Protein AF-A0A924Y2U9-F1 (afdb_monomer)

Mean predicted aligned error: 4.96 Å

Secondary structure (DSSP, 8-state):
-EEEEEE-TT-TT-SS-EEEEEEEEE-TTS-EEEEEEEEEEEEGGG-SEEEEE-TT-EEETT-EEES-EEE--TTSPPPEEEE-SS-TT--SB---STTSEEESSPPEEEESSTT-B----SHHHHHHHBTTGGGGEEE-GGG--PPPPP-SHHHHHHTT-PPPSS--SS-SSS---SSEEEE-TTS-EEEES-EEEEEEEE-TTS-EEEEEEE--SSSTTEEEEEEEEE-SS-EEEEEEEEETTTEEEP-TTS--EEE-S---SEEEESS-EEEEEEEEPPPEE-TTT--EEE--EEEEEE---SGGGPPPEEEEEEEEESS---TTS-GGG-HHHHHH--EEEEEES-EEE-SB-TTSPBPSEEEEESEEEEEEEEEETTTTS--SS--EEEEES-EEEEEE---EEEETTEEEEE-EEEEE--THHHHSPPTT--EEEEEEEEEEEEEEEEPP-

pLDDT: mean 92.33, std 7.34, range [55.88, 98.69]

Sequence (457 aa):
MTIGIYSDNANPDATQKRYMIESKATMPSGASTIVRAYAQQVSFGKYAFFADIDSGGYWDWNNHFEGPFHSNCSNSLPSTFLWKAAPPDGPIFQYEGPGALETTVTPKWWKNTTGAVSAPQTDAEWKAVAKGGLASVSISSSNFIPLPTTNYSQMYVALGQTPPTAITGPPSSGVPTLFGVTVSNDGGIFIHGDCESMILAQDGVGSQKFTIVTNPSSPSGSKLTQTVTANANSITVQSVLTNSSNGVISAAAYPNKTYDSSPKGLLYCDGNISSLSGTVADNTVDSTTGAITYRNQWSIFTDTANGNNGKDVTITDSLTYTTKRDFTKPQAQDADFNLRAGTLGIVANDVIVSTKTPSGTYRSEIDAHADIFCTGTYKAENSGAVIPGTPKMTNVGGVIVKTSGIFAIGNNGAVVSGRSESYHYDQRLADHPPPYFPTTGNHYAVTSYQIVKSMLQ

Nearest PDB structures (foldseek):
  2imj-assembly2_D  TM=5.007E-01  e=9.331E+00  Pseudomonas protegens Pf-5

Structure (mmCIF, N/CA/C/O backbone):
data_AF-A0A924Y2U9-F1
#
_entry.id   AF-A0A924Y2U9-F1
#
loop_
_atom_site.group_PDB
_atom_site.id
_atom_site.type_symbol
_atom_site.label_atom_id
_atom_site.label_alt_id
_atom_site.label_comp_id
_atom_site.label_asym_id
_atom_site.label_entity_id
_atom_site.label_seq_id
_atom_site.pdbx_PDB_ins_code
_atom_site.Cartn_x
_atom_site.Cartn_y
_atom_site.Cartn_z
_atom_site.occupancy
_atom_site.B_iso_or_equiv
_atom_site.auth_seq_id
_atom_site.auth_comp_id
_atom_site.auth_asym_id
_atom_site.auth_atom_id
_atom_site.pdbx_PDB_model_num
ATOM 1 N N . MET A 1 1 ? -11.121 -35.822 -22.188 1.00 84.88 1 MET A N 1
ATOM 2 C CA . MET A 1 1 ? -10.360 -34.956 -21.263 1.00 84.88 1 MET A CA 1
ATOM 3 C C . MET A 1 1 ? -11.373 -34.229 -20.405 1.00 84.88 1 MET A C 1
ATOM 5 O O . MET A 1 1 ? -12.358 -33.759 -20.958 1.00 84.88 1 MET A O 1
ATOM 9 N N . THR A 1 2 ? -11.178 -34.187 -19.094 1.00 93.62 2 THR A N 1
ATOM 10 C CA . THR A 1 2 ? -12.044 -33.441 -18.168 1.00 93.62 2 THR A CA 1
ATOM 11 C C . THR A 1 2 ? -11.211 -32.392 -17.451 1.00 93.62 2 THR A C 1
ATOM 13 O O . THR A 1 2 ? -10.091 -32.697 -17.037 1.00 93.62 2 THR A O 1
ATOM 16 N N . ILE A 1 3 ? -11.751 -31.182 -17.315 1.00 95.31 3 ILE A N 1
ATOM 17 C CA . ILE A 1 3 ? -11.119 -30.079 -16.588 1.00 95.31 3 ILE A CA 1
ATOM 18 C C . ILE A 1 3 ? -12.012 -29.725 -15.401 1.00 95.31 3 ILE A C 1
ATOM 20 O O . ILE A 1 3 ? -13.212 -29.524 -15.580 1.00 95.31 3 ILE A O 1
ATOM 24 N N . GLY A 1 4 ? -11.428 -29.668 -14.207 1.00 95.44 4 GLY A N 1
ATOM 25 C CA . GLY A 1 4 ? -12.080 -29.211 -12.982 1.00 95.44 4 GLY A CA 1
ATOM 26 C C . GLY A 1 4 ? -11.317 -28.040 -12.373 1.00 95.44 4 GLY A C 1
ATOM 27 O O . GLY A 1 4 ? -10.087 -28.036 -12.380 1.00 95.44 4 GLY A O 1
ATOM 28 N N . ILE A 1 5 ? -12.041 -27.052 -11.849 1.00 93.50 5 ILE A N 1
ATOM 29 C CA . ILE A 1 5 ? -11.476 -25.938 -11.083 1.00 93.50 5 ILE A CA 1
ATOM 30 C C . ILE A 1 5 ? -12.056 -26.027 -9.680 1.00 93.50 5 ILE A C 1
ATOM 32 O O . ILE A 1 5 ? -13.274 -26.000 -9.506 1.00 93.50 5 ILE A O 1
ATOM 36 N N . TYR A 1 6 ? -11.180 -26.138 -8.693 1.00 91.88 6 TYR A N 1
ATOM 37 C CA . TYR A 1 6 ? -11.552 -26.297 -7.296 1.00 91.88 6 TYR A CA 1
ATOM 38 C C . TYR A 1 6 ? -11.026 -25.097 -6.518 1.00 91.88 6 TYR A C 1
ATOM 40 O O . TYR A 1 6 ? -9.837 -24.782 -6.607 1.00 91.88 6 TYR A O 1
ATOM 48 N N . SER A 1 7 ? -11.901 -24.423 -5.769 1.00 86.44 7 SER A N 1
ATOM 49 C CA . SER A 1 7 ? -11.461 -23.462 -4.760 1.00 86.44 7 SER A CA 1
ATOM 50 C C . SER A 1 7 ? -10.604 -24.177 -3.725 1.00 86.44 7 SER A C 1
ATOM 52 O O . SER A 1 7 ? -10.892 -25.316 -3.347 1.00 86.44 7 SER A O 1
ATOM 54 N N . ASP A 1 8 ? -9.558 -23.511 -3.256 1.00 76.19 8 ASP A N 1
ATOM 55 C CA . ASP A 1 8 ? -8.794 -23.998 -2.119 1.00 76.19 8 ASP A CA 1
ATOM 56 C C . ASP A 1 8 ? -9.649 -23.899 -0.846 1.00 76.19 8 ASP A C 1
ATOM 58 O O . ASP A 1 8 ? -9.722 -22.859 -0.189 1.00 76.19 8 ASP A O 1
ATOM 62 N N . ASN A 1 9 ? -10.340 -24.992 -0.517 1.00 64.31 9 ASN A N 1
ATOM 63 C CA . ASN A 1 9 ? -11.208 -25.078 0.658 1.00 64.31 9 ASN A CA 1
ATOM 64 C C . ASN A 1 9 ? -10.435 -24.930 1.977 1.00 64.31 9 ASN A C 1
ATOM 66 O O . ASN A 1 9 ? -11.061 -24.718 3.012 1.00 64.31 9 ASN A O 1
ATOM 70 N N . ALA A 1 10 ? -9.101 -25.031 1.960 1.00 63.88 10 ALA A N 1
ATOM 71 C CA . ALA A 1 10 ? -8.283 -24.769 3.136 1.00 63.88 10 ALA A CA 1
ATOM 72 C C . ALA A 1 10 ? -8.162 -23.268 3.447 1.00 63.88 10 ALA A C 1
ATOM 74 O O . ALA A 1 10 ? -7.574 -22.915 4.467 1.00 63.88 10 ALA A O 1
ATOM 75 N N . ASN A 1 11 ? -8.682 -22.384 2.584 1.00 64.06 11 ASN A N 1
ATOM 76 C CA . ASN A 1 11 ? -8.452 -20.950 2.710 1.00 64.06 11 ASN A CA 1
ATOM 77 C C . ASN A 1 11 ? -9.652 -20.062 2.309 1.00 64.06 11 ASN A C 1
ATOM 79 O O . ASN A 1 11 ? -9.490 -19.137 1.503 1.00 64.06 11 ASN A O 1
ATOM 83 N N . PRO A 1 12 ? -10.869 -20.310 2.840 1.00 60.34 12 PRO A N 1
ATOM 84 C CA . PRO A 1 12 ? -12.053 -19.516 2.494 1.00 60.34 12 PRO A CA 1
ATOM 85 C C . PRO A 1 12 ? -11.863 -18.021 2.806 1.00 60.34 12 PRO A C 1
ATOM 87 O O . PRO A 1 12 ? -12.289 -17.166 2.020 1.00 60.34 12 PRO A O 1
ATOM 90 N N . ASP A 1 13 ? -11.133 -17.727 3.883 1.00 65.75 13 ASP A N 1
ATOM 91 C CA . ASP A 1 13 ? -10.930 -16.382 4.423 1.00 65.75 13 ASP A CA 1
ATOM 92 C C . ASP A 1 13 ? -9.686 -15.669 3.873 1.00 65.75 13 ASP A C 1
ATOM 94 O O . ASP A 1 13 ? -9.432 -14.521 4.236 1.00 65.75 13 ASP A O 1
ATOM 98 N N . ALA A 1 14 ? -8.905 -16.290 2.977 1.00 74.50 14 ALA A N 1
ATOM 99 C CA . ALA A 1 14 ? -7.769 -15.587 2.391 1.00 74.50 14 ALA A CA 1
ATOM 100 C C . ALA A 1 14 ? -8.203 -14.403 1.531 1.00 74.50 14 ALA A C 1
ATOM 102 O O . ALA A 1 14 ? -9.108 -14.507 0.688 1.00 74.50 14 ALA A O 1
ATOM 103 N N . THR A 1 15 ? -7.443 -13.317 1.687 1.00 76.44 15 THR A N 1
ATOM 104 C CA . THR A 1 15 ? -7.476 -12.130 0.831 1.00 76.44 15 THR A CA 1
ATOM 105 C C . THR A 1 15 ? -7.237 -12.503 -0.633 1.00 76.44 15 THR A C 1
ATOM 107 O O . THR A 1 15 ? -7.955 -12.039 -1.512 1.00 76.44 15 THR A O 1
ATOM 110 N N . GLN A 1 16 ? -6.274 -13.391 -0.901 1.00 87.50 16 GLN A N 1
ATOM 111 C CA . GLN A 1 16 ? -5.994 -13.902 -2.244 1.00 87.50 16 GLN A CA 1
ATOM 112 C C . GLN A 1 16 ? -6.608 -15.281 -2.436 1.00 87.50 16 GLN A C 1
ATOM 114 O O . GLN A 1 16 ? -6.255 -16.240 -1.745 1.00 87.50 16 GLN A O 1
ATOM 119 N N . LYS A 1 17 ? -7.496 -15.405 -3.421 1.00 87.94 17 LYS A N 1
ATOM 120 C CA . LYS A 1 17 ? -8.105 -16.697 -3.738 1.00 87.94 17 LYS A CA 1
ATOM 121 C C . LYS A 1 17 ? -7.093 -17.626 -4.404 1.00 87.94 17 LYS A C 1
ATOM 123 O O . LYS A 1 17 ? -6.333 -17.217 -5.283 1.00 87.94 17 LYS A O 1
ATOM 128 N N . ARG A 1 18 ? -7.097 -18.888 -3.979 1.00 91.00 18 ARG A N 1
ATOM 129 C CA . ARG A 1 18 ? -6.286 -19.967 -4.545 1.00 91.00 18 ARG A CA 1
ATOM 130 C C . ARG A 1 18 ? -7.191 -21.006 -5.183 1.00 91.00 18 ARG A C 1
ATOM 132 O O . ARG A 1 18 ? -8.272 -21.300 -4.672 1.00 91.00 18 ARG A O 1
ATOM 139 N N . TYR A 1 19 ? -6.731 -21.551 -6.297 1.00 91.75 19 TYR A N 1
ATOM 140 C CA . TYR A 1 19 ? -7.457 -22.535 -7.082 1.00 91.75 19 TYR A CA 1
ATOM 141 C C . TYR A 1 19 ? -6.533 -23.685 -7.452 1.00 91.75 19 TYR A C 1
ATOM 143 O O . TYR A 1 19 ? -5.382 -23.473 -7.831 1.00 91.75 19 TYR A O 1
ATOM 151 N N . MET A 1 20 ? -7.058 -24.903 -7.399 1.00 93.19 20 MET A N 1
ATOM 152 C CA . MET A 1 20 ? -6.454 -26.054 -8.055 1.00 93.19 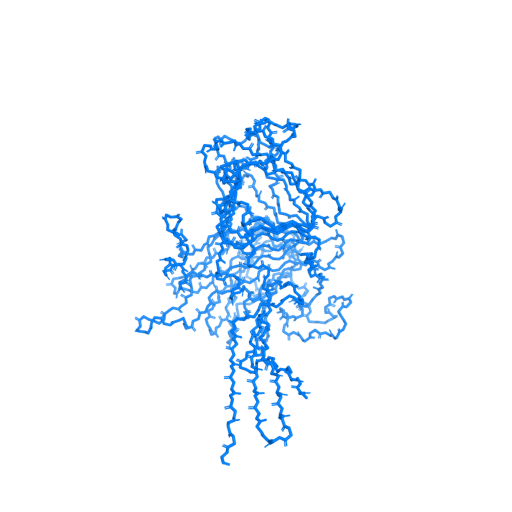20 MET A CA 1
ATOM 153 C C . MET A 1 20 ? -7.193 -26.295 -9.370 1.00 93.19 20 MET A C 1
ATOM 155 O O . MET A 1 20 ? -8.404 -26.513 -9.384 1.00 93.19 20 MET A O 1
ATOM 159 N N . ILE A 1 21 ? -6.460 -26.274 -10.476 1.00 94.88 21 ILE A N 1
ATOM 160 C CA . ILE A 1 21 ? -6.951 -26.597 -11.812 1.00 94.88 21 ILE A CA 1
ATOM 161 C C . ILE A 1 21 ? -6.472 -28.007 -12.134 1.00 94.88 21 ILE A C 1
ATOM 163 O O . ILE A 1 21 ? -5.272 -28.253 -12.232 1.00 94.88 21 ILE A O 1
ATOM 167 N N . GLU A 1 22 ? -7.399 -28.941 -12.291 1.00 96.38 22 GLU A N 1
ATOM 168 C CA . GLU A 1 22 ? -7.100 -30.329 -12.621 1.00 96.38 22 GLU A CA 1
ATOM 169 C C . GLU A 1 22 ? -7.514 -30.634 -14.058 1.00 96.38 22 GLU A C 1
ATOM 171 O O . GLU A 1 22 ? -8.652 -30.395 -14.454 1.00 96.38 22 GLU A O 1
ATOM 176 N N . SER A 1 23 ? -6.600 -31.213 -14.828 1.00 97.00 23 SER A N 1
ATOM 177 C CA . SER A 1 23 ? -6.849 -31.760 -16.155 1.00 97.00 23 SER A CA 1
ATOM 178 C C . SER A 1 23 ? -6.583 -33.259 -16.141 1.00 97.00 23 SER A C 1
ATOM 180 O O . SER A 1 23 ? -5.460 -33.692 -15.881 1.00 97.00 23 SER A O 1
ATOM 182 N N . LYS A 1 24 ? -7.607 -34.063 -16.433 1.00 96.31 24 LYS A N 1
ATOM 183 C CA . LYS A 1 24 ? -7.506 -35.524 -16.513 1.00 96.31 24 LYS A CA 1
ATOM 184 C C . LYS A 1 24 ? -7.711 -36.003 -17.946 1.00 96.31 24 LYS A C 1
ATOM 186 O O . LYS A 1 24 ? -8.746 -35.757 -18.577 1.00 96.31 24 LYS A O 1
ATOM 191 N N . ALA A 1 25 ? -6.736 -36.750 -18.448 1.00 95.69 25 ALA A N 1
ATOM 192 C CA . ALA A 1 25 ? -6.815 -37.488 -19.699 1.00 95.69 25 ALA A CA 1
ATOM 193 C C . ALA A 1 25 ? -6.824 -38.989 -19.397 1.00 95.69 25 ALA A C 1
ATOM 195 O O . ALA A 1 25 ? -6.007 -39.478 -18.622 1.00 95.69 25 ALA A O 1
ATOM 196 N N . THR A 1 26 ? -7.766 -39.724 -19.982 1.00 94.12 26 THR A N 1
ATOM 197 C CA . THR A 1 26 ? -7.835 -41.191 -19.908 1.00 94.12 26 THR A CA 1
ATOM 198 C C . THR A 1 26 ? -7.821 -41.720 -21.333 1.00 94.12 26 THR A C 1
ATOM 200 O O . THR A 1 26 ? -8.624 -41.282 -22.157 1.00 94.12 26 THR A O 1
ATOM 203 N N . MET A 1 27 ? -6.861 -42.587 -21.639 1.00 91.94 27 MET A N 1
ATOM 204 C CA . MET A 1 27 ? -6.728 -43.215 -22.951 1.00 91.94 27 MET A CA 1
ATOM 205 C C . MET A 1 27 ? -7.716 -44.383 -23.081 1.00 91.94 27 MET A C 1
ATOM 207 O O . MET A 1 27 ? -8.111 -44.945 -22.058 1.00 91.94 27 MET A O 1
ATOM 211 N N . PRO A 1 28 ? -8.077 -44.813 -24.306 1.00 93.25 28 PRO A N 1
ATOM 212 C CA . PRO A 1 28 ? -8.924 -45.992 -24.511 1.00 93.25 28 PRO A CA 1
ATOM 213 C C . PRO A 1 28 ? -8.395 -47.266 -23.839 1.00 93.25 28 PRO A C 1
ATOM 215 O O . PRO A 1 28 ? -9.174 -48.136 -23.474 1.00 93.25 28 PRO A O 1
ATOM 218 N N . SER A 1 29 ? -7.077 -47.356 -23.629 1.00 91.88 29 SER A N 1
ATOM 219 C CA . SER A 1 29 ? -6.436 -48.454 -22.901 1.00 91.88 29 SER A CA 1
ATOM 220 C C . SER A 1 29 ? -6.722 -48.468 -21.396 1.00 91.88 29 SER A C 1
ATOM 222 O O . SER A 1 29 ? -6.318 -49.407 -20.727 1.00 91.88 29 SER A O 1
ATOM 224 N N . GLY A 1 30 ? -7.360 -47.435 -20.838 1.00 89.94 30 GLY A N 1
ATOM 225 C CA . GLY A 1 30 ? -7.596 -47.277 -19.400 1.00 89.94 30 GLY A CA 1
ATOM 226 C C . GLY A 1 30 ? -6.477 -46.542 -18.652 1.00 89.94 30 GLY A C 1
ATOM 227 O O . GLY A 1 30 ? -6.683 -46.109 -17.520 1.00 89.94 30 GLY A O 1
ATOM 228 N N . ALA A 1 31 ? -5.316 -46.322 -19.278 1.00 92.62 31 ALA A N 1
ATOM 229 C CA . ALA A 1 31 ? -4.254 -45.505 -18.694 1.00 92.62 31 ALA A CA 1
ATOM 230 C C . ALA A 1 31 ? -4.712 -44.048 -18.516 1.00 92.62 31 ALA A C 1
ATOM 232 O O . ALA A 1 31 ? -5.373 -43.487 -19.396 1.00 92.62 31 ALA A O 1
ATOM 233 N N . SER A 1 32 ? -4.328 -43.411 -17.406 1.00 93.00 32 SER A N 1
ATOM 234 C CA . SER A 1 32 ? -4.725 -42.032 -17.118 1.00 93.00 32 SER A CA 1
ATOM 235 C C . SER A 1 32 ? -3.557 -41.152 -16.679 1.00 93.00 32 SER A C 1
ATOM 237 O O . SER A 1 32 ? -2.623 -41.593 -16.012 1.00 93.00 32 SER A O 1
ATOM 239 N N . THR A 1 33 ? -3.604 -39.884 -17.084 1.00 96.00 33 THR A N 1
ATOM 240 C CA . THR A 1 33 ? -2.710 -38.826 -16.602 1.00 96.00 33 THR A CA 1
ATOM 241 C C . THR A 1 33 ? -3.551 -37.690 -16.053 1.00 96.00 33 THR A C 1
ATOM 243 O O . THR A 1 33 ? -4.507 -37.252 -16.696 1.00 96.00 33 THR A O 1
ATOM 246 N N . ILE A 1 34 ? -3.179 -37.215 -14.872 1.00 96.19 34 ILE A N 1
ATOM 247 C CA . ILE A 1 34 ? -3.760 -36.049 -14.223 1.00 96.19 34 ILE A CA 1
ATOM 248 C C . ILE A 1 34 ? -2.668 -34.988 -14.119 1.00 96.19 34 ILE A C 1
ATOM 250 O O . ILE A 1 34 ? -1.581 -35.259 -13.613 1.00 96.19 34 ILE A O 1
ATOM 254 N N . VAL A 1 35 ? -2.958 -33.782 -14.587 1.00 96.44 35 VAL A N 1
ATOM 255 C CA . VAL A 1 35 ? -2.131 -32.594 -14.370 1.00 96.44 35 VAL A CA 1
ATOM 256 C C . VAL A 1 35 ? -2.891 -31.675 -13.431 1.00 96.44 35 VAL A C 1
ATOM 258 O O . VAL A 1 35 ? -4.041 -31.339 -13.704 1.00 96.44 35 VAL A O 1
ATOM 261 N N . ARG A 1 36 ? -2.262 -31.275 -12.331 1.00 96.12 36 ARG A N 1
ATOM 262 C CA . ARG A 1 36 ? -2.788 -30.284 -11.392 1.00 96.12 36 ARG A CA 1
ATOM 263 C C . ARG A 1 36 ? -1.919 -29.047 -11.461 1.00 96.12 36 ARG A C 1
ATOM 265 O O . ARG A 1 36 ? -0.710 -29.163 -11.308 1.00 96.12 36 ARG A O 1
ATOM 272 N N . ALA A 1 37 ? -2.520 -27.892 -11.683 1.00 95.56 37 ALA A N 1
ATOM 273 C CA . ALA A 1 37 ? -1.872 -26.600 -11.539 1.00 95.56 37 ALA A CA 1
ATOM 274 C C . ALA A 1 37 ? -2.507 -25.868 -10.359 1.00 95.56 37 ALA A C 1
ATOM 276 O O . ALA A 1 37 ? -3.728 -25.858 -10.217 1.00 95.56 37 ALA A O 1
ATOM 277 N N . TYR A 1 38 ? -1.685 -25.255 -9.522 1.00 92.69 38 TYR A N 1
ATOM 278 C CA . TYR A 1 38 ? -2.138 -24.411 -8.427 1.00 92.69 38 TYR A CA 1
ATOM 279 C C . TYR A 1 38 ? -1.972 -22.966 -8.862 1.00 92.69 38 TYR A C 1
ATOM 281 O O . TYR A 1 38 ? -0.890 -22.564 -9.282 1.00 92.69 38 TYR A O 1
ATOM 289 N N . ALA A 1 39 ? -3.057 -22.208 -8.810 1.00 93.38 39 ALA A N 1
ATOM 290 C CA . ALA A 1 39 ? -3.107 -20.819 -9.222 1.00 93.38 39 ALA A CA 1
ATOM 291 C C . ALA A 1 39 ? -3.499 -19.942 -8.032 1.00 93.38 39 ALA A C 1
ATOM 293 O O . ALA A 1 39 ? -4.394 -20.294 -7.263 1.00 93.38 39 ALA A O 1
ATOM 294 N N . GLN A 1 40 ? -2.847 -18.795 -7.884 1.00 92.38 40 GLN A N 1
ATOM 295 C CA . GLN A 1 40 ? -3.147 -17.805 -6.853 1.00 92.38 40 GLN A CA 1
ATOM 296 C C . GLN A 1 40 ? -3.492 -16.474 -7.508 1.00 92.38 40 GLN A C 1
ATOM 298 O O . GLN A 1 40 ? -2.817 -16.039 -8.442 1.00 92.38 40 GLN A O 1
ATOM 303 N N . GLN A 1 41 ? -4.551 -15.836 -7.017 1.00 92.25 41 GLN A N 1
ATOM 304 C CA . GLN A 1 41 ? -4.919 -14.489 -7.422 1.00 92.25 41 GLN A CA 1
ATOM 305 C C . GLN A 1 41 ? -3.799 -13.516 -7.069 1.00 92.25 41 GLN A C 1
ATOM 307 O O . GLN A 1 41 ? -3.290 -13.511 -5.947 1.00 92.25 41 GLN A O 1
ATOM 312 N N . VAL A 1 42 ? -3.428 -12.669 -8.017 1.00 93.12 42 VAL A N 1
ATOM 313 C CA . VAL A 1 42 ? -2.317 -11.740 -7.836 1.00 93.12 42 VAL A CA 1
ATOM 314 C C . VAL A 1 42 ? -2.790 -10.481 -7.101 1.00 93.12 42 VAL A C 1
ATOM 316 O O . VAL A 1 42 ? -3.761 -9.837 -7.506 1.00 93.12 42 VAL A O 1
ATOM 319 N N . SER A 1 43 ? -2.107 -10.131 -6.009 1.00 93.81 43 SER A N 1
ATOM 320 C CA . SER A 1 43 ? -2.322 -8.876 -5.279 1.00 93.81 43 SER A CA 1
ATOM 321 C C . SER A 1 43 ? -1.742 -7.697 -6.059 1.00 93.81 43 SER A C 1
ATOM 323 O O . SER A 1 43 ? -0.755 -7.872 -6.775 1.00 93.81 43 SER A O 1
ATOM 325 N N . PHE A 1 44 ? -2.306 -6.498 -5.902 1.00 95.94 44 PHE A N 1
ATOM 326 C CA . PHE A 1 44 ? -1.634 -5.282 -6.372 1.00 95.94 44 PHE A CA 1
ATOM 327 C C . PHE A 1 44 ? -0.326 -5.009 -5.621 1.00 95.94 44 PHE A C 1
ATOM 329 O O . PHE A 1 44 ? 0.608 -4.490 -6.228 1.00 95.94 44 PHE A O 1
ATOM 336 N N . GLY A 1 45 ? -0.203 -5.497 -4.384 1.00 95.00 45 GLY A N 1
ATOM 337 C CA . GLY A 1 45 ? 1.010 -5.411 -3.569 1.00 95.00 45 GLY A CA 1
ATOM 338 C C . GLY A 1 45 ? 2.243 -6.121 -4.127 1.00 95.00 45 GLY A C 1
ATOM 339 O O . GLY A 1 45 ? 3.282 -6.117 -3.480 1.00 95.00 45 GLY A O 1
ATOM 340 N N . LYS A 1 46 ? 2.170 -6.738 -5.320 1.00 95.31 46 LYS A N 1
ATOM 341 C CA . LYS A 1 46 ? 3.360 -7.215 -6.047 1.00 95.31 46 LYS A CA 1
ATOM 342 C C . LYS A 1 46 ? 4.162 -6.098 -6.724 1.00 95.31 46 LYS A C 1
ATOM 344 O O . LYS A 1 46 ? 5.272 -6.351 -7.182 1.00 95.31 46 LYS A O 1
ATOM 349 N N . TYR A 1 47 ? 3.576 -4.914 -6.885 1.00 97.50 47 TYR A N 1
ATOM 350 C CA . TYR A 1 47 ? 4.206 -3.787 -7.562 1.00 97.50 47 TYR A CA 1
ATOM 351 C C . TYR A 1 47 ? 4.814 -2.842 -6.533 1.00 97.50 47 TYR A C 1
ATOM 353 O O . TYR A 1 47 ? 4.143 -2.480 -5.576 1.00 97.50 47 TYR A O 1
ATOM 361 N N . ALA A 1 48 ? 6.051 -2.394 -6.758 1.00 97.62 48 ALA A N 1
ATOM 362 C CA . ALA A 1 48 ? 6.579 -1.222 -6.053 1.00 97.62 48 ALA A CA 1
ATOM 363 C C . ALA A 1 48 ? 5.840 0.042 -6.517 1.00 97.62 48 ALA A C 1
ATOM 365 O O . ALA A 1 48 ? 5.559 0.934 -5.721 1.00 97.62 48 ALA A O 1
ATOM 366 N N . PHE A 1 49 ? 5.497 0.093 -7.808 1.00 97.75 49 PHE A N 1
ATOM 367 C CA . PHE A 1 49 ? 4.706 1.169 -8.386 1.00 97.75 49 PHE A CA 1
ATOM 368 C C . PHE A 1 49 ? 3.803 0.658 -9.512 1.00 97.75 49 PHE A C 1
ATOM 370 O O . PHE A 1 49 ? 4.239 -0.078 -10.397 1.00 97.75 49 PHE A O 1
ATOM 377 N N . PHE A 1 50 ? 2.544 1.073 -9.489 1.00 97.75 50 PHE A N 1
ATOM 378 C CA . PHE A 1 50 ? 1.541 0.819 -10.506 1.00 97.75 50 PHE A CA 1
ATOM 379 C C . PHE A 1 50 ? 0.765 2.109 -10.776 1.00 97.75 50 PHE A C 1
ATOM 381 O O . PHE A 1 50 ? 0.205 2.698 -9.852 1.00 97.75 50 PHE A O 1
ATOM 388 N N . ALA A 1 51 ? 0.640 2.505 -12.039 1.00 97.38 51 ALA A N 1
ATOM 389 C CA . ALA A 1 51 ? -0.242 3.595 -12.441 1.00 97.38 51 ALA A CA 1
ATOM 390 C C . ALA A 1 51 ? -1.170 3.170 -13.578 1.00 97.38 51 ALA A C 1
ATOM 392 O O . ALA A 1 51 ? -0.734 2.606 -14.583 1.00 97.38 51 ALA A O 1
ATOM 393 N N . ASP A 1 52 ? -2.460 3.486 -13.459 1.00 97.25 52 ASP A N 1
ATOM 394 C CA . ASP A 1 52 ? -3.367 3.326 -14.595 1.00 97.25 52 ASP A CA 1
ATOM 395 C C . ASP A 1 52 ? -3.127 4.425 -15.647 1.00 97.25 52 ASP A C 1
ATOM 397 O O . ASP A 1 52 ? -3.018 4.156 -16.843 1.00 97.25 52 ASP A O 1
ATOM 401 N N . ILE A 1 53 ? -2.976 5.667 -15.188 1.00 95.88 53 ILE A N 1
ATOM 402 C CA . ILE A 1 53 ? -2.642 6.844 -15.987 1.00 95.88 53 ILE A CA 1
ATOM 403 C C . ILE A 1 53 ? -1.338 7.443 -15.461 1.00 95.88 53 ILE A C 1
ATOM 405 O O . ILE A 1 53 ? -1.313 8.086 -14.416 1.00 95.88 53 ILE A O 1
ATOM 409 N N . ASP A 1 54 ? -0.265 7.293 -16.229 1.00 91.88 54 ASP A N 1
ATOM 410 C CA . ASP A 1 54 ? 1.054 7.849 -15.899 1.00 91.88 54 ASP A CA 1
ATOM 411 C C . ASP A 1 54 ? 1.405 9.072 -16.762 1.00 91.88 54 ASP A C 1
ATOM 413 O O . ASP A 1 54 ? 2.561 9.426 -16.960 1.00 91.88 54 ASP A O 1
ATOM 417 N N . SER A 1 55 ? 0.400 9.739 -17.336 1.00 71.94 55 SER A N 1
ATOM 418 C CA . SER A 1 55 ? 0.607 10.824 -18.305 1.00 71.94 55 SER A CA 1
ATOM 419 C C . SER A 1 55 ? 1.209 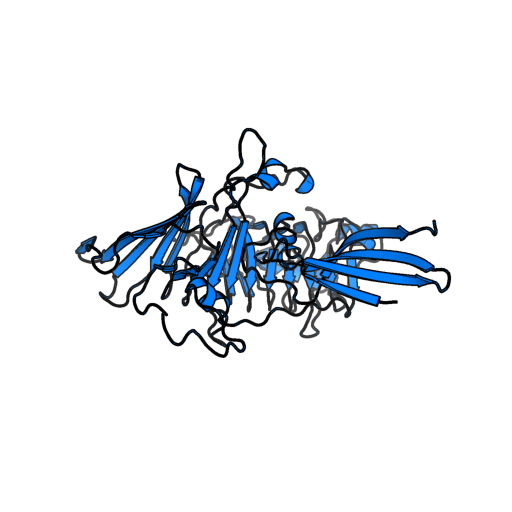12.108 -17.722 1.00 71.94 55 SER A C 1
ATOM 421 O O . SER A 1 55 ? 1.478 13.047 -18.470 1.00 71.94 55 SER A O 1
ATOM 423 N N . GLY A 1 56 ? 1.381 12.165 -16.398 1.00 60.25 56 GLY A N 1
ATOM 424 C CA . GLY A 1 56 ? 2.170 13.171 -15.683 1.00 60.25 56 GLY A CA 1
ATOM 425 C C . GLY A 1 56 ? 3.479 12.623 -15.101 1.00 60.25 56 GLY A C 1
ATOM 426 O O . GLY A 1 56 ? 4.257 13.405 -14.560 1.00 60.25 56 GLY A O 1
ATOM 427 N N . GLY A 1 57 ? 3.723 11.314 -15.222 1.00 65.81 57 GLY A N 1
ATOM 428 C CA . GLY A 1 57 ? 4.925 10.629 -14.770 1.00 65.81 57 GLY A CA 1
ATOM 429 C C . GLY A 1 57 ? 6.139 11.104 -15.550 1.00 65.81 57 GLY A C 1
ATOM 430 O O . GLY A 1 57 ? 6.361 10.737 -16.709 1.00 65.81 57 GLY A O 1
ATOM 431 N N . TYR A 1 58 ? 6.910 11.966 -14.901 1.00 78.69 58 TYR A N 1
ATOM 432 C CA . TYR A 1 58 ? 8.262 12.304 -15.292 1.00 78.69 58 TYR A CA 1
ATOM 433 C C . TYR A 1 58 ? 9.185 11.600 -14.310 1.00 78.69 58 TYR A C 1
ATOM 435 O O . TYR A 1 58 ? 9.331 12.026 -13.168 1.00 78.69 58 TYR A O 1
ATOM 443 N N . TRP A 1 59 ? 9.770 10.506 -14.771 1.00 84.44 59 TRP A N 1
ATOM 444 C CA . TRP A 1 59 ? 10.671 9.689 -13.977 1.00 84.44 59 TRP A CA 1
ATOM 445 C C . TRP A 1 59 ? 12.090 9.983 -14.426 1.00 84.44 59 TRP A C 1
ATOM 447 O O . TRP A 1 59 ? 12.417 9.800 -15.602 1.00 84.44 59 TRP A O 1
ATOM 457 N N . ASP A 1 60 ? 12.932 10.458 -13.523 1.00 83.12 60 ASP A N 1
ATOM 458 C CA . ASP A 1 60 ? 14.333 10.713 -13.826 1.00 83.12 60 ASP A CA 1
ATOM 459 C C . ASP A 1 60 ? 15.267 9.826 -13.003 1.00 83.12 60 ASP A C 1
ATOM 461 O O . ASP A 1 60 ? 14.842 9.000 -12.200 1.00 83.12 60 ASP A O 1
ATOM 465 N N . TRP A 1 61 ? 16.569 9.955 -13.244 1.00 79.81 61 TRP A N 1
ATOM 466 C CA . TRP A 1 61 ? 17.597 9.177 -12.546 1.00 79.81 61 TRP A CA 1
ATOM 467 C C . TRP A 1 61 ? 17.686 9.451 -11.035 1.00 79.81 61 TRP A C 1
ATOM 469 O O . TRP A 1 61 ? 18.490 8.798 -10.379 1.00 79.81 61 TRP A O 1
ATOM 479 N N . ASN A 1 62 ? 16.934 10.416 -10.490 1.00 85.50 62 ASN A N 1
ATOM 480 C CA . ASN A 1 62 ? 16.820 10.632 -9.045 1.00 85.50 62 ASN A CA 1
ATOM 481 C C . ASN A 1 62 ? 15.674 9.802 -8.432 1.00 85.50 62 ASN A C 1
ATOM 483 O O . ASN A 1 62 ? 15.520 9.785 -7.209 1.00 85.50 62 ASN A O 1
ATOM 487 N N . ASN A 1 63 ? 14.852 9.149 -9.261 1.00 91.00 63 ASN A N 1
ATOM 488 C CA . ASN A 1 63 ? 13.850 8.184 -8.833 1.00 91.00 63 ASN A CA 1
ATOM 489 C C . ASN A 1 63 ? 14.443 6.773 -8.847 1.00 91.00 63 ASN A C 1
ATOM 491 O O . ASN A 1 63 ? 15.125 6.385 -9.798 1.00 91.00 63 ASN A O 1
ATOM 495 N N . HIS A 1 64 ? 14.120 5.982 -7.826 1.00 94.31 64 HIS A N 1
ATOM 496 C CA . HIS A 1 64 ? 14.561 4.591 -7.748 1.00 94.31 64 HIS A CA 1
ATOM 497 C C . HIS A 1 64 ? 13.403 3.647 -7.449 1.00 94.31 64 HIS A C 1
ATOM 499 O O . HIS A 1 64 ? 12.650 3.851 -6.498 1.00 94.31 64 HIS A O 1
ATOM 505 N N . PHE A 1 65 ? 13.300 2.586 -8.245 1.00 96.38 65 PHE A N 1
ATOM 506 C CA . PHE A 1 65 ? 12.339 1.504 -8.074 1.00 96.38 65 PHE A CA 1
ATOM 507 C C . PHE A 1 65 ? 13.084 0.198 -7.792 1.00 96.38 65 PHE A C 1
ATOM 509 O O . PHE A 1 65 ? 13.657 -0.428 -8.687 1.00 96.38 65 PHE A O 1
ATOM 516 N N . GLU A 1 66 ? 13.065 -0.241 -6.539 1.00 95.56 66 GLU A N 1
ATOM 517 C CA . GLU A 1 66 ? 13.577 -1.541 -6.097 1.00 95.56 66 GLU A CA 1
ATOM 518 C C . GLU A 1 66 ? 12.478 -2.612 -6.118 1.00 95.56 66 GLU A C 1
ATOM 520 O O . GLU A 1 66 ? 12.326 -3.392 -5.180 1.00 95.56 66 GLU A O 1
ATOM 525 N N . GLY A 1 67 ? 11.686 -2.652 -7.185 1.00 95.81 67 GLY A N 1
ATOM 526 C CA . GLY A 1 67 ? 10.707 -3.703 -7.433 1.00 95.81 67 GLY A CA 1
ATOM 527 C C . GLY A 1 67 ? 9.989 -3.533 -8.763 1.00 95.81 67 GLY A C 1
ATOM 528 O O . GLY A 1 67 ? 10.390 -2.684 -9.561 1.00 95.81 67 GLY A O 1
ATOM 529 N N . PRO A 1 68 ? 8.932 -4.325 -9.008 1.00 97.06 68 PRO A N 1
ATOM 530 C CA . PRO A 1 68 ? 8.187 -4.236 -10.252 1.00 97.06 68 PRO A CA 1
ATOM 531 C C . PRO A 1 68 ? 7.501 -2.876 -10.425 1.00 97.06 68 PRO A C 1
ATOM 533 O O . PRO A 1 68 ? 6.810 -2.406 -9.516 1.00 97.06 68 PRO A O 1
ATOM 536 N N . PHE A 1 69 ? 7.666 -2.278 -11.604 1.00 97.38 69 PHE A N 1
ATOM 537 C CA . PHE A 1 69 ? 6.981 -1.059 -12.036 1.00 97.38 69 PHE A CA 1
ATOM 538 C C . PHE A 1 69 ? 6.005 -1.407 -13.154 1.00 97.38 69 PHE A C 1
ATOM 540 O O . PHE A 1 69 ? 6.380 -2.105 -14.097 1.00 97.38 69 PHE A O 1
ATOM 547 N N . HIS A 1 70 ? 4.787 -0.875 -13.100 1.00 97.31 70 HIS A N 1
ATOM 548 C CA . HIS A 1 70 ? 3.799 -1.067 -14.154 1.00 97.31 70 HIS A CA 1
ATOM 549 C C . HIS A 1 70 ? 3.032 0.215 -14.487 1.00 97.31 70 HIS A C 1
ATOM 551 O O . HIS A 1 70 ? 2.564 0.921 -13.597 1.00 97.31 70 HIS A O 1
ATOM 557 N N . SER A 1 71 ? 2.833 0.482 -15.777 1.00 96.62 71 SER A N 1
ATOM 558 C CA . SER A 1 71 ? 1.945 1.546 -16.248 1.00 96.62 71 SER A CA 1
ATOM 559 C C . SER A 1 71 ? 0.984 1.044 -17.326 1.00 96.62 71 SER A C 1
ATOM 561 O O . SER A 1 71 ? 1.411 0.598 -18.398 1.00 96.62 71 SER A O 1
ATOM 563 N N . ASN A 1 72 ? -0.324 1.159 -17.069 1.00 96.75 72 ASN A N 1
ATOM 564 C CA . ASN A 1 72 ? -1.352 0.836 -18.064 1.00 96.75 72 ASN A CA 1
ATOM 565 C C . ASN A 1 72 ? -1.474 1.888 -19.163 1.00 96.75 72 ASN A C 1
ATOM 567 O O . ASN A 1 72 ? -2.133 1.595 -20.163 1.00 96.75 72 ASN A O 1
ATOM 571 N N . CYS A 1 73 ? -0.949 3.104 -18.970 1.00 94.50 73 CYS A N 1
ATOM 572 C CA . CYS A 1 73 ? -1.115 4.233 -19.892 1.00 94.50 73 CYS A CA 1
ATOM 573 C C . CYS A 1 73 ? -2.550 4.332 -20.463 1.00 94.50 73 CYS A C 1
ATOM 575 O O . CYS A 1 73 ? -2.732 4.477 -21.673 1.00 94.50 73 CYS A O 1
ATOM 577 N N . SER A 1 74 ? -3.585 4.194 -19.624 1.00 95.38 74 SER A N 1
ATOM 578 C CA . SER A 1 74 ? -4.966 3.941 -20.073 1.00 95.38 74 SER A CA 1
ATOM 579 C C . SER A 1 74 ? -5.589 5.101 -20.859 1.00 95.38 74 SER A C 1
ATOM 581 O O . SER A 1 74 ? -6.531 4.906 -21.624 1.00 95.38 74 SER A O 1
ATOM 583 N N . ASN A 1 75 ? -5.014 6.302 -20.754 1.00 94.50 75 ASN A N 1
ATOM 584 C CA . ASN A 1 75 ? -5.351 7.467 -21.575 1.00 94.50 75 ASN A CA 1
ATOM 585 C C . ASN A 1 75 ? -4.514 7.592 -22.864 1.00 94.50 75 ASN A C 1
ATOM 587 O O . ASN A 1 75 ? -4.533 8.639 -23.507 1.00 94.50 75 ASN A O 1
ATOM 591 N N . SER A 1 76 ? -3.784 6.541 -23.247 1.00 91.19 76 SER A N 1
ATOM 592 C CA . SER A 1 76 ? -2.908 6.475 -24.428 1.00 91.19 76 SER A CA 1
ATOM 593 C C . SER A 1 76 ? -1.724 7.450 -24.431 1.00 91.19 76 SER A C 1
ATOM 595 O O . SER A 1 76 ? -1.058 7.598 -25.457 1.00 91.19 76 SER A O 1
ATOM 597 N N . LEU A 1 77 ? -1.428 8.110 -23.309 1.00 92.25 77 LEU A N 1
ATOM 598 C CA . LEU A 1 77 ? -0.241 8.949 -23.168 1.00 92.25 77 LEU A CA 1
ATOM 599 C C . LEU A 1 77 ? 0.888 8.128 -22.523 1.00 92.25 77 LEU A C 1
ATOM 601 O O . LEU A 1 77 ? 0.656 7.490 -21.498 1.00 92.25 77 LEU A O 1
ATOM 605 N N . PRO A 1 78 ? 2.100 8.117 -23.106 1.00 92.81 78 PRO A N 1
ATOM 606 C CA . PRO A 1 78 ? 3.192 7.293 -22.604 1.00 92.81 78 PRO A CA 1
ATOM 607 C C . PRO A 1 78 ? 3.832 7.885 -21.344 1.00 92.81 78 PRO A C 1
ATOM 609 O O . PRO A 1 78 ? 4.016 9.102 -21.249 1.00 92.81 78 PRO A O 1
ATOM 612 N N . SER A 1 79 ? 4.287 7.010 -20.444 1.00 93.25 79 SER A N 1
ATOM 613 C CA . SER A 1 79 ? 5.249 7.350 -19.390 1.00 93.25 79 SER A CA 1
ATOM 614 C C . SER A 1 79 ? 6.502 7.999 -19.987 1.00 93.25 79 SER A C 1
ATOM 616 O O . SER A 1 79 ? 6.981 7.572 -21.046 1.00 93.25 79 SER A O 1
ATOM 618 N N . THR A 1 80 ? 7.052 9.020 -19.323 1.00 93.56 80 THR A N 1
ATOM 619 C CA . THR A 1 80 ? 8.288 9.686 -19.763 1.00 93.56 80 THR A CA 1
ATOM 620 C C . THR A 1 80 ? 9.438 9.380 -18.809 1.00 93.56 80 THR A C 1
ATOM 622 O O . THR A 1 80 ? 9.358 9.674 -17.621 1.00 93.56 80 THR A O 1
ATOM 625 N N . PHE A 1 81 ? 10.535 8.847 -19.352 1.00 93.62 81 PHE A N 1
ATOM 626 C CA . PHE A 1 81 ? 11.749 8.517 -18.605 1.00 93.62 81 PHE A CA 1
ATOM 627 C C . PHE A 1 81 ? 12.920 9.386 -19.067 1.00 93.62 81 PHE A C 1
ATOM 629 O O . PHE A 1 81 ? 13.340 9.308 -20.227 1.00 93.62 81 PHE A O 1
ATOM 636 N N . LEU A 1 82 ? 13.469 10.196 -18.163 1.00 92.81 82 LEU A N 1
ATOM 637 C CA . LEU A 1 82 ? 14.726 10.909 -18.355 1.00 92.81 82 LEU A CA 1
ATOM 638 C C . LEU A 1 82 ? 15.883 10.081 -17.772 1.00 92.81 82 LEU A C 1
ATOM 640 O O . LEU A 1 82 ? 16.087 10.028 -16.564 1.00 92.81 82 LEU A O 1
ATOM 644 N N . TRP A 1 83 ? 16.691 9.477 -18.637 1.00 93.62 83 TRP A N 1
ATOM 645 C CA . TRP A 1 83 ? 17.804 8.617 -18.240 1.00 93.62 83 TRP A CA 1
ATOM 646 C C . TRP A 1 83 ? 19.170 9.244 -18.543 1.00 93.62 83 TRP A C 1
ATOM 648 O O . TRP A 1 83 ? 19.312 10.116 -19.405 1.00 93.62 83 TRP A O 1
ATOM 658 N N . LYS A 1 84 ? 20.202 8.788 -17.829 1.00 92.44 84 LYS A N 1
ATOM 659 C CA . LYS A 1 84 ? 21.612 9.152 -18.040 1.00 92.44 84 LYS A CA 1
ATOM 660 C C . LYS A 1 84 ? 22.401 7.918 -18.435 1.00 92.44 84 LYS A C 1
ATOM 662 O O . LYS A 1 84 ? 22.144 6.845 -17.916 1.00 92.44 84 LYS A O 1
ATOM 667 N N . ALA A 1 85 ? 23.402 8.078 -19.298 1.00 90.88 85 ALA A N 1
ATOM 668 C CA . ALA A 1 85 ? 24.287 6.964 -19.660 1.00 90.88 85 ALA A CA 1
ATOM 669 C C . ALA A 1 85 ? 25.158 6.481 -18.483 1.00 90.88 85 ALA A C 1
ATOM 671 O O . ALA A 1 85 ? 25.517 5.312 -18.421 1.00 90.88 85 ALA A O 1
ATOM 672 N N . ALA A 1 86 ? 25.481 7.385 -17.555 1.00 90.94 86 ALA A N 1
ATOM 673 C CA . ALA A 1 86 ? 26.202 7.100 -16.320 1.00 90.94 86 ALA A CA 1
ATOM 674 C C . ALA A 1 86 ? 25.495 7.829 -15.163 1.00 90.94 86 ALA A C 1
ATOM 676 O O . ALA A 1 86 ? 25.878 8.953 -14.823 1.00 90.94 86 ALA A O 1
ATOM 677 N N . PRO A 1 87 ? 24.388 7.275 -14.637 1.00 88.81 87 PRO A N 1
ATOM 678 C CA . PRO A 1 87 ? 23.668 7.900 -13.538 1.00 88.81 87 PRO A CA 1
ATOM 679 C C . PRO A 1 87 ? 24.512 7.816 -12.250 1.00 88.81 87 PRO A C 1
ATOM 681 O O . PRO A 1 87 ? 25.108 6.770 -11.992 1.00 88.81 87 PRO A O 1
ATOM 684 N N . PRO A 1 88 ? 24.597 8.897 -11.454 1.00 88.31 88 PRO A N 1
ATOM 685 C CA . PRO A 1 88 ? 25.444 8.934 -10.258 1.00 88.31 88 PRO A CA 1
ATOM 686 C C . PRO A 1 88 ? 24.976 7.962 -9.166 1.00 88.31 88 PRO A C 1
ATOM 688 O O . PRO A 1 88 ? 25.811 7.354 -8.503 1.00 88.31 88 PRO A O 1
ATOM 691 N N . ASP A 1 89 ? 23.661 7.768 -9.049 1.00 87.44 89 ASP A N 1
ATOM 692 C CA . ASP A 1 89 ? 23.022 6.989 -7.980 1.00 87.44 89 ASP A CA 1
ATOM 693 C C . ASP A 1 89 ? 22.502 5.622 -8.473 1.00 87.44 89 ASP A C 1
ATOM 695 O O . ASP A 1 89 ? 21.730 4.941 -7.803 1.00 87.44 89 ASP A O 1
ATOM 699 N N . GLY A 1 90 ? 22.950 5.193 -9.658 1.00 92.94 90 GLY A N 1
ATOM 700 C CA . GLY A 1 90 ? 22.522 3.945 -10.289 1.00 92.94 90 GLY A CA 1
ATOM 701 C C . GLY A 1 90 ? 21.276 4.084 -11.176 1.00 92.94 90 GLY A C 1
ATOM 702 O O . GLY A 1 90 ? 20.810 5.192 -11.442 1.00 92.94 90 GLY A O 1
ATOM 703 N N . PRO A 1 91 ? 20.775 2.965 -11.727 1.00 95.31 91 PRO A N 1
ATOM 704 C CA . PRO A 1 91 ? 19.639 2.975 -12.645 1.00 95.31 91 PRO A CA 1
ATOM 705 C C . PRO A 1 91 ? 18.324 3.370 -11.958 1.00 95.31 91 PRO A C 1
ATOM 707 O O . PRO A 1 91 ? 18.159 3.206 -10.747 1.00 95.31 91 PRO A O 1
ATOM 710 N N . ILE A 1 92 ? 17.360 3.826 -12.767 1.00 95.31 92 ILE A N 1
ATOM 711 C CA . ILE A 1 92 ? 15.991 4.140 -12.323 1.00 95.31 92 ILE A CA 1
ATOM 712 C C . ILE A 1 92 ? 15.328 2.874 -11.763 1.00 95.31 92 ILE A C 1
ATOM 714 O O . ILE A 1 92 ? 14.792 2.872 -10.658 1.00 95.31 92 ILE A O 1
ATOM 718 N N . PHE A 1 93 ? 15.417 1.762 -12.498 1.00 97.00 93 PHE A N 1
ATOM 719 C CA . PHE A 1 93 ? 14.877 0.469 -12.076 1.00 97.00 93 PHE A CA 1
ATOM 720 C C . PHE A 1 93 ? 15.999 -0.410 -11.535 1.00 97.00 93 PHE A C 1
ATOM 722 O O . PHE A 1 93 ? 16.852 -0.899 -12.278 1.00 97.00 93 PHE A O 1
ATOM 729 N N . GLN A 1 94 ? 16.002 -0.618 -10.226 1.00 95.75 94 GLN A N 1
ATOM 730 C CA . GLN A 1 94 ? 17.017 -1.410 -9.536 1.00 95.75 94 GLN A CA 1
ATOM 731 C C . GLN A 1 94 ? 16.639 -2.893 -9.429 1.00 95.75 94 GLN A C 1
ATOM 733 O O . GLN A 1 94 ? 17.506 -3.732 -9.181 1.00 95.75 94 GLN A O 1
ATOM 738 N N . TYR A 1 95 ? 15.363 -3.228 -9.637 1.00 94.56 95 TYR A N 1
ATOM 739 C CA . TYR A 1 95 ? 14.893 -4.608 -9.694 1.00 94.56 95 TYR A CA 1
ATOM 740 C C . TYR A 1 95 ? 15.444 -5.333 -10.928 1.00 94.56 95 TYR A C 1
ATOM 742 O O . TYR A 1 95 ? 15.390 -4.823 -12.044 1.00 94.56 95 TYR A O 1
ATOM 750 N N . GLU A 1 96 ? 15.978 -6.537 -10.729 1.00 94.12 96 GLU A N 1
ATOM 751 C CA . GLU A 1 96 ? 16.555 -7.357 -11.807 1.00 94.12 96 GLU A CA 1
ATOM 752 C C . GLU A 1 96 ? 15.600 -8.454 -12.299 1.00 94.12 96 GLU A C 1
ATOM 754 O O . GLU A 1 96 ? 15.866 -9.100 -13.311 1.00 94.12 96 GLU A O 1
ATOM 759 N N . GLY A 1 97 ? 14.497 -8.688 -11.581 1.00 90.12 97 GLY A N 1
ATOM 760 C CA . GLY A 1 97 ? 13.522 -9.711 -11.940 1.00 90.12 97 GLY A CA 1
ATOM 761 C C . GLY A 1 97 ? 12.597 -9.297 -13.094 1.00 90.12 97 GLY A C 1
ATOM 762 O O . GLY A 1 97 ? 12.612 -8.144 -13.541 1.00 90.12 97 GLY A O 1
ATOM 763 N N . PRO A 1 98 ? 11.756 -10.232 -13.578 1.00 87.81 98 PRO A N 1
ATOM 764 C CA . PRO A 1 98 ? 10.718 -9.927 -14.555 1.00 87.81 98 PRO A CA 1
ATOM 765 C C . PRO A 1 98 ? 9.803 -8.806 -14.061 1.00 87.81 98 PRO A C 1
ATOM 767 O O . PRO A 1 98 ? 9.348 -8.831 -12.919 1.00 87.81 98 PRO A O 1
ATOM 770 N N . GLY A 1 99 ? 9.526 -7.839 -14.931 1.00 90.75 99 GLY A N 1
ATOM 771 C CA . GLY A 1 99 ? 8.643 -6.723 -14.609 1.00 90.75 99 GLY A CA 1
ATOM 772 C C . GLY A 1 99 ? 9.322 -5.538 -13.926 1.00 90.75 99 GLY A C 1
ATOM 773 O O . GLY A 1 99 ? 8.629 -4.696 -13.364 1.00 90.75 99 GLY A O 1
ATOM 774 N N . ALA A 1 100 ? 10.658 -5.437 -13.983 1.00 95.12 100 ALA A N 1
ATOM 775 C CA . ALA A 1 100 ? 11.377 -4.248 -13.513 1.00 95.12 100 ALA A CA 1
ATOM 776 C C . ALA A 1 100 ? 10.829 -2.957 -14.140 1.00 95.12 100 ALA A C 1
ATOM 778 O O . ALA A 1 100 ? 10.704 -1.955 -13.448 1.00 95.12 100 ALA A O 1
ATOM 779 N N . LEU A 1 101 ? 10.454 -3.012 -15.422 1.00 96.25 101 LEU A N 1
ATOM 780 C CA . LEU A 1 101 ? 9.648 -1.997 -16.095 1.00 96.25 101 LEU A CA 1
ATOM 781 C C . LEU A 1 101 ? 8.630 -2.677 -17.015 1.00 96.25 101 LEU A C 1
ATOM 783 O O . LEU A 1 101 ? 9.004 -3.302 -18.009 1.00 96.25 101 LEU A O 1
ATOM 787 N N . GLU A 1 102 ? 7.346 -2.503 -16.722 1.00 96.44 102 GLU A N 1
ATOM 788 C CA . GLU A 1 102 ? 6.232 -2.893 -17.582 1.00 96.44 102 GLU A CA 1
ATOM 789 C C . GLU A 1 102 ? 5.413 -1.681 -18.017 1.00 96.44 102 GLU A C 1
ATOM 791 O O . GLU A 1 102 ? 5.000 -0.863 -17.200 1.00 96.44 102 GLU A O 1
ATOM 796 N N . THR A 1 103 ? 5.132 -1.576 -19.315 1.00 95.31 103 THR A N 1
ATOM 797 C CA . THR A 1 103 ? 4.198 -0.570 -19.843 1.00 95.31 103 THR A CA 1
ATOM 798 C C . THR A 1 103 ? 3.338 -1.162 -20.955 1.00 95.31 103 THR A C 1
ATOM 800 O O . THR A 1 103 ? 3.762 -2.072 -21.671 1.00 95.31 103 THR A O 1
ATOM 803 N N . THR A 1 104 ? 2.123 -0.652 -21.130 1.00 95.88 104 THR A N 1
ATOM 804 C CA . THR A 1 104 ? 1.227 -1.062 -22.232 1.00 95.88 104 THR A CA 1
ATOM 805 C C . THR A 1 104 ? 1.443 -0.260 -23.517 1.00 95.88 104 THR A C 1
ATOM 807 O O . THR A 1 104 ? 1.043 -0.696 -24.598 1.00 95.88 104 THR A O 1
ATOM 810 N N . VAL A 1 105 ? 2.082 0.907 -23.404 1.00 93.56 105 VAL A N 1
ATOM 811 C CA . VAL A 1 105 ? 2.396 1.840 -24.491 1.00 93.56 105 VAL A CA 1
ATOM 812 C C . VAL A 1 105 ? 3.890 2.128 -24.461 1.00 93.56 105 VAL A C 1
ATOM 814 O O . VAL A 1 105 ? 4.470 2.264 -23.388 1.00 93.56 105 VAL A O 1
ATOM 817 N N . THR A 1 106 ? 4.515 2.253 -25.634 1.00 94.56 106 THR A N 1
ATOM 818 C CA . THR A 1 106 ? 5.942 2.575 -25.748 1.00 94.56 106 THR A CA 1
ATOM 819 C C . THR A 1 106 ? 6.292 3.851 -24.975 1.00 94.56 106 THR A C 1
ATOM 821 O O . THR A 1 106 ? 5.763 4.914 -25.309 1.00 94.56 106 THR A O 1
ATOM 824 N N . PRO A 1 107 ? 7.209 3.784 -23.992 1.00 94.44 107 PRO A N 1
ATOM 825 C CA . PRO A 1 107 ? 7.596 4.956 -23.228 1.00 94.44 107 PRO A CA 1
ATOM 826 C C . PRO A 1 107 ? 8.295 6.017 -24.072 1.00 94.44 107 PRO A C 1
ATOM 828 O O . PRO A 1 107 ? 8.969 5.724 -25.065 1.00 94.44 107 PRO A O 1
ATOM 831 N N . LYS A 1 108 ? 8.196 7.264 -23.621 1.00 95.00 108 LYS A N 1
ATOM 832 C CA . LYS A 1 108 ? 8.974 8.376 -24.156 1.00 95.00 108 LYS A CA 1
ATOM 833 C C . LYS A 1 108 ? 10.311 8.452 -23.425 1.00 95.00 108 LYS A C 1
ATOM 835 O O . LYS A 1 108 ? 10.353 8.637 -22.215 1.00 95.00 108 LYS A O 1
ATOM 840 N N . TRP A 1 109 ? 11.405 8.364 -24.174 1.00 95.00 109 TRP A N 1
ATOM 841 C CA . TRP A 1 109 ? 12.756 8.377 -23.616 1.00 95.00 109 TRP A CA 1
ATOM 842 C C . TRP A 1 109 ? 13.457 9.706 -23.863 1.00 95.00 109 TRP A C 1
ATOM 844 O O . TRP A 1 109 ? 13.575 10.145 -25.010 1.00 95.00 109 TRP A O 1
ATOM 854 N N . TRP A 1 110 ? 13.973 10.316 -22.803 1.00 93.94 110 TRP A N 1
ATOM 855 C CA . TRP A 1 110 ? 14.862 11.472 -22.850 1.00 93.94 110 TRP A CA 1
ATOM 856 C C . TRP A 1 110 ? 16.233 11.101 -22.300 1.00 93.94 110 TRP A C 1
ATOM 858 O O . TRP A 1 110 ? 16.318 10.411 -21.291 1.00 93.94 110 TRP A O 1
ATOM 868 N N . LYS A 1 111 ? 17.305 11.564 -22.944 1.00 93.94 111 LYS A N 1
ATOM 869 C CA . LYS A 1 111 ? 18.683 11.254 -22.545 1.00 93.94 111 LYS A CA 1
ATOM 870 C C . LYS A 1 111 ? 19.398 12.505 -22.058 1.00 93.94 111 LYS A C 1
ATOM 872 O O . LYS A 1 111 ? 19.517 13.471 -22.807 1.00 93.94 111 LYS A O 1
ATOM 877 N N . ASN A 1 112 ? 19.943 12.453 -20.845 1.00 89.00 112 ASN A N 1
ATOM 878 C CA . ASN A 1 112 ? 20.731 13.485 -20.153 1.00 89.00 112 ASN A CA 1
ATOM 879 C C . ASN A 1 112 ? 20.009 14.813 -19.861 1.00 89.00 112 ASN A C 1
ATOM 881 O O . ASN A 1 112 ? 20.237 15.382 -18.799 1.00 89.00 112 ASN A O 1
ATOM 885 N N . THR A 1 113 ? 19.151 15.294 -20.762 1.00 87.12 113 THR A N 1
ATOM 886 C CA . THR A 1 113 ? 18.420 16.558 -20.637 1.00 87.12 113 THR A CA 1
ATOM 887 C C . THR A 1 113 ? 16.975 16.386 -21.100 1.00 87.12 113 THR A C 1
ATOM 889 O O . THR A 1 113 ? 16.683 15.670 -22.061 1.00 87.12 113 THR A O 1
ATOM 892 N N . THR A 1 114 ? 16.058 17.080 -20.430 1.00 86.19 114 THR A N 1
ATOM 893 C CA . THR A 1 114 ? 14.641 17.186 -20.792 1.00 86.19 114 THR A CA 1
ATOM 894 C C . THR A 1 114 ? 14.477 17.567 -22.271 1.00 86.19 114 THR A C 1
ATOM 896 O O . THR A 1 114 ? 15.103 18.504 -22.758 1.00 86.19 114 THR A O 1
ATOM 899 N N . GLY A 1 115 ? 13.636 16.833 -23.003 1.00 85.50 115 GLY A N 1
ATOM 900 C CA . GLY A 1 115 ? 13.353 17.083 -24.422 1.00 85.50 115 GLY A CA 1
ATOM 901 C C . GLY A 1 115 ? 14.329 16.445 -25.419 1.00 85.50 115 GLY A C 1
ATOM 902 O O . GLY A 1 115 ? 13.973 16.315 -26.590 1.00 85.50 115 GLY A O 1
ATOM 903 N N . ALA A 1 116 ? 15.507 15.983 -24.989 1.00 89.00 116 ALA A N 1
ATOM 904 C CA . ALA A 1 116 ? 16.466 15.296 -25.856 1.00 89.00 116 ALA A CA 1
ATOM 905 C C . ALA A 1 116 ? 16.037 13.836 -26.096 1.00 89.00 116 ALA A C 1
ATOM 907 O O . ALA A 1 116 ? 16.470 12.919 -25.397 1.00 89.00 116 ALA A O 1
ATOM 908 N N . VAL A 1 117 ? 15.138 13.627 -27.064 1.00 92.25 117 VAL A N 1
ATOM 909 C CA . VAL A 1 117 ? 14.534 12.316 -27.354 1.00 92.25 117 VAL A CA 1
ATOM 910 C C . VAL A 1 117 ? 15.579 11.314 -27.843 1.00 92.25 117 VAL A C 1
ATOM 912 O O . VAL A 1 117 ? 16.131 11.459 -28.931 1.00 92.25 117 VAL A O 1
ATOM 915 N N . SER A 1 118 ? 15.838 10.280 -27.042 1.00 95.38 118 SER A N 1
ATOM 916 C CA . SER A 1 118 ? 16.755 9.188 -27.375 1.00 95.38 118 SER A CA 1
ATOM 917 C C . SER A 1 118 ? 16.481 7.993 -26.461 1.00 95.38 118 SER A C 1
ATOM 919 O O . SER A 1 118 ? 16.649 8.081 -25.245 1.00 95.38 118 SER A O 1
ATOM 921 N N . ALA A 1 119 ? 16.033 6.881 -27.047 1.00 95.25 119 ALA A N 1
ATOM 922 C CA . ALA A 1 119 ? 15.874 5.615 -26.336 1.00 95.25 119 ALA A CA 1
ATOM 923 C C . ALA A 1 119 ? 17.235 4.924 -26.140 1.00 95.25 119 ALA A C 1
ATOM 925 O O . ALA A 1 119 ? 18.105 5.093 -27.001 1.00 95.25 119 ALA A O 1
ATOM 926 N N . PRO A 1 120 ? 17.424 4.118 -25.080 1.00 96.38 120 PRO A N 1
ATOM 927 C CA . PRO A 1 120 ? 18.605 3.266 -24.943 1.00 96.38 120 PRO A CA 1
ATOM 928 C C . PRO A 1 120 ? 18.768 2.337 -26.160 1.00 96.38 120 PRO A C 1
ATOM 930 O O . PRO A 1 120 ? 17.805 1.709 -26.599 1.00 96.38 120 PRO A O 1
ATOM 933 N N . GLN A 1 121 ? 19.973 2.261 -26.727 1.00 96.56 121 GLN A N 1
ATOM 934 C CA . GLN A 1 121 ? 20.279 1.479 -27.937 1.00 96.56 121 GLN A CA 1
ATOM 935 C C . GLN A 1 121 ? 21.212 0.295 -27.666 1.00 96.56 121 GLN A C 1
ATOM 937 O O . GLN A 1 121 ? 21.233 -0.666 -28.431 1.00 96.56 121 GLN A O 1
ATOM 942 N N . THR A 1 122 ? 22.000 0.356 -26.593 1.00 96.50 122 THR A N 1
ATOM 943 C CA . THR A 1 122 ? 22.997 -0.671 -26.248 1.00 96.50 122 THR A CA 1
ATOM 944 C C . THR A 1 122 ? 22.678 -1.331 -24.911 1.00 96.50 122 THR A C 1
ATOM 946 O O . THR A 1 122 ? 21.977 -0.752 -24.087 1.00 96.50 122 THR A O 1
ATOM 949 N N . ASP A 1 123 ? 23.225 -2.524 -24.658 1.00 95.25 123 ASP A N 1
ATOM 950 C CA . ASP A 1 123 ? 23.078 -3.207 -23.360 1.00 95.25 123 ASP A CA 1
ATOM 951 C C . ASP A 1 123 ? 23.549 -2.333 -22.185 1.00 95.25 123 ASP A C 1
ATOM 953 O O . ASP A 1 123 ? 22.887 -2.268 -21.155 1.00 95.25 123 ASP A O 1
ATOM 957 N N . ALA A 1 124 ? 24.649 -1.591 -22.363 1.00 96.50 124 ALA A N 1
ATOM 958 C CA . ALA A 1 124 ? 25.156 -0.666 -21.351 1.00 96.50 124 ALA A CA 1
ATOM 959 C C . ALA A 1 124 ? 24.175 0.485 -21.067 1.00 96.50 124 ALA A C 1
ATOM 961 O O . ALA A 1 124 ? 23.960 0.840 -19.911 1.00 96.50 124 ALA A O 1
ATOM 962 N N . GLU A 1 125 ? 23.544 1.045 -22.103 1.00 96.56 125 GLU A N 1
ATOM 963 C CA . GLU A 1 125 ? 22.523 2.085 -21.935 1.00 96.56 125 GLU A CA 1
ATOM 964 C C . GLU A 1 125 ? 21.244 1.529 -21.301 1.00 96.56 125 GLU A C 1
ATOM 966 O O . GLU A 1 125 ? 20.657 2.181 -20.441 1.00 96.56 125 GLU A O 1
ATOM 971 N N . TRP A 1 126 ? 20.833 0.310 -21.660 1.00 96.81 126 TRP A N 1
ATOM 972 C CA . TRP A 1 126 ? 19.715 -0.362 -20.997 1.00 96.81 126 TRP A CA 1
ATOM 973 C C . TRP A 1 126 ? 20.011 -0.637 -19.525 1.00 96.81 126 TRP A C 1
ATOM 975 O O . TRP A 1 126 ? 19.139 -0.402 -18.697 1.00 96.81 126 TRP A O 1
ATOM 985 N N . LYS A 1 127 ? 21.241 -1.031 -19.178 1.00 96.31 127 LYS A N 1
ATOM 986 C CA . LYS A 1 127 ? 21.694 -1.189 -17.785 1.00 96.31 127 LYS A CA 1
ATOM 987 C C . LYS A 1 127 ? 21.723 0.114 -16.994 1.00 96.31 127 LYS A C 1
ATOM 989 O O . LYS A 1 127 ? 21.586 0.085 -15.775 1.00 96.31 127 LYS A O 1
ATOM 994 N N . ALA A 1 128 ? 21.874 1.249 -17.674 1.00 95.00 128 ALA A N 1
ATOM 995 C CA . ALA A 1 128 ? 21.779 2.566 -17.055 1.00 95.00 128 ALA A CA 1
ATOM 996 C C . ALA A 1 128 ? 20.325 2.981 -16.751 1.00 95.00 128 ALA A C 1
ATOM 998 O O . ALA A 1 128 ? 20.098 3.840 -15.904 1.00 95.00 128 ALA A O 1
ATOM 999 N N . VAL A 1 129 ? 19.339 2.362 -17.410 1.00 95.50 129 VAL A N 1
ATOM 1000 C CA . VAL A 1 129 ? 17.904 2.549 -17.133 1.00 95.50 129 VAL A CA 1
ATOM 1001 C C . VAL A 1 129 ? 17.396 1.522 -16.129 1.00 95.50 129 VAL A C 1
ATOM 1003 O O . VAL A 1 129 ? 16.779 1.892 -15.133 1.00 95.50 129 VAL A O 1
ATOM 1006 N N . ALA A 1 130 ? 17.650 0.243 -16.396 1.00 96.81 130 ALA A N 1
ATOM 1007 C CA . ALA A 1 130 ? 17.191 -0.890 -15.613 1.00 96.81 130 ALA A CA 1
ATOM 1008 C C . ALA A 1 130 ? 18.354 -1.844 -15.356 1.00 96.81 130 ALA A C 1
ATOM 1010 O O . ALA A 1 130 ? 19.006 -2.295 -16.293 1.00 96.81 130 ALA A O 1
ATOM 1011 N N . LYS A 1 131 ? 18.600 -2.198 -14.096 1.00 96.50 131 LYS A N 1
ATOM 1012 C CA . LYS A 1 131 ? 19.769 -2.989 -13.685 1.00 96.50 131 LYS A CA 1
ATOM 1013 C C . LYS A 1 131 ? 19.873 -4.344 -14.403 1.00 96.50 131 LYS A C 1
ATOM 1015 O O . LYS A 1 131 ? 20.972 -4.757 -14.767 1.00 96.50 131 LYS A O 1
ATOM 1020 N N . GLY A 1 132 ? 18.733 -4.989 -14.670 1.00 95.62 132 GLY A N 1
ATOM 1021 C CA . GLY A 1 132 ? 18.629 -6.234 -15.448 1.00 95.62 132 GLY A CA 1
ATOM 1022 C C . GLY A 1 132 ? 18.801 -6.076 -16.970 1.00 95.62 132 GLY A C 1
ATOM 1023 O O . GLY A 1 132 ? 18.790 -7.069 -17.697 1.00 95.62 132 GLY A O 1
ATOM 1024 N N . GLY A 1 133 ? 18.982 -4.850 -17.470 1.00 95.94 133 GLY A N 1
ATOM 1025 C CA . GLY A 1 133 ? 19.076 -4.532 -18.893 1.00 95.94 133 GLY A CA 1
ATOM 1026 C C . GLY A 1 133 ? 17.733 -4.645 -19.623 1.00 95.94 133 GLY A C 1
ATOM 1027 O O . GLY A 1 133 ? 16.664 -4.582 -19.023 1.00 95.94 133 GLY A O 1
ATOM 1028 N N . LEU A 1 134 ? 17.777 -4.825 -20.947 1.00 94.44 134 LEU A N 1
ATOM 1029 C CA . LEU A 1 134 ? 16.568 -4.908 -21.781 1.00 94.44 134 LEU A CA 1
ATOM 1030 C C . LEU A 1 134 ? 15.678 -6.111 -21.418 1.00 94.44 134 LEU A C 1
ATOM 1032 O O . LEU A 1 134 ? 14.463 -6.039 -21.557 1.00 94.44 134 LEU A O 1
ATOM 1036 N N . ALA A 1 135 ? 16.265 -7.209 -20.935 1.00 94.38 135 ALA A N 1
ATOM 1037 C CA . ALA A 1 135 ? 15.532 -8.435 -20.616 1.00 94.38 135 ALA A CA 1
ATOM 1038 C C . ALA A 1 135 ? 14.545 -8.282 -19.443 1.00 94.38 135 ALA A C 1
ATOM 1040 O O . ALA A 1 135 ? 13.618 -9.082 -19.328 1.00 94.38 135 ALA A O 1
ATOM 1041 N N . SER A 1 136 ? 14.721 -7.269 -18.587 1.00 93.38 136 SER A N 1
ATOM 1042 C CA . SER A 1 136 ? 13.805 -6.967 -17.481 1.00 93.38 136 SER A CA 1
ATOM 1043 C C . SER A 1 136 ? 12.734 -5.928 -17.846 1.00 93.38 136 SER A C 1
ATOM 1045 O O . SER A 1 136 ? 11.918 -5.567 -16.996 1.00 93.38 136 SER A O 1
ATOM 1047 N N . VAL A 1 137 ? 12.723 -5.451 -19.097 1.00 92.44 137 VAL A N 1
ATOM 1048 C CA . VAL A 1 137 ? 11.767 -4.469 -19.624 1.00 92.44 137 VAL A CA 1
ATOM 1049 C C . VAL A 1 137 ? 10.758 -5.167 -20.533 1.00 92.44 137 VAL A C 1
ATOM 1051 O O . VAL A 1 137 ? 11.128 -5.860 -21.478 1.00 92.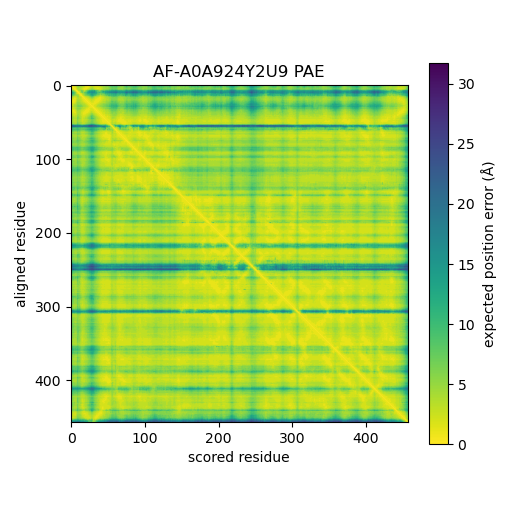44 137 VAL A O 1
ATOM 1054 N N . SER A 1 138 ? 9.469 -4.947 -20.288 1.00 93.88 138 SER A N 1
ATOM 1055 C CA . SER A 1 138 ? 8.380 -5.488 -21.102 1.00 93.88 138 SER A CA 1
ATOM 1056 C C . SER A 1 138 ? 7.426 -4.380 -21.535 1.00 93.88 138 SER A C 1
ATOM 1058 O O . SER A 1 138 ? 6.803 -3.711 -20.714 1.00 93.88 138 SER A O 1
ATOM 1060 N N . ILE A 1 139 ? 7.259 -4.215 -22.846 1.00 91.50 139 ILE A N 1
ATOM 1061 C CA . ILE A 1 139 ? 6.329 -3.247 -23.433 1.00 91.50 139 ILE A CA 1
ATOM 1062 C C . ILE A 1 139 ? 5.293 -4.035 -24.233 1.00 91.50 139 ILE A C 1
ATOM 1064 O O . ILE A 1 139 ? 5.612 -4.566 -25.296 1.00 91.50 139 ILE A O 1
ATOM 1068 N N . SER A 1 140 ? 4.070 -4.153 -23.715 1.00 91.81 140 SER A N 1
ATOM 1069 C CA . SER A 1 140 ? 2.997 -4.892 -24.387 1.00 91.81 140 SER A CA 1
ATOM 1070 C C . SER A 1 140 ? 1.613 -4.424 -23.960 1.00 91.81 140 SER A C 1
ATOM 1072 O O . SER A 1 140 ? 1.284 -4.426 -22.774 1.00 91.81 140 SER A O 1
ATOM 1074 N N . SER A 1 141 ? 0.749 -4.133 -24.934 1.00 87.00 141 SER A N 1
ATOM 1075 C CA . SER A 1 141 ? -0.660 -3.804 -24.688 1.00 87.00 141 SER A CA 1
ATOM 1076 C C . SER A 1 141 ? -1.451 -4.960 -24.065 1.00 87.00 141 SER A C 1
ATOM 1078 O O . SER A 1 141 ? -2.460 -4.723 -23.406 1.00 87.00 141 SER A O 1
ATOM 1080 N N . SER A 1 142 ? -0.981 -6.206 -24.209 1.00 89.31 142 SER A N 1
ATOM 1081 C CA . SER A 1 142 ? -1.585 -7.378 -23.558 1.00 89.31 142 SER A CA 1
ATOM 1082 C C . SER A 1 142 ? -1.443 -7.372 -22.038 1.00 89.31 142 SER A C 1
ATOM 1084 O O . SER A 1 142 ? -2.086 -8.177 -21.371 1.00 89.31 142 SER A O 1
ATOM 1086 N N . ASN A 1 143 ? -0.584 -6.508 -21.494 1.00 87.25 143 ASN A N 1
ATOM 1087 C CA . ASN A 1 143 ? -0.296 -6.463 -20.068 1.00 87.25 143 ASN A CA 1
ATOM 1088 C C . ASN A 1 143 ? -1.235 -5.524 -19.305 1.00 87.25 143 ASN A C 1
ATOM 1090 O O . ASN A 1 143 ? -0.996 -5.310 -18.129 1.00 87.25 143 ASN A O 1
ATOM 1094 N N . PHE A 1 144 ? -2.278 -4.969 -19.932 1.00 94.88 144 PHE A N 1
ATOM 1095 C CA . PHE A 1 144 ? -3.233 -4.098 -19.246 1.00 94.88 144 PHE A CA 1
ATOM 1096 C C . PHE A 1 144 ? -3.882 -4.801 -18.043 1.00 94.88 144 PHE A C 1
ATOM 1098 O O . PHE A 1 144 ? -4.418 -5.905 -18.179 1.00 94.88 144 PHE A O 1
ATOM 1105 N N . ILE A 1 145 ? -3.878 -4.140 -16.885 1.00 95.56 145 ILE A N 1
ATOM 1106 C CA . ILE A 1 145 ? -4.461 -4.651 -15.638 1.00 95.56 145 ILE A CA 1
ATOM 1107 C C . ILE A 1 145 ? -5.538 -3.678 -15.154 1.00 95.56 145 ILE A C 1
ATOM 1109 O O . ILE A 1 145 ? -5.203 -2.586 -14.698 1.00 95.56 145 ILE A O 1
ATOM 1113 N N . PRO A 1 146 ? -6.833 -4.024 -15.204 1.00 95.50 146 PRO A N 1
ATOM 1114 C CA . PRO A 1 146 ? -7.871 -3.111 -14.747 1.00 95.50 146 PRO A CA 1
ATOM 1115 C C . PRO A 1 146 ? -7.743 -2.840 -13.243 1.00 95.50 146 PRO A C 1
ATOM 1117 O O . PRO A 1 146 ? -7.601 -3.768 -12.443 1.00 95.50 146 PRO A O 1
ATOM 1120 N N . LEU A 1 147 ? -7.858 -1.569 -12.852 1.00 94.88 147 LEU A N 1
ATOM 1121 C CA . LEU A 1 147 ? -8.063 -1.226 -11.448 1.00 94.88 147 LEU A CA 1
ATOM 1122 C C . LEU A 1 147 ? -9.457 -1.693 -10.988 1.00 94.88 147 LEU A C 1
ATOM 1124 O O . LEU A 1 147 ? -10.420 -1.616 -11.759 1.00 94.88 147 LEU A O 1
ATOM 1128 N N . PRO A 1 148 ? -9.593 -2.159 -9.739 1.00 92.25 148 PRO A N 1
ATOM 1129 C CA . PRO A 1 148 ? -10.868 -2.566 -9.184 1.00 92.25 148 PRO A CA 1
ATOM 1130 C C . PRO A 1 148 ? -11.793 -1.363 -9.039 1.00 92.25 148 PRO A C 1
ATOM 1132 O O . PRO A 1 148 ? -11.368 -0.243 -8.758 1.00 92.25 148 PRO A O 1
ATOM 1135 N N . THR A 1 149 ? -13.086 -1.608 -9.218 1.00 88.56 149 THR A N 1
ATOM 1136 C CA . THR A 1 149 ? -14.122 -0.605 -8.975 1.00 88.56 149 THR A CA 1
ATOM 1137 C C . THR A 1 149 ? -14.256 -0.341 -7.481 1.00 88.56 149 THR A C 1
ATOM 1139 O O . TH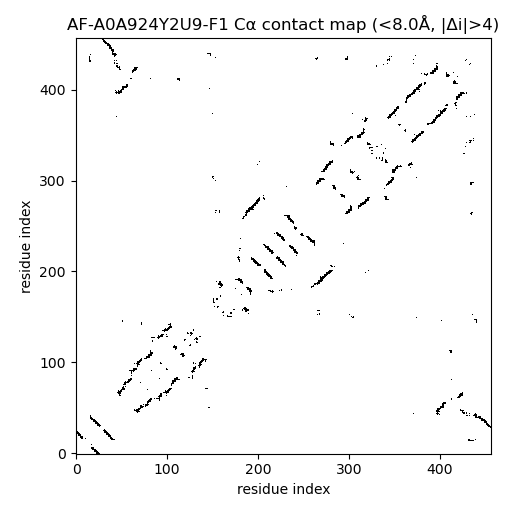R A 1 149 ? -14.324 -1.292 -6.699 1.00 88.56 149 THR A O 1
ATOM 1142 N N . THR A 1 150 ? -14.378 0.924 -7.088 1.00 87.25 150 THR A N 1
ATOM 1143 C CA . THR A 1 150 ? -14.722 1.289 -5.711 1.00 87.25 150 THR A CA 1
ATOM 1144 C C . THR A 1 150 ? -16.198 1.019 -5.444 1.00 87.25 150 THR A C 1
ATOM 1146 O O . THR A 1 150 ? -17.056 1.240 -6.299 1.00 87.25 150 THR A O 1
ATOM 1149 N N . ASN A 1 151 ? -16.506 0.484 -4.266 1.00 92.62 151 ASN A N 1
ATOM 1150 C CA . ASN A 1 151 ? -17.870 0.291 -3.780 1.00 92.62 151 ASN A CA 1
ATOM 1151 C C . ASN A 1 151 ? -17.868 0.234 -2.242 1.00 92.62 151 ASN A C 1
ATOM 1153 O O . ASN A 1 151 ? -16.818 0.291 -1.608 1.00 92.62 151 ASN A O 1
ATOM 1157 N N . TYR A 1 152 ? -19.044 0.086 -1.636 1.00 95.00 152 TYR A N 1
ATOM 1158 C CA . TYR A 1 152 ? -19.200 0.054 -0.179 1.00 95.00 152 TYR A CA 1
ATOM 1159 C C . TYR A 1 152 ? -18.888 -1.307 0.474 1.00 95.00 152 TYR A C 1
ATOM 1161 O O . TYR A 1 152 ? -19.191 -1.487 1.650 1.00 95.00 152 TYR A O 1
ATOM 1169 N N . SER A 1 153 ? -18.303 -2.287 -0.229 1.00 94.56 153 SER A N 1
ATOM 1170 C CA . SER A 1 153 ? -18.106 -3.643 0.321 1.00 94.56 153 SER A CA 1
ATOM 1171 C C . SER A 1 153 ? -17.311 -3.654 1.628 1.00 94.56 153 SER A C 1
ATOM 1173 O O . SER A 1 153 ? -17.734 -4.303 2.585 1.00 94.56 153 SER A O 1
ATOM 1175 N N . GLN A 1 154 ? -16.230 -2.876 1.730 1.00 95.62 154 GLN A N 1
ATOM 1176 C CA . GLN A 1 154 ? -15.462 -2.761 2.972 1.00 95.62 154 GLN A CA 1
ATOM 1177 C C . GLN A 1 154 ? -16.232 -2.044 4.085 1.00 95.62 154 GLN A C 1
ATOM 1179 O O . GLN A 1 154 ? -16.038 -2.375 5.250 1.00 95.62 154 GLN A O 1
ATOM 1184 N N . MET A 1 155 ? -17.159 -1.140 3.760 1.00 96.75 155 MET A N 1
ATOM 1185 C CA . MET A 1 155 ? -18.041 -0.530 4.760 1.00 96.75 155 MET A CA 1
ATOM 1186 C C . MET A 1 155 ? -18.970 -1.575 5.392 1.00 96.75 155 MET A C 1
ATOM 1188 O O . MET A 1 155 ? -19.085 -1.634 6.615 1.00 96.75 155 MET A O 1
ATOM 1192 N N . TYR A 1 156 ? -19.596 -2.434 4.573 1.00 96.75 156 TYR A N 1
ATOM 1193 C CA . TYR A 1 156 ? -20.422 -3.548 5.063 1.00 96.75 156 TYR A CA 1
ATOM 1194 C C . TYR A 1 156 ? -19.607 -4.463 5.985 1.00 96.75 156 TYR A C 1
ATOM 1196 O O . TYR A 1 156 ? -20.032 -4.737 7.105 1.00 96.75 156 TYR A O 1
ATOM 1204 N N . VAL A 1 157 ? -18.404 -4.861 5.558 1.00 95.00 157 VAL A N 1
ATOM 1205 C CA . VAL A 1 157 ? -17.509 -5.708 6.361 1.00 95.00 157 VAL A CA 1
ATOM 1206 C C . VAL A 1 157 ? -17.103 -5.027 7.668 1.00 95.00 157 VAL A C 1
ATOM 1208 O O . VAL A 1 157 ? -17.160 -5.656 8.721 1.00 95.00 157 VAL A O 1
ATOM 1211 N N . ALA A 1 158 ? -16.735 -3.743 7.645 1.00 96.38 158 ALA A N 1
ATOM 1212 C CA . ALA A 1 158 ? -16.367 -3.004 8.852 1.00 96.38 158 ALA A CA 1
ATOM 1213 C C . ALA A 1 158 ? -17.510 -2.990 9.880 1.00 96.38 158 ALA A C 1
ATOM 1215 O O . ALA A 1 158 ? -17.268 -3.140 11.075 1.00 96.38 158 ALA A O 1
ATOM 1216 N N . LEU A 1 159 ? -18.755 -2.913 9.410 1.00 96.44 159 LEU A N 1
ATOM 1217 C CA . LEU A 1 159 ? -19.960 -2.957 10.240 1.00 96.44 159 LEU A CA 1
ATOM 1218 C C . LEU A 1 159 ? -20.402 -4.384 10.623 1.00 96.44 159 LEU A C 1
ATOM 1220 O O . LEU A 1 159 ? -21.383 -4.540 11.350 1.00 96.44 159 LEU A O 1
ATOM 1224 N N . GLY A 1 160 ? -19.694 -5.429 10.178 1.00 95.56 160 GLY A N 1
ATOM 1225 C CA . GLY A 1 160 ? -20.059 -6.834 10.405 1.00 95.56 160 GLY A CA 1
ATOM 1226 C C . GLY A 1 160 ? -21.325 -7.254 9.656 1.00 95.56 160 GLY A C 1
ATOM 1227 O O . GLY A 1 160 ? -22.075 -8.108 10.118 1.00 95.56 160 GLY A O 1
ATOM 1228 N N . GLN A 1 161 ? -21.600 -6.619 8.517 1.00 95.94 161 GLN A N 1
ATOM 1229 C CA . GLN A 1 161 ? -22.752 -6.901 7.668 1.00 95.94 161 GLN A CA 1
ATOM 1230 C C . GLN A 1 161 ? -22.318 -7.659 6.412 1.00 95.94 161 GLN A C 1
ATOM 1232 O O . GLN A 1 161 ? -21.237 -7.436 5.867 1.00 95.94 161 GLN A O 1
ATOM 1237 N N . THR A 1 162 ? -23.187 -8.538 5.912 1.00 94.81 162 THR A N 1
ATOM 1238 C CA . THR A 1 162 ? -22.966 -9.206 4.622 1.00 94.81 162 THR A CA 1
ATOM 1239 C C . THR A 1 162 ? -23.282 -8.229 3.485 1.00 94.81 162 THR A C 1
ATOM 1241 O O . THR A 1 162 ? -24.406 -7.722 3.442 1.00 94.81 162 THR A O 1
ATOM 1244 N N . PRO A 1 163 ? -22.346 -7.960 2.555 1.00 93.88 163 PRO A N 1
ATOM 1245 C CA . PRO A 1 163 ? -22.641 -7.122 1.401 1.00 93.88 163 PRO A CA 1
ATOM 1246 C C . PRO A 1 163 ? -23.742 -7.750 0.525 1.00 93.88 163 PRO A C 1
ATOM 1248 O O . PRO A 1 163 ? -23.708 -8.961 0.284 1.00 93.88 163 PRO A O 1
ATOM 1251 N N . PRO A 1 164 ? -24.711 -6.968 0.014 1.00 95.00 164 PRO A N 1
ATOM 1252 C CA . PRO A 1 164 ? -25.682 -7.470 -0.953 1.00 95.00 164 PRO A CA 1
ATOM 1253 C C . PRO A 1 164 ? -24.994 -7.863 -2.268 1.00 95.00 164 PRO A C 1
ATOM 1255 O O . PRO A 1 164 ? -23.916 -7.367 -2.593 1.00 95.00 164 PRO A O 1
ATOM 1258 N N . THR A 1 165 ? -25.646 -8.707 -3.074 1.00 93.19 165 THR A N 1
ATOM 1259 C CA . THR A 1 165 ? -25.127 -9.133 -4.390 1.00 93.19 165 THR A CA 1
ATOM 1260 C C . THR A 1 165 ? -24.818 -7.952 -5.315 1.00 93.19 165 THR A C 1
ATOM 1262 O O . THR A 1 165 ? -23.856 -8.003 -6.075 1.00 93.19 165 THR A O 1
ATOM 1265 N N . ALA A 1 166 ? -25.619 -6.885 -5.239 1.00 93.81 166 ALA A N 1
ATOM 1266 C CA . ALA A 1 166 ? -25.378 -5.624 -5.926 1.00 93.81 166 ALA A CA 1
ATOM 1267 C C . ALA A 1 166 ? -25.243 -4.502 -4.892 1.00 93.81 166 ALA A C 1
ATOM 1269 O O . ALA A 1 166 ? -26.183 -4.210 -4.155 1.00 93.81 166 ALA A O 1
ATOM 1270 N N . ILE A 1 167 ? -24.071 -3.873 -4.848 1.00 93.50 167 ILE A N 1
ATOM 1271 C CA . ILE A 1 167 ? -23.775 -2.777 -3.925 1.00 93.50 167 ILE A CA 1
ATOM 1272 C C . ILE A 1 167 ? -23.988 -1.462 -4.671 1.00 93.50 167 ILE A C 1
ATOM 1274 O O . ILE A 1 167 ? -23.134 -1.040 -5.445 1.00 93.50 167 ILE A O 1
ATOM 1278 N N . THR A 1 168 ? -25.137 -0.824 -4.455 1.00 91.75 168 THR A N 1
ATOM 1279 C CA . THR A 1 168 ? -25.492 0.460 -5.091 1.00 91.75 168 THR A CA 1
ATOM 1280 C C . THR A 1 168 ? -25.311 1.666 -4.170 1.00 91.75 168 THR A C 1
ATOM 1282 O O . THR A 1 168 ? -25.518 2.796 -4.599 1.00 91.75 168 THR A O 1
ATOM 1285 N N . GLY A 1 169 ? -24.971 1.442 -2.900 1.00 93.25 169 GLY A N 1
ATOM 1286 C CA . GLY A 1 169 ? -24.873 2.486 -1.886 1.00 93.25 169 GLY A CA 1
ATOM 1287 C C . GLY A 1 169 ? -24.385 1.949 -0.537 1.00 93.25 169 GLY A C 1
ATOM 1288 O O . GLY A 1 169 ? -24.158 0.736 -0.408 1.00 93.25 169 GLY A O 1
ATOM 1289 N N . PRO A 1 170 ? -24.219 2.839 0.458 1.00 94.56 170 PRO A N 1
ATOM 1290 C CA . PRO A 1 170 ? -23.861 2.442 1.812 1.00 94.56 170 PRO A CA 1
ATOM 1291 C C . PRO A 1 170 ? -24.981 1.593 2.442 1.00 94.56 170 PRO A C 1
ATOM 1293 O O . PRO A 1 170 ? -26.117 1.604 1.953 1.00 94.56 170 PRO A O 1
ATOM 1296 N N . PRO A 1 171 ? -24.702 0.854 3.530 1.00 95.56 171 PRO A N 1
ATOM 1297 C CA . PRO A 1 171 ? -25.732 0.132 4.270 1.00 95.56 171 PRO A CA 1
ATOM 1298 C C . PRO A 1 171 ? -26.864 1.059 4.724 1.00 95.56 171 PRO A C 1
ATOM 1300 O O . PRO A 1 171 ? -26.622 2.127 5.282 1.00 95.56 171 PRO A O 1
ATOM 1303 N N . SER A 1 172 ? -28.116 0.641 4.526 1.00 94.44 172 SER A N 1
ATOM 1304 C CA . SER A 1 172 ? -29.294 1.431 4.917 1.00 94.44 172 SER A CA 1
ATOM 1305 C C . SER A 1 172 ? -29.567 1.430 6.426 1.00 94.44 172 SER A C 1
ATOM 1307 O O . SER A 1 172 ? -30.396 2.197 6.907 1.00 94.44 172 SER A O 1
ATOM 1309 N N . SER A 1 173 ? -28.918 0.541 7.177 1.00 94.44 173 SER A N 1
ATOM 1310 C CA . SER A 1 173 ? -29.099 0.367 8.619 1.00 94.44 173 SER A CA 1
ATOM 1311 C C . SER A 1 173 ? -27.789 -0.014 9.297 1.00 94.44 173 SER A C 1
ATOM 1313 O O . SER A 1 173 ? -26.904 -0.591 8.669 1.00 94.44 173 SER A O 1
ATOM 1315 N N . GLY A 1 174 ? -27.679 0.266 10.597 1.00 92.75 174 GLY A N 1
ATOM 1316 C CA . GLY A 1 174 ? -26.512 -0.111 11.401 1.00 92.7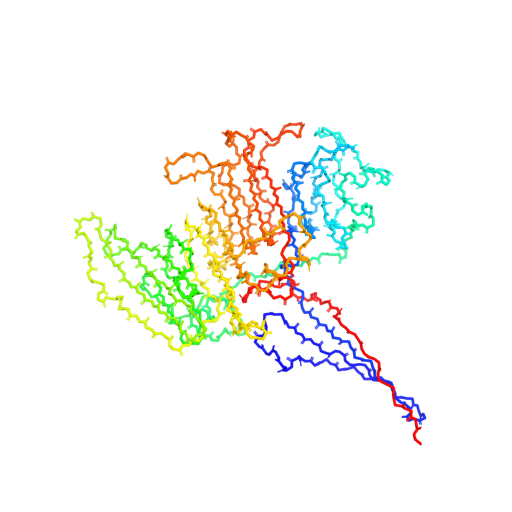5 174 GLY A CA 1
ATOM 1317 C C . GLY A 1 174 ? -25.276 0.762 11.179 1.00 92.75 174 GLY A C 1
ATOM 1318 O O . GLY A 1 174 ? -24.260 0.514 11.818 1.00 92.75 174 GLY A O 1
ATOM 1319 N N . VAL A 1 175 ? -25.361 1.787 10.325 1.00 95.44 175 VAL A N 1
ATOM 1320 C CA . VAL A 1 175 ? -24.339 2.833 10.231 1.00 95.44 175 VAL A CA 1
ATOM 1321 C C . VAL A 1 175 ? -24.440 3.712 11.484 1.00 95.44 175 VAL A C 1
ATOM 1323 O O . VAL A 1 175 ? -25.521 4.251 11.750 1.00 95.44 175 VAL A O 1
ATOM 1326 N N . PRO A 1 176 ? -23.368 3.843 12.284 1.00 94.50 176 PRO A N 1
ATOM 1327 C CA . PRO A 1 176 ? -23.356 4.724 13.443 1.00 94.50 176 PRO A CA 1
ATOM 1328 C C . PRO A 1 176 ? -23.678 6.167 13.050 1.00 94.50 176 PRO A C 1
ATOM 1330 O O . PRO A 1 176 ? -23.151 6.679 12.071 1.00 94.50 176 PRO A O 1
ATOM 1333 N N . THR A 1 177 ? -24.527 6.831 13.833 1.00 92.69 177 THR A N 1
ATOM 1334 C CA . THR A 1 177 ? -24.851 8.259 13.653 1.00 92.69 177 THR A CA 1
ATOM 1335 C C . THR A 1 177 ? -24.039 9.169 14.575 1.00 92.69 177 THR A C 1
ATOM 1337 O O . THR A 1 177 ? -24.110 10.390 14.467 1.00 92.69 177 THR A O 1
ATOM 1340 N N . LEU A 1 178 ? -23.337 8.587 15.551 1.00 92.06 178 LEU A N 1
ATOM 1341 C CA . LEU A 1 178 ? -22.443 9.304 16.455 1.00 92.06 178 LEU A CA 1
ATOM 1342 C C . LEU A 1 178 ? -21.029 9.266 15.885 1.00 92.06 178 LEU A C 1
ATOM 1344 O O . LEU A 1 178 ? -20.585 8.224 15.410 1.00 92.06 178 LEU A O 1
ATOM 1348 N N . PHE A 1 179 ? -20.335 10.401 15.952 1.00 93.44 179 PHE A N 1
ATOM 1349 C CA . PHE A 1 179 ? -18.943 10.516 15.525 1.00 93.44 179 PHE A CA 1
ATOM 1350 C C . PHE A 1 179 ? -18.032 9.587 16.325 1.00 93.44 179 PHE A C 1
ATOM 1352 O O . PHE A 1 179 ? -18.260 9.355 17.510 1.00 93.44 179 PHE A O 1
ATOM 1359 N N . GLY A 1 180 ? -16.949 9.135 15.697 1.00 94.31 180 GLY A N 1
ATOM 1360 C CA . GLY A 1 180 ? -15.937 8.311 16.350 1.00 94.31 180 GLY A CA 1
ATOM 1361 C C . GLY A 1 180 ? -16.001 6.838 15.970 1.00 94.31 180 GLY A C 1
ATOM 1362 O O . GLY A 1 180 ? -16.508 6.458 14.920 1.00 94.31 180 GLY A O 1
ATOM 1363 N N . VAL A 1 181 ? -15.407 6.015 16.823 1.00 96.38 181 VAL A N 1
ATOM 1364 C CA . VAL A 1 181 ? -15.091 4.613 16.586 1.00 96.38 181 VAL A CA 1
ATOM 1365 C C . VAL A 1 181 ? -16.212 3.707 17.077 1.00 96.38 181 VAL A C 1
ATOM 1367 O O . VAL A 1 181 ? -16.580 3.730 18.253 1.00 96.38 181 VAL A O 1
ATOM 1370 N N . THR A 1 182 ? -16.677 2.838 16.186 1.00 95.75 182 THR A N 1
ATOM 1371 C CA . THR A 1 182 ? -17.527 1.681 16.473 1.00 95.75 182 THR A CA 1
ATOM 1372 C C . THR A 1 182 ? -16.802 0.410 16.041 1.00 95.75 182 THR A C 1
ATOM 1374 O O . THR A 1 182 ? -16.121 0.392 15.022 1.00 95.75 182 THR A O 1
ATOM 1377 N N . VAL A 1 183 ? -16.942 -0.667 16.811 1.00 95.69 183 VAL A N 1
ATOM 1378 C CA . VAL A 1 183 ? -16.382 -1.984 16.476 1.00 95.69 183 VAL A CA 1
ATOM 1379 C C . VAL A 1 183 ? -17.523 -2.994 16.460 1.00 95.69 183 VAL A C 1
ATOM 1381 O O . VAL A 1 183 ? -18.423 -2.929 17.302 1.00 95.69 183 VAL A O 1
ATOM 1384 N N . SER A 1 184 ? -17.498 -3.907 15.492 1.00 92.56 184 SER A N 1
ATOM 1385 C CA . SER A 1 184 ? -18.444 -5.020 15.379 1.00 92.56 184 SER A CA 1
ATOM 1386 C C . SER A 1 184 ? -17.742 -6.339 15.709 1.00 92.56 184 SER A C 1
ATOM 1388 O O . SER A 1 184 ? -16.601 -6.530 15.301 1.00 92.56 184 SER A O 1
ATOM 1390 N N . ASN A 1 185 ? -18.417 -7.256 16.415 1.00 89.62 185 ASN A N 1
ATOM 1391 C CA . ASN A 1 185 ? -17.858 -8.579 16.754 1.00 89.62 185 ASN A CA 1
ATOM 1392 C C . ASN A 1 185 ? -17.525 -9.410 15.503 1.00 89.62 185 ASN A C 1
ATOM 1394 O O . ASN A 1 185 ? -16.579 -10.193 15.502 1.00 89.62 185 ASN A O 1
ATOM 1398 N N . ASP A 1 186 ? -18.305 -9.218 14.439 1.00 89.19 186 ASP A N 1
ATOM 1399 C CA . ASP A 1 186 ? -18.168 -9.950 13.178 1.00 89.19 186 ASP A CA 1
ATOM 1400 C C . ASP A 1 186 ? -17.458 -9.121 12.096 1.00 89.19 186 ASP A C 1
ATOM 1402 O O . ASP A 1 186 ? -17.277 -9.586 10.970 1.00 89.19 186 ASP A O 1
ATOM 1406 N N . GLY A 1 187 ? -17.059 -7.887 12.423 1.00 92.69 187 GLY A N 1
ATOM 1407 C CA . GLY A 1 187 ? -16.567 -6.903 11.466 1.00 92.69 187 GLY A CA 1
ATOM 1408 C C . GLY A 1 187 ? -15.204 -6.310 11.805 1.00 92.69 187 GLY A C 1
ATOM 1409 O O . GLY A 1 187 ? -14.354 -6.927 12.443 1.00 92.69 187 GLY A O 1
ATOM 1410 N N . GLY A 1 188 ? -14.985 -5.097 11.308 1.00 95.50 188 GLY A N 1
ATOM 1411 C CA . GLY A 1 188 ? -13.770 -4.318 11.521 1.00 95.50 188 GLY A CA 1
ATOM 1412 C C . GLY A 1 188 ? -13.971 -3.174 12.513 1.00 95.50 188 GLY A C 1
ATOM 1413 O O . GLY A 1 188 ? -14.886 -3.163 13.339 1.00 95.50 188 GLY A O 1
ATOM 1414 N N . ILE A 1 189 ? -13.085 -2.190 12.408 1.00 97.50 189 ILE A N 1
ATOM 1415 C CA . ILE A 1 189 ? -13.186 -0.902 13.088 1.00 97.50 189 ILE A CA 1
ATOM 1416 C C . ILE A 1 189 ? -13.841 0.073 12.106 1.00 97.50 189 ILE A C 1
ATOM 1418 O O . ILE A 1 189 ? -13.339 0.266 11.003 1.00 97.50 189 ILE A O 1
ATOM 1422 N N . PHE A 1 190 ? -14.947 0.696 12.492 1.00 97.81 190 PHE A N 1
ATOM 1423 C CA . PHE A 1 190 ? -15.620 1.733 11.714 1.00 97.81 190 PHE A CA 1
ATOM 1424 C C . PHE A 1 190 ? -15.448 3.092 12.396 1.00 97.81 190 PHE A C 1
ATOM 1426 O O . PHE A 1 190 ? -15.675 3.209 13.599 1.00 97.81 190 PHE A O 1
ATOM 1433 N N . ILE A 1 191 ? -15.068 4.117 11.639 1.00 97.88 191 ILE A N 1
ATOM 1434 C CA . ILE A 1 191 ? -14.938 5.502 12.092 1.00 97.88 191 ILE A CA 1
ATOM 1435 C C . ILE A 1 191 ? -15.975 6.342 11.352 1.00 97.88 191 ILE A C 1
ATOM 1437 O O . ILE A 1 191 ? -15.934 6.429 10.125 1.00 97.88 191 ILE A O 1
ATOM 1441 N N . HIS A 1 192 ? -16.880 6.958 12.111 1.00 96.62 192 HIS A N 1
ATOM 1442 C CA . HIS A 1 192 ? -17.847 7.917 11.592 1.00 96.62 192 HIS A CA 1
ATOM 1443 C C . HIS A 1 192 ? -17.310 9.354 11.680 1.00 96.62 192 HIS A C 1
ATOM 1445 O O . HIS A 1 192 ? -16.947 9.823 12.770 1.00 96.62 192 HIS A O 1
ATOM 1451 N N . GLY A 1 193 ? -17.337 10.058 10.553 1.00 95.06 193 GLY A N 1
ATOM 1452 C CA . GLY A 1 193 ? -16.906 11.435 10.354 1.00 95.06 193 GLY A CA 1
ATOM 1453 C C . GLY A 1 193 ? -15.435 11.588 9.969 1.00 95.06 193 GLY A C 1
ATOM 1454 O O . GLY A 1 193 ? -14.678 10.624 9.885 1.00 95.06 193 GLY A O 1
ATOM 1455 N N . ASP A 1 194 ? -15.025 12.840 9.747 1.00 96.06 194 ASP A N 1
ATOM 1456 C CA . ASP A 1 194 ? -13.626 13.166 9.474 1.00 96.06 194 ASP A CA 1
ATOM 1457 C C . ASP A 1 194 ? -12.743 12.853 10.696 1.00 96.06 194 ASP A C 1
ATOM 1459 O O . ASP A 1 194 ? -13.014 13.263 11.834 1.00 96.06 194 ASP A O 1
ATOM 1463 N N . CYS A 1 195 ? -11.650 12.147 10.433 1.00 97.50 195 CYS A N 1
ATOM 1464 C CA . CYS A 1 195 ? -10.584 11.861 11.374 1.00 97.50 195 CYS A CA 1
ATOM 1465 C C . CYS A 1 195 ? -9.517 12.954 11.262 1.00 97.50 195 CYS A C 1
ATOM 1467 O O . CYS A 1 195 ? -8.733 12.997 10.314 1.00 97.50 195 CYS A O 1
ATOM 1469 N N . GLU A 1 196 ? -9.455 13.834 12.257 1.00 97.00 196 GLU A N 1
ATOM 1470 C CA . GLU A 1 196 ? -8.452 14.897 12.313 1.00 97.00 196 GLU A CA 1
ATOM 1471 C C . GLU A 1 196 ? -7.038 14.323 12.424 1.00 97.00 196 GLU A C 1
ATOM 1473 O O . GLU A 1 196 ? -6.123 14.804 11.759 1.00 97.00 196 GLU A O 1
ATOM 1478 N N . SER A 1 197 ? -6.857 13.292 13.256 1.00 97.81 197 SER A N 1
ATOM 1479 C CA . SER A 1 197 ? -5.570 12.624 13.430 1.00 97.81 197 SER A CA 1
ATOM 1480 C C . SER A 1 197 ? -5.729 11.156 13.798 1.00 97.81 197 SER A C 1
ATOM 1482 O O . SER A 1 197 ? -6.539 10.805 14.653 1.00 97.81 197 SER A O 1
ATOM 1484 N N . MET A 1 198 ? -4.920 10.313 13.166 1.00 98.62 198 MET A N 1
ATOM 1485 C CA . MET A 1 198 ? -4.763 8.899 13.454 1.00 98.62 198 MET A CA 1
ATOM 1486 C C . MET A 1 198 ? -3.279 8.589 13.645 1.00 98.62 198 MET A C 1
ATOM 1488 O O . MET A 1 198 ? -2.482 8.724 12.718 1.00 98.62 198 MET A O 1
ATOM 1492 N N . ILE A 1 199 ? -2.914 8.161 14.851 1.00 98.56 199 ILE A N 1
ATOM 1493 C CA . ILE A 1 199 ? -1.535 7.802 15.198 1.00 98.56 199 ILE A CA 1
ATOM 1494 C C . ILE A 1 199 ? -1.467 6.308 15.500 1.00 98.56 199 ILE A C 1
ATOM 1496 O O . ILE A 1 199 ? -2.144 5.821 16.413 1.00 98.56 199 ILE A O 1
ATOM 1500 N N . LEU A 1 200 ? -0.635 5.595 14.748 1.00 98.69 200 LEU A N 1
ATOM 1501 C CA . LEU A 1 200 ? -0.343 4.180 14.942 1.00 98.69 200 LEU A CA 1
ATOM 1502 C C . LEU A 1 200 ? 0.799 4.022 15.950 1.00 98.69 200 LEU A C 1
ATOM 1504 O O . LEU A 1 200 ? 1.779 4.767 15.927 1.00 98.69 200 LEU A O 1
ATOM 1508 N N . ALA A 1 201 ? 0.695 3.039 16.832 1.00 98.50 201 ALA A N 1
ATOM 1509 C CA . ALA A 1 201 ? 1.772 2.662 17.736 1.00 98.50 201 ALA A CA 1
ATOM 1510 C C . ALA A 1 201 ? 1.697 1.173 18.083 1.00 98.50 201 ALA A C 1
ATOM 1512 O O . ALA A 1 201 ? 0.648 0.547 17.959 1.00 98.50 201 ALA A O 1
ATOM 1513 N N . GLN A 1 202 ? 2.793 0.631 18.599 1.00 97.38 202 GLN A N 1
ATOM 1514 C CA . GLN A 1 202 ? 2.798 -0.649 19.296 1.00 97.38 202 GLN A CA 1
ATOM 1515 C C . GLN A 1 202 ? 2.678 -0.396 20.805 1.00 97.38 202 GLN A C 1
ATOM 1517 O O . GLN A 1 202 ? 3.331 0.507 21.334 1.00 97.38 202 GLN A O 1
ATOM 1522 N N . ASP A 1 203 ? 1.832 -1.150 21.506 1.00 96.25 203 ASP A N 1
ATOM 1523 C CA . ASP A 1 203 ? 1.773 -1.077 22.969 1.00 96.25 203 ASP A CA 1
ATOM 1524 C C . ASP A 1 203 ? 2.921 -1.864 23.638 1.00 96.25 203 ASP A C 1
ATOM 1526 O O . ASP A 1 203 ? 3.735 -2.516 22.982 1.00 96.25 203 ASP A O 1
ATOM 1530 N N . GLY A 1 204 ? 2.999 -1.811 24.972 1.00 93.69 204 GLY A N 1
ATOM 1531 C CA . GLY A 1 204 ? 4.062 -2.482 25.729 1.00 93.69 204 GLY A CA 1
ATOM 1532 C C . GLY A 1 204 ? 4.055 -4.015 25.652 1.00 93.69 204 GLY A C 1
ATOM 1533 O O . GLY A 1 204 ? 5.019 -4.632 26.097 1.00 93.69 204 GLY A O 1
ATOM 1534 N N . VAL A 1 205 ? 3.001 -4.633 25.107 1.00 93.69 205 VAL A N 1
ATOM 1535 C CA . VAL A 1 205 ? 2.877 -6.093 24.949 1.00 93.69 205 VAL A CA 1
ATOM 1536 C C . VAL A 1 205 ? 2.882 -6.536 23.480 1.00 93.69 205 VAL A C 1
ATOM 1538 O O . VAL A 1 205 ? 2.723 -7.722 23.204 1.00 93.69 205 VAL A O 1
ATOM 1541 N N . GLY A 1 206 ? 3.096 -5.614 22.536 1.00 95.38 206 GLY A N 1
ATOM 1542 C CA . GLY A 1 206 ? 3.164 -5.920 21.105 1.00 95.38 206 GLY A CA 1
ATOM 1543 C C . GLY A 1 206 ? 1.837 -5.823 20.349 1.00 95.38 206 GLY A C 1
ATOM 1544 O O . GLY A 1 206 ? 1.787 -6.171 19.171 1.00 95.38 206 GLY A O 1
ATOM 1545 N N . SER A 1 207 ? 0.764 -5.348 20.983 1.00 97.12 207 SER A N 1
ATOM 1546 C CA . SER A 1 207 ? -0.520 -5.116 20.311 1.00 97.12 207 SER A CA 1
ATOM 1547 C C . SER A 1 207 ? -0.451 -3.874 19.426 1.00 97.12 207 SER A C 1
ATOM 1549 O O . SER A 1 207 ? 0.224 -2.893 19.762 1.00 97.12 207 SER A O 1
ATOM 1551 N N . GLN A 1 208 ? -1.221 -3.863 18.337 1.00 98.44 208 GLN A N 1
ATOM 1552 C CA . GLN A 1 208 ? -1.421 -2.646 17.559 1.00 98.44 208 GLN A CA 1
ATOM 1553 C C . GLN A 1 208 ? -2.318 -1.678 18.335 1.00 98.44 208 GLN A C 1
ATOM 1555 O O . GLN A 1 208 ? -3.389 -2.048 18.816 1.00 98.44 208 GLN A O 1
ATOM 1560 N N . LYS A 1 209 ? -1.904 -0.415 18.404 1.00 98.38 209 LYS A N 1
ATOM 1561 C CA . LYS A 1 209 ? -2.669 0.700 18.956 1.00 98.38 209 LYS A CA 1
ATOM 1562 C C . LYS A 1 209 ? -2.939 1.743 17.872 1.00 98.38 209 LYS A C 1
ATOM 1564 O O . LYS A 1 209 ? -2.035 2.111 17.124 1.00 98.38 209 LYS A O 1
ATOM 1569 N N . PHE A 1 210 ? -4.166 2.250 17.831 1.00 98.50 210 PHE A N 1
ATOM 1570 C CA . PHE A 1 210 ? -4.588 3.402 17.037 1.00 98.50 210 PHE A CA 1
ATOM 1571 C C . PHE A 1 210 ? -5.105 4.482 17.981 1.00 98.50 210 PHE A C 1
ATOM 1573 O O . PHE A 1 210 ? -5.997 4.222 18.785 1.00 98.50 210 PHE A O 1
ATOM 1580 N N . THR A 1 211 ? -4.564 5.693 17.898 1.00 98.44 211 THR A N 1
ATOM 1581 C CA . THR A 1 211 ? -5.119 6.867 18.586 1.00 98.44 211 THR A CA 1
ATOM 1582 C C . THR A 1 211 ? -5.811 7.732 17.549 1.00 98.44 211 THR A C 1
ATOM 1584 O O . THR A 1 211 ? -5.142 8.317 16.704 1.00 98.44 211 THR A O 1
ATOM 1587 N N . ILE A 1 212 ? -7.138 7.765 17.594 1.00 98.12 212 ILE A N 1
ATOM 1588 C CA . ILE A 1 212 ? -8.011 8.385 16.596 1.00 98.12 212 ILE A CA 1
ATOM 1589 C C . ILE A 1 212 ? -8.662 9.615 17.220 1.00 98.12 212 ILE A C 1
ATOM 1591 O O . ILE A 1 212 ? -9.224 9.525 18.309 1.00 98.12 212 ILE A O 1
ATOM 1595 N N . VAL A 1 213 ? -8.606 10.750 16.531 1.00 97.25 213 VAL A N 1
ATOM 1596 C CA . VAL A 1 213 ? -9.242 12.003 16.944 1.00 97.25 213 VAL A CA 1
ATOM 1597 C C . VAL A 1 213 ? -10.277 12.403 15.903 1.00 97.25 213 VAL A C 1
ATOM 1599 O O . VAL A 1 213 ? -9.921 12.677 14.758 1.00 97.25 213 VAL A O 1
ATOM 1602 N N . THR A 1 214 ? -11.546 12.463 16.297 1.00 95.75 214 THR A N 1
ATOM 1603 C CA . THR A 1 214 ? -12.647 12.966 15.462 1.00 95.75 214 THR A CA 1
ATOM 1604 C C . THR A 1 214 ? -13.220 14.263 16.032 1.00 95.75 214 THR A C 1
ATOM 1606 O O . THR A 1 214 ? -13.081 14.560 17.224 1.00 95.75 214 THR A O 1
ATOM 1609 N N . ASN A 1 215 ? -13.872 15.044 15.169 1.00 90.69 215 ASN A N 1
ATOM 1610 C CA . ASN A 1 215 ? -14.507 16.314 15.523 1.00 90.69 215 ASN A CA 1
ATOM 1611 C C . ASN A 1 215 ? -16.033 16.149 15.589 1.00 90.69 215 ASN A C 1
ATOM 1613 O O . ASN A 1 215 ? -16.710 16.359 14.580 1.00 90.69 215 ASN A O 1
ATOM 1617 N N . PRO A 1 216 ? -16.606 15.756 16.745 1.00 85.12 216 PRO A N 1
ATOM 1618 C CA . PRO A 1 216 ? -18.052 15.684 16.891 1.00 85.12 216 PRO A CA 1
ATOM 1619 C C . PRO A 1 216 ? -18.692 17.060 16.678 1.00 85.12 216 PRO A C 1
ATOM 1621 O O . PRO A 1 216 ? -18.240 18.070 17.217 1.00 85.12 216 PRO A O 1
ATOM 1624 N N . SER A 1 217 ? -19.799 17.096 15.935 1.00 78.00 217 SER A N 1
ATOM 1625 C CA . SER A 1 217 ? -20.547 18.333 15.662 1.00 78.00 217 SER A CA 1
ATOM 1626 C C . SER A 1 217 ? -21.184 18.963 16.910 1.00 78.00 217 SER A C 1
ATOM 1628 O O . SER A 1 217 ? -21.524 20.146 16.900 1.00 78.00 217 SER A O 1
ATOM 1630 N N . SER A 1 218 ? -21.334 18.201 17.998 1.00 73.38 218 SER A N 1
ATOM 1631 C CA . SER A 1 218 ? -21.875 18.678 19.270 1.00 73.38 218 SER A CA 1
ATOM 1632 C C . SER A 1 218 ? -21.142 18.044 20.462 1.00 73.38 218 SER A C 1
ATOM 1634 O O . SER A 1 218 ? -21.065 16.814 20.529 1.00 73.38 218 SER A O 1
ATOM 1636 N N . PRO A 1 219 ? -20.626 18.845 21.417 1.00 75.25 219 PRO A N 1
ATOM 1637 C CA . PRO A 1 219 ? -20.583 20.311 21.403 1.00 75.25 219 PRO A CA 1
ATOM 1638 C C . PRO A 1 219 ? -19.600 20.836 20.345 1.00 75.25 219 PRO A C 1
ATOM 1640 O O . PRO A 1 219 ? -18.514 20.279 20.195 1.00 75.25 219 PRO A O 1
ATOM 1643 N N . SER A 1 220 ? -19.937 21.940 19.668 1.00 78.06 220 SER A N 1
ATOM 1644 C CA . SER A 1 220 ? -19.037 22.590 18.701 1.00 78.06 220 SER A CA 1
ATOM 1645 C C . SER A 1 220 ? -17.646 22.840 19.298 1.00 78.06 220 SER A C 1
ATOM 1647 O O . SER A 1 220 ? -17.529 23.318 20.427 1.00 78.06 220 SER A O 1
ATOM 1649 N N . GLY A 1 221 ? -16.594 22.529 18.536 1.00 81.62 221 GLY A N 1
ATOM 1650 C CA . GLY A 1 221 ? -15.199 22.696 18.962 1.00 81.62 221 GLY A CA 1
ATOM 1651 C C . GLY A 1 221 ? -14.698 21.645 19.961 1.00 81.62 221 GLY A C 1
ATOM 1652 O O . GLY A 1 221 ? -13.635 21.838 20.557 1.00 81.62 221 GLY A O 1
ATOM 1653 N N . SER A 1 222 ? -15.450 20.560 20.167 1.00 87.62 222 SER A N 1
ATOM 1654 C CA . SER A 1 222 ? -14.994 19.407 20.950 1.00 87.62 222 SER A CA 1
ATOM 1655 C C . SER A 1 222 ? -14.204 18.433 20.081 1.00 87.62 222 SER A C 1
ATOM 1657 O O . SER A 1 222 ? -14.464 18.314 18.887 1.00 87.62 222 SER A O 1
ATOM 1659 N N . LYS A 1 223 ? -13.275 17.706 20.705 1.00 92.62 223 LYS A N 1
ATOM 1660 C CA . LYS A 1 223 ? -12.506 16.618 20.096 1.00 92.62 223 LYS A CA 1
ATOM 1661 C C . LYS A 1 223 ? -12.765 15.325 20.848 1.00 92.62 223 LYS A C 1
ATOM 1663 O O . LYS A 1 223 ? -12.624 15.282 22.076 1.00 92.62 223 LYS A O 1
ATOM 1668 N N . LEU A 1 224 ? -13.132 14.280 20.119 1.00 93.56 224 LEU A N 1
ATOM 1669 C CA . LEU A 1 224 ? -13.260 12.929 20.647 1.00 93.56 224 LEU A CA 1
ATOM 1670 C C . LEU A 1 224 ? -11.988 12.156 20.313 1.00 93.56 224 LEU A C 1
ATOM 1672 O O . LEU A 1 224 ? -11.731 11.861 19.150 1.00 93.56 224 LEU A O 1
ATOM 1676 N N . THR A 1 225 ? -11.211 11.817 21.336 1.00 95.44 225 THR A N 1
ATOM 1677 C CA . THR A 1 225 ? -10.032 10.963 21.200 1.00 95.44 225 THR A CA 1
ATOM 1678 C C . THR A 1 225 ? -10.394 9.549 21.620 1.00 95.44 225 THR A C 1
ATOM 1680 O O . THR A 1 225 ? -10.776 9.314 22.767 1.00 95.44 225 THR A O 1
ATOM 1683 N N . GLN A 1 226 ? -10.238 8.588 20.719 1.00 96.38 226 GLN A N 1
ATOM 1684 C CA . GLN A 1 226 ? -10.435 7.173 20.995 1.00 96.38 226 GLN A CA 1
ATOM 1685 C C . GLN A 1 226 ? -9.149 6.395 20.748 1.00 96.38 226 GLN A C 1
ATOM 1687 O O . GLN A 1 226 ? -8.529 6.488 19.692 1.00 96.38 226 GLN A O 1
ATOM 1692 N N . THR A 1 227 ? -8.737 5.626 21.749 1.00 97.50 227 THR A N 1
ATOM 1693 C CA . THR A 1 227 ? -7.638 4.671 21.644 1.00 97.50 227 THR A CA 1
ATOM 1694 C C . THR A 1 227 ? -8.210 3.289 21.381 1.00 97.50 227 THR A C 1
ATOM 1696 O O . THR A 1 227 ? -8.942 2.761 22.216 1.00 97.50 227 THR A O 1
ATOM 1699 N N . VAL A 1 228 ? -7.853 2.700 20.245 1.00 97.81 228 VAL A N 1
ATOM 1700 C CA . VAL A 1 228 ? -8.175 1.316 19.902 1.00 97.81 228 VAL A CA 1
ATOM 1701 C C . VAL A 1 228 ? -6.921 0.471 20.058 1.00 97.81 228 VAL A C 1
ATOM 1703 O O . VAL A 1 228 ? -5.932 0.728 19.378 1.00 97.81 228 VAL A O 1
ATOM 1706 N N . THR A 1 229 ? -6.955 -0.535 20.925 1.00 97.88 229 THR A N 1
ATOM 1707 C CA . THR A 1 229 ? -5.879 -1.524 21.071 1.00 97.88 229 THR A CA 1
ATOM 1708 C C . THR A 1 229 ? -6.383 -2.873 20.587 1.00 97.88 229 THR A C 1
ATOM 1710 O O . THR A 1 229 ? -7.406 -3.351 21.071 1.00 97.88 229 THR A O 1
ATOM 1713 N N . ALA A 1 230 ? -5.673 -3.490 19.649 1.00 97.06 230 ALA A N 1
ATOM 1714 C CA . ALA A 1 230 ? -6.058 -4.744 19.022 1.00 97.06 230 ALA A CA 1
ATOM 1715 C C . ALA A 1 230 ? -4.916 -5.766 19.084 1.00 97.06 230 ALA A C 1
ATOM 1717 O O . ALA A 1 230 ? -3.777 -5.482 18.707 1.00 97.06 230 ALA A O 1
ATOM 1718 N N . ASN A 1 231 ? -5.242 -6.968 19.551 1.00 95.69 231 ASN A N 1
ATOM 1719 C CA . ASN A 1 231 ? -4.344 -8.120 19.621 1.00 95.69 231 ASN A CA 1
ATOM 1720 C C . ASN A 1 231 ? -5.029 -9.354 19.014 1.00 95.69 231 ASN A C 1
ATOM 1722 O O . ASN A 1 231 ? -6.142 -9.257 18.508 1.00 95.69 231 ASN A O 1
ATOM 1726 N N . ALA A 1 232 ? -4.389 -10.521 19.097 1.00 94.44 232 ALA A N 1
ATOM 1727 C CA . ALA A 1 232 ? -4.908 -11.760 18.517 1.00 94.44 232 ALA A CA 1
ATOM 1728 C C . ALA A 1 232 ? -6.329 -12.147 18.965 1.00 94.44 232 ALA A C 1
ATOM 1730 O O . ALA A 1 232 ? -7.030 -12.828 18.221 1.00 94.44 232 ALA A O 1
ATOM 1731 N N . ASN A 1 233 ? -6.759 -11.722 20.154 1.00 94.94 233 ASN A N 1
ATOM 1732 C CA . ASN A 1 233 ? -7.963 -12.234 20.810 1.00 94.94 233 ASN A CA 1
ATOM 1733 C C . ASN A 1 233 ? -9.022 -11.164 21.090 1.00 94.94 233 ASN A C 1
ATOM 1735 O O . ASN A 1 233 ? -10.164 -11.509 21.374 1.00 94.94 233 ASN A O 1
ATOM 1739 N N . SER A 1 234 ? -8.656 -9.883 21.065 1.00 95.31 234 SER A N 1
ATOM 1740 C CA . SER A 1 234 ? -9.556 -8.817 21.498 1.00 95.31 234 SER A CA 1
ATOM 1741 C C . SER A 1 234 ? -9.271 -7.482 20.831 1.00 95.31 234 SER A C 1
ATOM 1743 O O . SER A 1 234 ? -8.124 -7.173 20.486 1.00 95.31 234 SER A O 1
ATOM 1745 N N . ILE A 1 235 ? -10.309 -6.651 20.775 1.00 95.94 235 ILE A N 1
ATOM 1746 C CA . ILE A 1 235 ? -10.218 -5.221 20.488 1.00 95.94 235 ILE A CA 1
ATOM 1747 C C . ILE A 1 235 ? -10.756 -4.454 21.696 1.00 95.94 235 ILE A C 1
ATOM 1749 O O . ILE A 1 235 ? -11.875 -4.693 22.141 1.00 95.94 235 ILE A O 1
ATOM 1753 N N . THR A 1 236 ? -9.995 -3.489 22.198 1.00 95.75 236 THR A N 1
ATOM 1754 C CA . THR A 1 236 ? -10.425 -2.584 23.271 1.00 95.75 236 THR A CA 1
ATOM 1755 C C . THR A 1 236 ? -10.502 -1.164 22.739 1.00 95.75 236 THR A C 1
ATOM 1757 O O . THR A 1 236 ? -9.538 -0.674 22.157 1.00 95.75 236 THR A O 1
ATOM 1760 N N . VAL A 1 237 ? -11.622 -0.484 22.976 1.00 95.19 237 VAL A N 1
ATOM 1761 C CA . VAL A 1 237 ? -11.824 0.935 22.667 1.00 95.19 237 VAL A CA 1
ATOM 1762 C C . VAL A 1 237 ? -11.912 1.714 23.973 1.00 95.19 237 VAL A C 1
ATOM 1764 O O . VAL A 1 237 ? -12.763 1.429 24.817 1.00 95.19 237 VAL A O 1
ATOM 1767 N N . GLN A 1 238 ? -11.039 2.703 24.134 1.00 93.50 238 GLN A N 1
ATOM 1768 C CA . GLN A 1 238 ? -11.047 3.646 25.249 1.00 93.50 238 GLN A CA 1
ATOM 1769 C C . GLN A 1 238 ? -11.324 5.051 24.727 1.00 93.50 238 GLN A C 1
ATOM 1771 O O . GLN A 1 238 ? -10.670 5.478 23.778 1.00 93.50 238 GLN A O 1
ATOM 1776 N N . SER A 1 239 ? -12.253 5.778 25.345 1.00 91.00 239 SER A N 1
ATOM 1777 C CA . SER A 1 239 ? -12.720 7.071 24.830 1.00 91.00 239 SER A CA 1
ATOM 1778 C C . SER A 1 239 ? -12.466 8.207 25.814 1.00 91.00 239 SER A C 1
ATOM 1780 O O . SER A 1 239 ? -12.738 8.092 27.009 1.00 91.00 239 SER A O 1
ATOM 1782 N N . VAL A 1 240 ? -11.997 9.340 25.296 1.00 87.75 240 VAL A N 1
ATOM 1783 C CA . VAL A 1 240 ? -11.815 10.591 26.035 1.00 87.75 240 VAL A CA 1
ATOM 1784 C C . VAL A 1 240 ? -12.390 11.728 25.194 1.00 87.75 240 VAL A C 1
ATOM 1786 O O . VAL A 1 240 ? -11.901 12.011 24.104 1.00 87.75 240 VAL A O 1
ATOM 1789 N N . LEU A 1 241 ? -13.431 12.393 25.697 1.00 85.25 241 LEU A N 1
ATOM 1790 C CA . LEU A 1 241 ? -14.004 13.577 25.060 1.00 85.25 241 LEU A CA 1
ATOM 1791 C C . LEU A 1 241 ? -13.413 14.834 25.707 1.00 85.25 241 LEU A C 1
ATOM 1793 O O . LEU A 1 241 ? -13.433 14.989 26.928 1.00 85.25 241 LEU A O 1
ATOM 1797 N N . THR A 1 242 ? -12.896 15.745 24.893 1.00 83.94 242 THR A N 1
ATOM 1798 C CA . THR A 1 242 ? -12.332 17.022 25.350 1.00 83.94 242 THR A CA 1
ATOM 1799 C C . THR A 1 242 ? -13.042 18.184 24.676 1.00 83.94 242 THR A C 1
ATOM 1801 O O . THR A 1 242 ? -13.394 18.108 23.501 1.00 83.94 242 THR A O 1
ATOM 1804 N N . ASN A 1 243 ? -13.256 19.270 25.413 1.00 80.75 243 ASN A N 1
ATOM 1805 C CA . ASN A 1 243 ? -13.741 20.529 24.857 1.00 80.75 243 ASN A CA 1
ATOM 1806 C C . ASN A 1 243 ? -12.711 21.623 25.141 1.00 80.75 243 ASN A C 1
ATOM 1808 O O . ASN A 1 243 ? -12.224 21.741 26.268 1.00 80.75 243 ASN A O 1
ATOM 1812 N N . SER A 1 244 ? -12.410 22.428 24.120 1.00 74.31 244 SER A N 1
ATOM 1813 C CA . SER A 1 244 ? -11.463 23.550 24.168 1.00 74.31 244 SER A CA 1
ATOM 1814 C C . SER A 1 244 ? -11.720 24.544 25.310 1.00 74.31 244 SER A C 1
ATOM 1816 O O . SER A 1 244 ? -10.791 25.222 25.736 1.00 74.31 244 SER A O 1
ATOM 1818 N N . SER A 1 245 ? -12.949 24.601 25.833 1.00 75.00 245 SER A N 1
ATOM 1819 C CA . SER A 1 245 ? -13.364 25.560 26.865 1.00 75.00 245 SER A CA 1
ATOM 1820 C C . SER A 1 245 ? -13.299 25.018 28.303 1.00 75.00 245 SER A C 1
ATOM 1822 O O . SER A 1 245 ? -13.069 25.795 29.222 1.00 75.00 245 SER A O 1
ATOM 1824 N N . ASN A 1 246 ? -13.503 23.708 28.520 1.00 61.94 246 ASN A N 1
ATOM 1825 C CA . ASN A 1 246 ? -13.854 23.152 29.845 1.00 61.94 246 ASN A CA 1
ATOM 1826 C C . ASN A 1 246 ? -13.057 21.896 30.270 1.00 61.94 246 ASN A C 1
ATOM 1828 O O . ASN A 1 246 ? -13.373 21.297 31.296 1.00 61.94 246 ASN A O 1
ATOM 1832 N N . GLY A 1 247 ? -12.035 21.471 29.519 1.00 70.94 247 GLY A N 1
ATOM 1833 C CA . GLY A 1 247 ? -11.252 20.271 29.852 1.00 70.94 247 GLY A CA 1
ATOM 1834 C C . GLY A 1 247 ? -11.935 18.953 29.451 1.00 70.94 247 GLY A C 1
ATOM 1835 O O . GLY A 1 247 ? -12.671 18.899 28.462 1.00 70.94 247 GLY A O 1
ATOM 1836 N N . VAL A 1 248 ? -11.635 17.863 30.171 1.00 75.31 248 VAL A N 1
ATOM 1837 C CA . VAL A 1 248 ? -12.170 16.515 29.890 1.00 75.31 248 VAL A CA 1
ATOM 1838 C C . VAL A 1 248 ? -13.644 16.444 30.294 1.00 75.31 248 VAL A C 1
ATOM 1840 O O . VAL A 1 248 ? -13.981 16.600 31.466 1.00 75.31 248 VAL A O 1
ATOM 1843 N N . ILE A 1 249 ? -14.520 16.160 29.332 1.00 69.06 249 ILE A N 1
ATOM 1844 C CA . ILE A 1 249 ? -15.940 15.888 29.567 1.00 69.06 249 ILE A CA 1
ATOM 1845 C C . ILE A 1 249 ? -16.085 14.367 29.647 1.00 69.06 249 ILE A C 1
ATOM 1847 O O . ILE A 1 249 ? -15.694 13.662 28.717 1.00 69.06 249 ILE A O 1
ATOM 1851 N N . SER A 1 250 ? -16.629 13.826 30.742 1.00 62.94 250 SER A N 1
ATOM 1852 C CA . SER A 1 250 ? -16.843 12.377 30.832 1.00 62.94 250 SER A CA 1
ATOM 1853 C C . SER A 1 250 ? -17.776 11.924 29.708 1.00 62.94 250 SER A C 1
ATOM 1855 O O . SER A 1 250 ? -18.917 12.382 29.605 1.00 62.94 250 SER A O 1
ATOM 1857 N N . ALA A 1 251 ? -17.292 11.020 28.867 1.00 63.41 251 ALA A N 1
ATOM 1858 C CA . ALA A 1 251 ? -17.952 10.614 27.643 1.00 63.41 251 ALA A CA 1
ATOM 1859 C C . ALA A 1 251 ? -19.000 9.520 27.915 1.00 63.41 251 ALA A C 1
ATOM 1861 O O . ALA A 1 251 ? -18.831 8.385 27.488 1.00 63.41 251 ALA A O 1
ATOM 1862 N N . ALA A 1 252 ? -20.091 9.831 28.628 1.00 78.12 252 ALA A N 1
ATOM 1863 C CA . ALA A 1 252 ? -21.153 8.848 28.903 1.00 78.12 252 ALA A CA 1
ATOM 1864 C C . ALA A 1 252 ? -21.719 8.206 27.615 1.00 78.12 252 ALA A C 1
ATOM 1866 O O . ALA A 1 252 ? -22.122 7.048 27.626 1.00 78.12 252 ALA A O 1
ATOM 1867 N N . ALA A 1 253 ? -21.689 8.940 26.496 1.00 82.25 253 ALA A N 1
ATOM 1868 C CA . ALA A 1 253 ? -22.072 8.448 25.172 1.00 82.25 253 ALA A CA 1
ATOM 1869 C C . ALA A 1 253 ? -21.030 7.520 24.506 1.00 82.25 253 ALA A C 1
ATOM 1871 O O . ALA A 1 253 ? -21.352 6.857 23.526 1.00 82.25 253 ALA A O 1
ATOM 1872 N N . TYR A 1 254 ? -19.803 7.458 25.030 1.00 85.31 254 TYR A N 1
ATOM 1873 C CA . TYR A 1 254 ? -18.684 6.697 24.469 1.00 85.31 254 TYR A CA 1
ATOM 1874 C C . TYR A 1 254 ? -18.030 5.824 25.553 1.00 85.31 254 TYR A C 1
ATOM 1876 O O . TYR A 1 254 ? -16.885 6.069 25.940 1.00 85.31 254 TYR A O 1
ATOM 1884 N N . PRO A 1 255 ? -18.742 4.818 26.091 1.00 89.62 255 PRO A N 1
ATOM 1885 C CA . PRO A 1 255 ? -18.184 3.953 27.119 1.00 89.62 255 PRO A CA 1
ATOM 1886 C C . PRO A 1 255 ? -16.957 3.202 26.596 1.00 89.62 255 PRO A C 1
ATOM 1888 O O . PRO A 1 255 ? -16.898 2.808 25.429 1.00 89.62 255 PRO A O 1
ATOM 1891 N N . ASN A 1 256 ? -15.993 2.962 27.484 1.00 92.81 256 ASN A N 1
ATOM 1892 C CA . ASN A 1 256 ? -14.914 2.027 27.192 1.00 92.81 256 ASN A CA 1
ATOM 1893 C C . ASN A 1 256 ? -15.520 0.641 26.967 1.00 92.81 256 ASN A C 1
ATOM 1895 O O . ASN A 1 256 ? -16.381 0.208 27.739 1.00 92.81 256 ASN A O 1
ATOM 1899 N N . LYS A 1 257 ? -15.077 -0.056 25.925 1.00 95.12 257 LYS A N 1
ATOM 1900 C CA . LYS A 1 257 ? -15.623 -1.364 25.570 1.00 95.12 257 LYS A CA 1
ATOM 1901 C C . LYS A 1 257 ? -14.527 -2.297 25.089 1.00 95.12 257 LYS A C 1
ATOM 1903 O O . LYS A 1 257 ? -13.652 -1.886 24.331 1.00 95.12 257 LYS A O 1
ATOM 1908 N N . THR A 1 258 ? -14.624 -3.550 25.510 1.00 95.56 258 THR A N 1
ATOM 1909 C CA . THR A 1 258 ? -13.792 -4.653 25.031 1.00 95.56 258 THR A CA 1
ATOM 1910 C C . THR A 1 258 ? -14.662 -5.592 24.206 1.00 95.56 258 THR A C 1
ATOM 1912 O O . THR A 1 258 ? -15.815 -5.845 24.557 1.00 95.56 258 THR A O 1
ATOM 1915 N N . TYR A 1 259 ? -14.115 -6.055 23.092 1.00 94.81 259 TYR A N 1
ATOM 1916 C CA . TYR A 1 259 ? -14.723 -6.987 22.158 1.00 94.81 259 TYR A CA 1
ATOM 1917 C C . TYR A 1 259 ? -13.841 -8.233 22.130 1.00 94.81 259 TYR A C 1
ATOM 1919 O O . TYR A 1 259 ? -12.677 -8.145 21.736 1.00 94.81 259 TYR A O 1
ATOM 1927 N N . ASP A 1 260 ? -14.383 -9.374 22.553 1.00 92.62 260 ASP A N 1
ATOM 1928 C CA . ASP A 1 260 ? -13.664 -10.653 22.655 1.00 92.62 260 ASP A CA 1
ATOM 1929 C C . ASP A 1 260 ? -13.645 -11.388 21.303 1.00 92.62 260 ASP A C 1
ATOM 1931 O O . ASP A 1 260 ? -14.055 -12.541 21.175 1.00 92.62 260 ASP A O 1
ATOM 1935 N N . SER A 1 261 ? -13.229 -10.673 20.260 1.00 89.31 261 SER A N 1
ATOM 1936 C CA . SER A 1 261 ? -13.126 -11.172 18.892 1.00 89.31 261 SER A CA 1
ATOM 1937 C C . SER A 1 261 ? -11.787 -10.774 18.288 1.00 89.31 261 SER A C 1
ATOM 1939 O O . SER A 1 261 ? -11.344 -9.631 18.438 1.00 89.31 261 SER A O 1
ATOM 1941 N N . SER A 1 262 ? -11.169 -11.693 17.545 1.00 88.62 262 SER A N 1
ATOM 1942 C CA . SER A 1 262 ? -9.963 -11.393 16.777 1.00 88.62 262 SER A CA 1
ATOM 1943 C C . SER A 1 262 ? -10.240 -10.300 15.737 1.00 88.62 262 SER A C 1
ATOM 1945 O O . SER A 1 262 ? -11.237 -10.386 15.009 1.00 88.62 262 SER A O 1
ATOM 1947 N N . PRO A 1 263 ? -9.365 -9.289 15.616 1.00 91.38 263 PRO A N 1
ATOM 1948 C CA . PRO A 1 263 ? -9.524 -8.238 14.630 1.00 91.38 263 PRO A CA 1
ATOM 1949 C C . PRO A 1 263 ? -9.467 -8.807 13.217 1.00 91.38 263 PRO A C 1
ATOM 1951 O O . PRO A 1 263 ? -8.622 -9.635 12.887 1.00 91.38 263 PRO A O 1
ATOM 1954 N N . LYS A 1 264 ? -10.344 -8.304 12.347 1.00 93.44 264 LYS A N 1
ATOM 1955 C CA . LYS A 1 264 ? -10.346 -8.651 10.919 1.00 93.44 264 LYS A CA 1
ATOM 1956 C C . LYS A 1 264 ? -9.284 -7.891 10.113 1.00 93.44 264 LYS A C 1
ATOM 1958 O O . LYS A 1 264 ? -9.213 -8.067 8.903 1.00 93.44 264 LYS A O 1
ATOM 1963 N N . GLY A 1 265 ? -8.497 -7.028 10.762 1.00 95.44 265 GLY A N 1
ATOM 1964 C CA . GLY A 1 265 ? -7.471 -6.209 10.113 1.00 95.44 265 GLY A CA 1
ATOM 1965 C C . GLY A 1 265 ? -8.032 -5.127 9.186 1.00 95.44 265 GLY A C 1
ATOM 1966 O O . GLY A 1 265 ? -7.342 -4.698 8.272 1.00 95.44 265 GLY A O 1
ATOM 1967 N N . LEU A 1 266 ? -9.281 -4.693 9.392 1.00 97.25 266 LEU A N 1
ATOM 1968 C CA . LEU A 1 266 ? -9.923 -3.631 8.616 1.00 97.25 266 LEU A CA 1
ATOM 1969 C C . LEU A 1 266 ? -10.285 -2.459 9.523 1.00 97.25 266 LEU A C 1
ATOM 1971 O O . LEU A 1 266 ? -10.974 -2.643 10.529 1.00 97.25 266 LEU A O 1
ATOM 1975 N N . LEU A 1 267 ? -9.873 -1.264 9.122 1.00 98.25 267 LEU A N 1
ATOM 1976 C CA . LEU A 1 267 ? -10.323 0.004 9.668 1.00 98.25 267 LEU A CA 1
ATOM 1977 C C . LEU A 1 267 ? -10.916 0.823 8.519 1.00 98.25 267 LEU A C 1
ATOM 1979 O O . LEU A 1 267 ? -10.230 1.093 7.542 1.00 98.25 267 LEU A O 1
ATOM 1983 N N . TYR A 1 268 ? -12.187 1.199 8.619 1.00 98.19 268 TYR A N 1
ATOM 1984 C CA . TYR A 1 268 ? -12.908 1.970 7.608 1.00 98.19 268 TYR A CA 1
ATOM 1985 C C . TYR A 1 268 ? -13.331 3.323 8.180 1.00 98.19 268 TYR A C 1
ATOM 1987 O O . TYR A 1 268 ? -13.967 3.366 9.229 1.00 98.19 268 TYR A O 1
ATOM 1995 N N . CYS A 1 269 ? -13.016 4.411 7.489 1.00 98.00 269 CYS A N 1
ATOM 1996 C CA . CYS A 1 269 ? -13.396 5.778 7.829 1.00 98.00 269 CYS A CA 1
ATOM 1997 C C . CYS A 1 269 ? -14.318 6.339 6.741 1.00 98.00 269 CYS A C 1
ATOM 1999 O O . CYS A 1 269 ? -13.937 6.395 5.575 1.00 98.00 269 CYS A O 1
ATOM 2001 N N . ASP A 1 270 ? -15.534 6.760 7.089 1.00 97.12 270 ASP A N 1
ATOM 2002 C CA . ASP A 1 270 ? -16.454 7.351 6.101 1.00 97.12 270 ASP A CA 1
ATOM 2003 C C . ASP A 1 270 ? -16.173 8.842 5.798 1.00 97.12 270 ASP A C 1
ATOM 2005 O O . ASP A 1 270 ? -16.742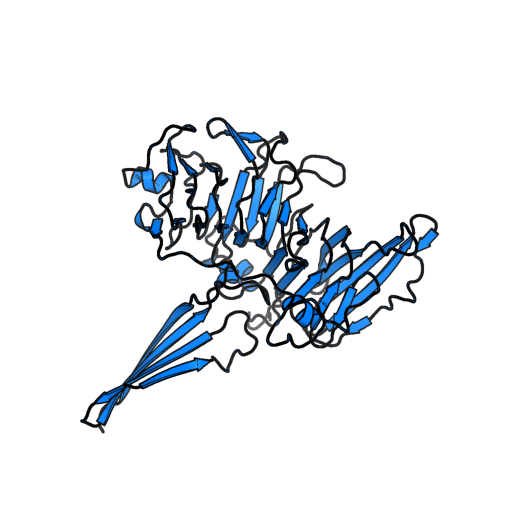 9.417 4.865 1.00 97.12 270 ASP A O 1
ATOM 2009 N N . GLY A 1 271 ? -15.252 9.457 6.547 1.00 96.62 271 GLY A N 1
ATOM 2010 C CA . GLY A 1 271 ? -14.675 10.779 6.292 1.00 96.62 271 GLY A CA 1
ATOM 2011 C C . GLY A 1 271 ? -13.222 10.740 5.808 1.00 96.62 271 GLY A C 1
ATOM 2012 O O . GLY A 1 271 ? -12.659 9.682 5.517 1.00 96.62 271 GLY A O 1
ATOM 2013 N N . ASN A 1 272 ? -12.605 11.917 5.727 1.00 97.69 272 ASN A N 1
ATOM 2014 C CA . ASN A 1 272 ? -11.178 12.077 5.439 1.00 97.69 272 ASN A CA 1
ATOM 2015 C C . ASN A 1 272 ? -10.325 11.718 6.659 1.00 97.69 272 ASN A C 1
ATOM 2017 O O . ASN A 1 272 ? -10.761 11.885 7.798 1.00 97.69 272 ASN A O 1
ATOM 2021 N N . ILE A 1 273 ? -9.076 11.314 6.428 1.00 98.19 273 ILE A N 1
ATOM 2022 C CA . ILE A 1 273 ? -8.051 11.220 7.475 1.00 98.19 273 ILE A CA 1
ATOM 2023 C C . ILE A 1 273 ? -7.028 12.328 7.230 1.00 98.19 273 ILE A C 1
ATOM 2025 O O . ILE A 1 273 ? -6.108 12.180 6.430 1.00 98.19 273 ILE A O 1
ATOM 2029 N N . SER A 1 274 ? -7.172 13.448 7.931 1.00 97.88 274 SER A N 1
ATOM 2030 C CA . SER A 1 274 ? -6.369 14.658 7.695 1.00 97.88 274 SER A CA 1
ATOM 2031 C C . SER A 1 274 ? -4.931 14.565 8.212 1.00 97.88 274 SER A C 1
ATOM 2033 O O . SER A 1 274 ? -4.104 15.415 7.888 1.00 97.88 274 SER A O 1
ATOM 2035 N N . SER A 1 275 ? -4.626 13.567 9.043 1.00 97.94 275 SER A N 1
ATOM 2036 C CA . SER A 1 275 ? -3.289 13.349 9.587 1.00 97.94 275 SER A CA 1
ATOM 2037 C C . SER A 1 275 ? -3.104 11.887 9.976 1.00 97.94 275 SER A C 1
ATOM 2039 O O . SER A 1 275 ? -3.716 11.421 10.934 1.00 97.94 275 SER A O 1
ATOM 2041 N N . LEU A 1 276 ? -2.260 11.168 9.242 1.00 98.56 276 LEU A N 1
ATOM 2042 C CA . LEU A 1 276 ? -1.891 9.778 9.491 1.00 98.56 276 LEU A CA 1
ATOM 2043 C C . LEU A 1 276 ? -0.378 9.676 9.725 1.00 98.56 276 LEU A C 1
ATOM 2045 O O . LEU A 1 276 ? 0.411 10.204 8.938 1.00 98.56 276 LEU A O 1
ATOM 2049 N N . SER A 1 277 ? 0.027 9.005 10.803 1.00 98.38 277 SER A N 1
ATOM 2050 C CA . SER A 1 277 ? 1.438 8.774 11.140 1.00 98.38 277 SER A CA 1
ATOM 2051 C C . SER A 1 277 ? 1.625 7.622 12.130 1.00 98.38 277 SER A C 1
ATOM 2053 O O . SER A 1 277 ? 0.656 7.094 12.682 1.00 98.38 277 SER A O 1
ATOM 2055 N N . GLY A 1 278 ? 2.879 7.237 12.379 1.00 98.31 278 GLY A N 1
ATOM 2056 C CA . GLY A 1 278 ? 3.250 6.375 13.500 1.00 98.31 278 GLY A CA 1
ATOM 2057 C C . GLY A 1 278 ? 3.909 5.061 13.094 1.00 98.31 278 GLY A C 1
ATOM 2058 O O . GLY A 1 278 ? 4.615 4.979 12.088 1.00 98.31 278 GLY A O 1
ATOM 2059 N N . THR A 1 279 ? 3.711 4.027 13.909 1.00 98.56 279 THR A N 1
ATOM 2060 C CA . THR A 1 279 ? 4.395 2.738 13.754 1.00 98.56 279 THR A CA 1
ATOM 2061 C C . THR A 1 279 ? 3.421 1.563 13.814 1.00 98.56 279 THR A C 1
ATOM 2063 O O . THR A 1 279 ? 2.598 1.458 14.728 1.00 98.56 279 THR A O 1
ATOM 2066 N N . VAL A 1 280 ? 3.529 0.668 12.835 1.00 98.56 280 VAL A N 1
ATOM 2067 C CA . VAL A 1 280 ? 2.800 -0.601 12.760 1.00 98.56 280 VAL A CA 1
ATOM 2068 C C . VAL A 1 280 ? 3.520 -1.638 13.618 1.00 98.56 280 VAL A C 1
ATOM 2070 O O . VAL A 1 280 ? 4.726 -1.839 13.466 1.00 98.56 280 VAL A O 1
ATOM 2073 N N . ALA A 1 281 ? 2.768 -2.304 14.488 1.00 98.56 281 ALA A N 1
ATOM 2074 C CA . ALA A 1 281 ? 3.266 -3.339 15.376 1.00 98.56 281 ALA A CA 1
ATOM 2075 C C . ALA A 1 281 ? 3.788 -4.566 14.613 1.00 98.56 281 ALA A C 1
ATOM 2077 O O . ALA A 1 281 ? 3.286 -4.923 13.545 1.00 98.56 281 ALA A O 1
ATOM 2078 N N . ASP A 1 282 ? 4.771 -5.243 15.199 1.00 98.50 282 ASP A N 1
ATOM 2079 C CA . ASP A 1 282 ? 5.301 -6.500 14.670 1.00 98.50 282 ASP A CA 1
ATOM 2080 C C . ASP A 1 282 ? 4.324 -7.665 14.859 1.00 98.50 282 ASP A C 1
ATOM 2082 O O . ASP A 1 282 ? 3.570 -7.722 15.827 1.00 98.50 282 ASP A O 1
ATOM 2086 N N . ASN A 1 283 ? 4.373 -8.649 13.968 1.00 97.88 283 ASN A N 1
ATOM 2087 C CA . ASN A 1 283 ? 3.778 -9.966 14.154 1.00 97.88 283 ASN A CA 1
ATOM 2088 C C . ASN A 1 283 ? 4.234 -10.594 15.478 1.00 97.88 283 ASN A C 1
ATOM 2090 O O . ASN A 1 283 ? 5.388 -10.471 15.897 1.00 97.88 283 ASN A O 1
ATOM 2094 N N . THR A 1 284 ? 3.345 -11.359 16.104 1.00 96.69 284 THR A N 1
ATOM 2095 C CA . THR A 1 284 ? 3.717 -12.214 17.230 1.00 96.69 284 THR A CA 1
ATOM 2096 C C . THR A 1 284 ? 4.337 -13.497 16.694 1.00 96.69 284 THR A C 1
ATOM 2098 O O . THR A 1 284 ? 3.721 -14.219 15.908 1.00 96.69 284 THR A O 1
ATOM 2101 N N . VAL A 1 285 ? 5.565 -13.779 17.124 1.00 96.81 285 VAL A N 1
ATOM 2102 C CA . VAL A 1 285 ? 6.333 -14.965 16.733 1.00 96.81 285 VAL A CA 1
ATOM 2103 C C . VAL A 1 285 ? 6.553 -15.816 17.977 1.00 96.81 285 VAL A C 1
ATOM 2105 O O . VAL A 1 285 ? 7.044 -15.318 18.992 1.00 96.81 285 VAL A O 1
ATOM 2108 N N . ASP A 1 286 ? 6.202 -17.095 17.904 1.00 96.12 286 ASP A N 1
ATOM 2109 C CA . ASP A 1 286 ? 6.537 -18.069 18.936 1.00 96.12 286 ASP A CA 1
ATOM 2110 C C . ASP A 1 286 ? 8.060 -18.249 18.991 1.00 96.12 286 ASP A C 1
ATOM 2112 O O . ASP A 1 286 ? 8.702 -18.616 18.006 1.00 96.12 286 ASP A O 1
ATOM 2116 N N . SER A 1 287 ? 8.654 -17.975 20.151 1.00 94.75 287 SER A N 1
ATOM 2117 C CA . SER A 1 287 ? 10.109 -17.988 20.326 1.00 94.75 287 SER A CA 1
ATOM 2118 C C . SER A 1 287 ? 10.730 -19.384 20.264 1.00 94.75 287 SER A C 1
ATOM 2120 O O . SER A 1 287 ? 11.945 -19.492 20.107 1.00 94.75 287 SER A O 1
ATOM 2122 N N . THR A 1 288 ? 9.929 -20.444 20.386 1.00 96.69 288 THR A N 1
ATOM 2123 C CA . THR A 1 288 ? 10.400 -21.835 20.387 1.00 96.69 288 THR A CA 1
ATOM 2124 C C . THR A 1 288 ? 10.407 -22.413 18.976 1.00 96.69 288 THR A C 1
ATOM 2126 O O . THR A 1 288 ? 11.353 -23.086 18.579 1.00 96.69 288 THR A O 1
ATOM 2129 N N . THR A 1 289 ? 9.350 -22.153 18.212 1.00 96.31 289 THR A N 1
ATOM 2130 C CA . THR A 1 289 ? 9.140 -22.703 16.865 1.00 96.31 289 THR A CA 1
ATOM 2131 C C . THR A 1 289 ? 9.561 -21.745 15.756 1.00 96.31 289 THR A C 1
ATOM 2133 O O . THR A 1 289 ? 9.751 -22.176 14.621 1.00 96.31 289 THR A O 1
ATOM 2136 N N . GLY A 1 290 ? 9.680 -20.447 16.054 1.00 95.50 290 GLY A N 1
ATOM 2137 C CA . GLY A 1 290 ? 9.869 -19.397 15.053 1.00 95.50 290 GLY A CA 1
ATOM 2138 C C . GLY A 1 290 ? 8.632 -19.157 14.180 1.00 95.50 290 GLY A C 1
ATOM 2139 O O . GLY A 1 290 ? 8.716 -18.416 13.204 1.00 95.50 290 GLY A O 1
ATOM 2140 N N . ALA A 1 291 ? 7.492 -19.780 14.494 1.00 95.62 291 ALA A N 1
ATOM 2141 C CA . ALA A 1 291 ? 6.262 -19.628 13.732 1.00 95.62 291 ALA A CA 1
ATOM 2142 C C . ALA A 1 291 ? 5.526 -18.339 14.117 1.00 95.62 291 ALA A C 1
ATOM 2144 O O . ALA A 1 291 ? 5.491 -17.944 15.283 1.00 95.62 291 ALA A O 1
ATOM 2145 N N . ILE A 1 292 ? 4.881 -17.702 13.139 1.00 95.38 292 ILE A N 1
ATOM 2146 C CA . ILE A 1 292 ? 3.998 -16.562 13.398 1.00 95.38 292 ILE A CA 1
ATOM 2147 C C . ILE A 1 292 ? 2.699 -17.082 14.023 1.00 95.38 292 ILE A C 1
ATOM 2149 O O . ILE A 1 292 ? 1.966 -17.833 13.381 1.00 95.38 292 ILE A O 1
ATOM 2153 N N . THR A 1 293 ? 2.404 -16.669 15.255 1.00 94.75 293 THR A N 1
ATOM 2154 C CA . THR A 1 293 ? 1.162 -17.014 15.971 1.00 94.75 293 THR A CA 1
ATOM 2155 C C . THR A 1 293 ? 0.062 -15.987 15.750 1.00 94.75 293 THR A C 1
ATOM 2157 O O . THR A 1 293 ? -1.117 -16.324 15.823 1.00 94.75 293 THR A O 1
ATOM 2160 N N . TYR A 1 294 ? 0.433 -14.745 15.440 1.00 94.94 294 TYR A N 1
ATOM 2161 C CA . TYR A 1 294 ? -0.500 -13.684 15.082 1.00 94.94 294 TYR A CA 1
ATOM 2162 C C . TYR A 1 294 ? 0.159 -12.695 14.123 1.00 94.94 294 TYR A C 1
ATOM 2164 O O . TYR A 1 294 ? 1.273 -12.229 14.367 1.00 94.94 294 TYR A O 1
ATOM 2172 N N . ARG A 1 295 ? -0.528 -12.372 13.024 1.00 95.06 295 ARG A N 1
ATOM 2173 C CA . ARG A 1 295 ? -0.052 -11.390 12.046 1.00 95.06 295 ARG A CA 1
ATOM 2174 C C . ARG A 1 295 ? -0.672 -10.029 12.342 1.00 95.06 295 ARG A C 1
ATOM 2176 O O . ARG A 1 295 ? -1.893 -9.899 12.331 1.00 95.06 295 ARG A O 1
ATOM 2183 N N . ASN A 1 296 ? 0.158 -9.012 12.544 1.00 96.94 296 ASN A N 1
ATOM 2184 C CA . ASN A 1 296 ? -0.302 -7.631 12.650 1.00 96.94 296 ASN A CA 1
ATOM 2185 C C . ASN A 1 296 ? -0.457 -7.055 11.240 1.00 96.94 296 ASN A C 1
ATOM 2187 O O . ASN A 1 296 ? 0.467 -6.467 10.678 1.00 96.94 296 ASN A O 1
ATOM 2191 N N . GLN A 1 297 ? -1.632 -7.279 10.650 1.00 96.38 297 GLN A N 1
ATOM 2192 C CA . GLN A 1 297 ? -1.957 -6.820 9.301 1.00 96.38 297 GLN A CA 1
ATOM 2193 C C . GLN A 1 297 ? -3.200 -5.947 9.331 1.00 96.38 297 GLN A C 1
ATOM 2195 O O . GLN A 1 297 ? -4.242 -6.363 9.840 1.00 96.38 297 GLN A O 1
ATOM 2200 N N . TRP A 1 298 ? -3.091 -4.752 8.765 1.00 98.00 298 TRP A N 1
ATOM 2201 C CA . TRP A 1 298 ? -4.156 -3.760 8.803 1.00 98.00 298 TRP A CA 1
ATOM 2202 C C . TRP A 1 298 ? -4.344 -3.119 7.445 1.00 98.00 298 TRP A C 1
ATOM 2204 O O . TRP A 1 298 ? -3.367 -2.758 6.805 1.00 98.00 298 TRP A O 1
ATOM 2214 N N . SER A 1 299 ? -5.591 -2.912 7.050 1.00 98.12 299 SER A N 1
ATOM 2215 C CA . SER A 1 299 ? -5.954 -2.020 5.959 1.00 98.12 299 SER A CA 1
ATOM 2216 C C . SER A 1 299 ? -6.781 -0.864 6.494 1.00 98.12 299 SER A C 1
ATOM 2218 O O . SER A 1 299 ? -7.792 -1.078 7.166 1.00 98.12 299 SER A O 1
ATOM 2220 N N . ILE A 1 300 ? -6.355 0.352 6.176 1.00 98.62 300 ILE A N 1
ATOM 2221 C CA . ILE A 1 300 ? -7.063 1.600 6.443 1.00 98.62 300 ILE A CA 1
ATOM 2222 C C . ILE A 1 300 ? -7.768 2.004 5.155 1.00 98.62 300 ILE A C 1
ATOM 2224 O O . ILE A 1 300 ? -7.121 2.277 4.149 1.00 98.62 300 ILE A O 1
ATOM 2228 N N . PHE A 1 301 ? -9.090 2.040 5.192 1.00 98.12 301 PHE A N 1
ATOM 2229 C CA . PHE A 1 301 ? -9.941 2.487 4.102 1.00 98.12 301 PHE A CA 1
ATOM 2230 C C . PHE A 1 301 ? -10.556 3.833 4.451 1.00 98.12 301 PHE A C 1
ATOM 2232 O O . PHE A 1 301 ? -11.032 4.027 5.570 1.00 98.12 301 PHE A O 1
ATOM 2239 N N . THR A 1 302 ? -10.616 4.726 3.475 1.00 97.88 302 THR A N 1
ATOM 2240 C CA . THR A 1 302 ? -11.563 5.840 3.479 1.00 97.88 302 THR A CA 1
ATOM 2241 C C . THR A 1 302 ? -12.701 5.565 2.489 1.00 97.88 302 THR A C 1
ATOM 2243 O O . THR A 1 302 ? -12.611 4.655 1.656 1.00 97.88 302 THR A O 1
ATOM 2246 N N . ASP A 1 303 ? -13.804 6.312 2.570 1.00 95.81 303 ASP A N 1
ATOM 2247 C CA . ASP A 1 303 ? -14.909 6.171 1.612 1.00 95.81 303 ASP A CA 1
ATOM 2248 C C . ASP A 1 303 ? -14.499 6.640 0.205 1.00 95.81 303 ASP A C 1
ATOM 2250 O O . ASP A 1 303 ? -14.566 7.818 -0.143 1.00 95.81 303 ASP A O 1
ATOM 2254 N N . THR A 1 304 ? -14.076 5.682 -0.619 1.00 93.19 304 THR A N 1
ATOM 2255 C CA . THR A 1 304 ? -13.718 5.873 -2.034 1.00 93.19 304 THR A CA 1
ATOM 2256 C C . THR A 1 304 ? -14.894 5.671 -2.991 1.00 93.19 304 THR A C 1
ATOM 2258 O O . THR A 1 304 ? -14.763 5.892 -4.196 1.00 93.19 304 THR A O 1
ATOM 2261 N N . ALA A 1 305 ? -16.046 5.223 -2.486 1.00 89.12 305 ALA A N 1
ATOM 2262 C CA . ALA A 1 305 ? -17.217 4.886 -3.291 1.00 89.12 305 ALA A CA 1
ATOM 2263 C C . ALA A 1 305 ? -18.174 6.074 -3.481 1.00 89.12 305 ALA A C 1
ATOM 2265 O O . ALA A 1 305 ? -19.074 6.008 -4.320 1.00 89.12 305 ALA A O 1
ATOM 2266 N N . ASN A 1 306 ? -17.970 7.172 -2.747 1.00 80.56 306 ASN A N 1
ATOM 2267 C CA . ASN A 1 306 ? -18.798 8.381 -2.769 1.00 80.56 306 ASN A CA 1
ATOM 2268 C C . ASN A 1 306 ? -18.615 9.260 -4.031 1.00 80.56 306 ASN A C 1
ATOM 2270 O O . ASN A 1 306 ? -18.468 10.484 -3.955 1.00 80.56 306 ASN A O 1
ATOM 2274 N N . GLY A 1 307 ? -18.599 8.637 -5.214 1.00 71.50 307 GLY A N 1
ATOM 2275 C CA . GLY A 1 307 ? -18.481 9.306 -6.512 1.00 71.50 307 GLY A CA 1
ATOM 2276 C C . GLY A 1 307 ? -17.278 10.255 -6.600 1.00 71.50 307 GLY A C 1
ATOM 2277 O O . GLY A 1 307 ? -16.174 9.912 -6.194 1.00 71.50 307 GLY A O 1
ATOM 2278 N N . ASN A 1 308 ? -17.504 11.474 -7.105 1.00 68.50 308 ASN A N 1
ATOM 2279 C CA . ASN A 1 308 ? -16.468 12.512 -7.248 1.00 68.50 308 ASN A CA 1
ATOM 2280 C C . ASN A 1 308 ? -15.988 13.118 -5.910 1.00 68.50 308 ASN A C 1
ATOM 2282 O O . ASN A 1 308 ? -15.155 14.018 -5.927 1.00 68.50 308 ASN A O 1
ATOM 2286 N N . ASN A 1 309 ? -16.524 12.666 -4.771 1.00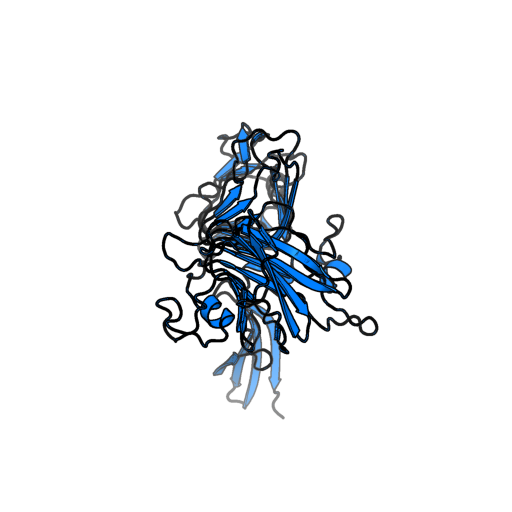 83.12 309 ASN A N 1
ATOM 2287 C CA . ASN A 1 309 ? -16.206 13.160 -3.429 1.00 83.12 309 ASN A CA 1
ATOM 2288 C C . ASN A 1 309 ? -15.557 12.071 -2.562 1.00 83.12 309 ASN A C 1
ATOM 2290 O O . ASN A 1 309 ? -15.798 12.022 -1.347 1.00 83.12 309 ASN A O 1
ATOM 2294 N N . GLY A 1 310 ? -14.782 11.184 -3.193 1.00 90.25 310 GLY A N 1
ATOM 2295 C CA . GLY A 1 310 ? -13.979 10.199 -2.485 1.00 90.25 310 GLY A CA 1
ATOM 2296 C C . GLY A 1 310 ? -13.122 10.861 -1.401 1.00 90.25 310 GLY A C 1
ATOM 2297 O O . GLY A 1 310 ? -12.727 12.020 -1.521 1.00 90.25 310 GLY A O 1
ATOM 2298 N N . LYS A 1 311 ? -12.909 10.145 -0.302 1.00 97.06 311 LYS A N 1
ATOM 2299 C CA . LYS A 1 311 ? -12.230 10.664 0.886 1.00 97.06 311 LYS A CA 1
ATOM 2300 C C . LYS A 1 311 ? -10.734 10.418 0.833 1.00 97.06 311 LYS A C 1
ATOM 2302 O O . LYS A 1 311 ? -10.288 9.346 0.420 1.00 97.06 311 LYS A O 1
ATOM 2307 N N . ASP A 1 312 ? -9.975 11.385 1.317 1.00 97.75 312 ASP A N 1
ATOM 2308 C CA . ASP A 1 312 ? -8.521 11.392 1.208 1.00 97.75 312 ASP A CA 1
ATOM 2309 C C . ASP A 1 312 ? -7.842 10.995 2.523 1.00 97.75 312 ASP A C 1
ATOM 2311 O O . ASP A 1 312 ? -8.432 11.051 3.610 1.00 97.75 312 ASP A O 1
ATOM 2315 N N . VAL A 1 313 ? -6.568 10.621 2.419 1.00 98.62 313 VAL A N 1
ATOM 2316 C CA . VAL A 1 313 ? -5.662 10.412 3.553 1.00 98.62 313 VAL A CA 1
ATOM 2317 C C . VAL A 1 313 ? -4.453 11.323 3.398 1.00 98.62 313 VAL A C 1
ATOM 2319 O O . VAL A 1 313 ? -3.786 11.300 2.368 1.00 98.62 313 VAL A O 1
ATOM 2322 N N . THR A 1 314 ? -4.097 12.060 4.445 1.00 98.38 314 THR A N 1
ATOM 2323 C CA . THR A 1 314 ? -2.869 12.861 4.478 1.00 98.38 314 THR A CA 1
ATOM 2324 C C . THR A 1 314 ? -1.859 12.251 5.446 1.00 98.38 314 THR A C 1
ATOM 2326 O O . THR A 1 314 ? -2.089 12.202 6.652 1.00 98.38 314 THR A O 1
ATOM 2329 N N . ILE A 1 315 ? -0.708 11.819 4.932 1.00 98.19 315 ILE A N 1
ATOM 2330 C CA . ILE A 1 315 ? 0.442 11.350 5.711 1.00 98.19 315 ILE A CA 1
ATOM 2331 C C . ILE A 1 315 ? 1.244 12.575 6.164 1.00 98.19 315 ILE A C 1
ATOM 2333 O O . ILE A 1 315 ? 1.856 13.270 5.350 1.00 98.19 315 ILE A O 1
ATOM 2337 N N . THR A 1 316 ? 1.223 12.868 7.463 1.00 97.19 316 THR A N 1
ATOM 2338 C CA . THR A 1 316 ? 1.794 14.104 8.044 1.00 97.19 316 THR A CA 1
ATOM 2339 C C . THR A 1 316 ? 3.118 13.886 8.773 1.00 97.19 316 THR A C 1
ATOM 2341 O O . THR A 1 316 ? 3.834 14.850 9.072 1.00 97.19 316 THR A O 1
ATOM 2344 N N . ASP A 1 317 ? 3.453 12.631 9.056 1.00 97.00 317 ASP A N 1
ATOM 2345 C CA . ASP A 1 317 ? 4.743 12.168 9.560 1.00 97.00 317 ASP A CA 1
ATOM 2346 C C . ASP A 1 317 ? 5.009 10.752 9.040 1.00 97.00 317 ASP A C 1
ATOM 2348 O O . ASP A 1 317 ? 4.127 10.146 8.428 1.00 97.00 317 ASP A O 1
ATOM 2352 N N . SER A 1 318 ? 6.201 10.216 9.292 1.00 97.62 318 SER A N 1
ATOM 2353 C CA . SER A 1 318 ? 6.540 8.870 8.838 1.00 97.62 318 SER A CA 1
ATOM 2354 C C . SER A 1 318 ? 5.559 7.819 9.376 1.00 97.62 318 SER A C 1
ATOM 2356 O O . SER A 1 318 ? 5.171 7.821 10.550 1.00 97.62 318 SER A O 1
ATOM 2358 N N . LEU A 1 319 ? 5.192 6.893 8.495 1.00 98.06 319 LEU A N 1
ATOM 2359 C CA . LEU A 1 319 ? 4.530 5.632 8.793 1.00 98.06 319 LEU A CA 1
ATOM 2360 C C . LEU A 1 319 ? 5.574 4.536 8.653 1.00 98.06 319 LEU A C 1
ATOM 2362 O O . LEU A 1 319 ? 6.119 4.337 7.573 1.00 98.06 319 LEU A O 1
ATOM 2366 N N . THR A 1 320 ? 5.884 3.846 9.740 1.00 98.38 320 THR A N 1
ATOM 2367 C CA . THR A 1 320 ? 6.988 2.878 9.778 1.00 98.38 320 THR A CA 1
ATOM 2368 C C . THR A 1 320 ? 6.534 1.526 10.303 1.00 98.38 320 THR A C 1
ATOM 2370 O O . THR A 1 320 ? 5.538 1.415 11.009 1.00 98.38 320 THR A O 1
ATOM 2373 N N . TYR A 1 321 ? 7.290 0.485 9.980 1.00 98.38 321 TYR A N 1
ATOM 2374 C CA . TYR A 1 321 ? 7.188 -0.812 10.648 1.00 98.38 321 TYR A CA 1
ATOM 2375 C C . TYR A 1 321 ? 8.076 -0.802 11.901 1.00 98.38 321 TYR A C 1
ATOM 2377 O O . TYR A 1 321 ? 9.150 -0.193 11.858 1.00 98.38 321 TYR A O 1
ATOM 2385 N N . THR A 1 322 ? 7.654 -1.452 12.997 1.00 98.31 322 THR A N 1
ATOM 2386 C CA . THR A 1 322 ? 8.487 -1.585 14.211 1.00 98.31 322 THR A CA 1
ATOM 2387 C C . THR A 1 322 ? 9.817 -2.257 13.869 1.00 98.31 322 THR A C 1
ATOM 2389 O O . THR A 1 322 ? 10.877 -1.653 14.057 1.00 98.31 322 THR A O 1
ATOM 2392 N N . THR A 1 323 ? 9.781 -3.463 13.298 1.00 98.38 323 THR A N 1
ATOM 2393 C CA . THR A 1 323 ? 10.951 -4.064 12.654 1.00 98.38 323 THR A CA 1
ATOM 2394 C C . THR A 1 323 ? 11.162 -3.400 11.293 1.00 98.38 323 THR A C 1
ATOM 2396 O O . THR A 1 323 ? 10.355 -3.537 10.373 1.00 98.38 323 THR A O 1
ATOM 2399 N N . LYS A 1 324 ? 12.252 -2.643 11.157 1.00 97.00 324 LYS A N 1
ATOM 2400 C CA . LYS A 1 324 ? 12.575 -1.908 9.927 1.00 97.00 324 LYS A CA 1
ATOM 2401 C C . LYS A 1 324 ? 13.247 -2.812 8.897 1.00 97.00 324 LYS A C 1
ATOM 2403 O O . LYS A 1 324 ? 13.993 -3.716 9.257 1.00 97.00 324 LYS A O 1
ATOM 2408 N N . ARG A 1 325 ? 13.019 -2.511 7.617 1.00 96.31 325 ARG A N 1
ATOM 2409 C CA . ARG A 1 325 ? 13.744 -3.133 6.507 1.00 96.31 325 ARG A CA 1
ATOM 2410 C C . ARG A 1 325 ? 15.205 -2.682 6.521 1.00 96.31 325 ARG A C 1
ATOM 2412 O O . ARG A 1 325 ? 15.482 -1.489 6.637 1.00 96.31 325 ARG A O 1
ATOM 2419 N N . ASP A 1 326 ? 16.122 -3.625 6.346 1.00 96.31 326 ASP A N 1
ATOM 2420 C CA . ASP A 1 326 ? 17.538 -3.345 6.120 1.00 96.31 326 ASP A CA 1
ATOM 2421 C C . ASP A 1 326 ? 17.823 -3.262 4.613 1.00 96.31 326 ASP A C 1
ATOM 2423 O O . ASP A 1 326 ? 17.860 -4.268 3.903 1.00 96.31 326 ASP A O 1
ATOM 2427 N N . PHE A 1 327 ? 18.025 -2.041 4.116 1.00 94.00 327 PHE A N 1
ATOM 2428 C CA . PHE A 1 327 ? 18.292 -1.782 2.698 1.00 94.00 327 PHE A CA 1
ATOM 2429 C C . PHE A 1 327 ? 19.704 -2.170 2.243 1.00 94.00 327 PHE A C 1
ATOM 2431 O O . PHE A 1 327 ? 19.994 -2.113 1.051 1.00 94.00 327 PHE A O 1
ATOM 2438 N N . THR A 1 328 ? 20.595 -2.581 3.150 1.00 94.12 328 THR A N 1
ATOM 2439 C CA . THR A 1 328 ? 21.959 -2.997 2.781 1.00 94.12 328 THR A CA 1
ATOM 2440 C C . THR A 1 328 ? 22.023 -4.415 2.212 1.00 94.12 328 THR A C 1
ATOM 2442 O O . THR A 1 328 ? 23.046 -4.812 1.653 1.00 94.12 328 THR A O 1
ATOM 2445 N N . LYS A 1 329 ? 20.928 -5.179 2.311 1.00 93.69 329 LYS A N 1
ATOM 2446 C CA . LYS A 1 329 ? 20.812 -6.550 1.804 1.00 93.69 329 LYS A CA 1
ATOM 2447 C C . LYS A 1 329 ? 19.520 -6.744 0.996 1.00 93.69 329 LYS A C 1
ATOM 2449 O O . LYS A 1 329 ? 18.533 -6.042 1.217 1.00 93.69 329 LYS A O 1
ATOM 2454 N N . PRO A 1 330 ? 19.481 -7.714 0.063 1.00 91.50 330 PRO A N 1
ATOM 2455 C CA . PRO A 1 330 ? 18.246 -8.085 -0.626 1.00 91.50 330 PRO A CA 1
ATOM 2456 C C . PRO A 1 330 ? 17.153 -8.507 0.364 1.00 91.50 330 PRO A C 1
ATOM 2458 O O . PRO A 1 330 ? 17.436 -9.258 1.298 1.00 91.50 330 PRO A O 1
ATOM 2461 N N . GLN A 1 331 ? 15.892 -8.121 0.126 1.00 93.38 331 GLN A N 1
ATOM 2462 C CA . GLN A 1 331 ? 14.796 -8.436 1.055 1.00 93.38 331 GLN A CA 1
ATOM 2463 C C . GLN A 1 331 ? 14.647 -9.944 1.316 1.00 93.38 331 GLN A C 1
ATOM 2465 O O . GLN A 1 331 ? 14.387 -10.340 2.446 1.00 93.38 331 GLN A O 1
ATOM 2470 N N . ALA A 1 332 ? 14.872 -10.808 0.320 1.00 92.44 332 ALA A N 1
ATOM 2471 C CA . ALA A 1 332 ? 14.841 -12.264 0.498 1.00 92.44 332 ALA A CA 1
ATOM 2472 C C . ALA A 1 332 ? 15.824 -12.788 1.568 1.00 92.44 332 ALA A C 1
ATOM 2474 O O . ALA A 1 332 ? 15.619 -13.872 2.109 1.00 92.44 332 ALA A O 1
ATOM 2475 N N . GLN A 1 333 ? 16.868 -12.020 1.895 1.00 96.19 333 GLN A N 1
ATOM 2476 C CA . GLN A 1 333 ? 17.858 -12.331 2.931 1.00 96.19 333 GLN A CA 1
ATOM 2477 C C . GLN A 1 333 ? 17.560 -11.623 4.265 1.00 96.19 333 GLN A C 1
ATOM 2479 O O . GLN A 1 333 ? 18.230 -11.874 5.268 1.00 96.19 333 GLN A O 1
ATOM 2484 N N . ASP A 1 334 ? 16.552 -10.749 4.313 1.00 97.19 334 ASP A N 1
ATOM 2485 C CA . ASP A 1 334 ? 16.142 -10.043 5.523 1.00 97.19 334 ASP A CA 1
ATOM 2486 C C . ASP A 1 334 ? 15.124 -10.848 6.340 1.00 97.19 334 ASP A C 1
ATOM 2488 O O . ASP A 1 334 ? 13.938 -10.530 6.408 1.00 97.19 334 ASP A O 1
ATOM 2492 N N . ALA A 1 335 ? 15.584 -11.958 6.923 1.00 96.56 335 ALA A N 1
ATOM 2493 C CA . ALA A 1 335 ? 14.721 -12.899 7.637 1.00 96.56 335 ALA A CA 1
ATOM 2494 C C . ALA A 1 335 ? 13.947 -12.258 8.804 1.00 96.56 335 ALA A C 1
ATOM 2496 O O . ALA A 1 335 ? 12.787 -12.605 9.013 1.00 96.56 335 ALA A O 1
ATOM 2497 N N . ASP A 1 336 ? 14.561 -11.320 9.533 1.00 97.19 336 ASP A N 1
ATOM 2498 C CA . ASP A 1 336 ? 13.928 -10.669 10.685 1.00 97.19 336 ASP A CA 1
ATOM 2499 C C . ASP A 1 336 ? 12.780 -9.756 10.241 1.00 97.19 336 ASP A C 1
ATOM 2501 O O . ASP A 1 336 ? 11.655 -9.918 10.712 1.00 97.19 336 ASP A O 1
ATOM 2505 N N . PHE A 1 337 ? 13.014 -8.903 9.237 1.00 97.88 337 PHE A N 1
ATOM 2506 C CA . PHE A 1 337 ? 11.957 -8.113 8.606 1.00 97.88 337 PHE A CA 1
ATOM 2507 C C . PHE A 1 337 ? 10.844 -8.998 8.039 1.00 97.88 337 PHE A C 1
ATOM 2509 O O . PHE A 1 337 ? 9.658 -8.754 8.276 1.00 97.88 337 PHE A O 1
ATOM 2516 N N . ASN A 1 338 ? 11.220 -10.069 7.331 1.00 96.94 338 ASN A N 1
ATOM 2517 C CA . ASN A 1 338 ? 10.253 -10.943 6.683 1.00 96.94 338 ASN A CA 1
ATOM 2518 C C . ASN A 1 338 ? 9.335 -11.666 7.679 1.00 96.94 338 ASN A C 1
ATOM 2520 O O . ASN A 1 338 ? 8.162 -11.900 7.381 1.00 96.94 338 ASN A O 1
ATOM 2524 N N . LEU A 1 339 ? 9.867 -12.013 8.851 1.00 96.62 339 LEU A N 1
ATOM 2525 C CA . LEU A 1 339 ? 9.154 -12.735 9.897 1.00 96.62 339 LEU A CA 1
ATOM 2526 C C . LEU A 1 339 ? 8.369 -11.795 10.823 1.00 96.62 339 LEU A C 1
ATOM 2528 O O . LEU A 1 339 ? 7.196 -12.050 11.115 1.00 96.62 339 LEU A O 1
ATOM 2532 N N . ARG A 1 340 ? 9.008 -10.721 11.300 1.00 97.56 340 ARG A N 1
ATOM 2533 C CA . ARG A 1 340 ? 8.494 -9.887 12.392 1.00 97.56 340 ARG A CA 1
ATOM 2534 C C . ARG A 1 340 ? 7.671 -8.709 11.934 1.00 97.56 340 ARG A C 1
ATOM 2536 O O . ARG A 1 340 ? 6.655 -8.465 12.561 1.00 97.56 340 ARG A O 1
ATOM 2543 N N . ALA A 1 341 ? 8.055 -7.980 10.891 1.00 98.19 341 ALA A N 1
ATOM 2544 C CA . ALA A 1 341 ? 7.365 -6.728 10.596 1.00 98.19 341 ALA A CA 1
ATOM 2545 C C . ALA A 1 341 ? 5.870 -6.963 10.304 1.00 98.19 341 ALA A C 1
ATOM 2547 O O . ALA A 1 341 ? 5.499 -7.926 9.624 1.00 98.19 341 ALA A O 1
ATOM 2548 N N . GLY A 1 342 ? 5.004 -6.078 10.795 1.00 97.81 342 GLY A N 1
ATOM 2549 C CA . GLY A 1 342 ? 3.606 -6.042 10.368 1.00 97.81 342 GLY A CA 1
ATOM 2550 C C . GLY A 1 342 ? 3.463 -5.646 8.893 1.00 97.81 342 GLY A C 1
ATOM 2551 O O . GLY A 1 342 ? 4.451 -5.398 8.190 1.00 97.81 342 GLY A O 1
ATOM 2552 N N . THR A 1 343 ? 2.222 -5.573 8.418 1.00 97.75 343 THR A N 1
ATOM 2553 C CA . THR A 1 343 ? 1.891 -5.071 7.072 1.00 97.75 343 THR A CA 1
ATOM 2554 C C . THR A 1 343 ? 0.733 -4.086 7.145 1.00 97.75 343 THR A C 1
ATOM 2556 O O . THR A 1 343 ? -0.263 -4.358 7.819 1.00 97.75 343 THR A O 1
ATOM 2559 N N . LEU A 1 344 ? 0.833 -2.974 6.421 1.00 98.56 344 LEU A N 1
ATOM 2560 C CA . LEU A 1 344 ? -0.198 -1.938 6.368 1.00 98.56 344 LEU A CA 1
ATOM 2561 C C . LEU A 1 344 ? -0.652 -1.721 4.925 1.00 98.56 344 LEU A C 1
ATOM 2563 O O . LEU A 1 344 ? 0.180 -1.631 4.030 1.00 98.56 344 LEU A O 1
ATOM 2567 N N . GLY A 1 345 ? -1.960 -1.631 4.720 1.00 98.38 345 GLY A N 1
ATOM 2568 C CA . GLY A 1 345 ? -2.601 -1.200 3.487 1.00 98.38 345 GLY A CA 1
ATOM 2569 C C . GLY A 1 345 ? -3.325 0.125 3.714 1.00 98.38 345 GLY A C 1
ATOM 2570 O O . GLY A 1 345 ? -3.939 0.320 4.762 1.00 98.38 345 GLY A O 1
ATOM 2571 N N . ILE A 1 346 ? -3.279 1.033 2.750 1.00 98.69 346 ILE A N 1
ATOM 2572 C CA . ILE A 1 346 ? -4.036 2.287 2.742 1.00 98.69 346 ILE A CA 1
ATOM 2573 C C . ILE A 1 346 ? -4.827 2.330 1.444 1.00 98.69 346 ILE A C 1
ATOM 2575 O O . ILE A 1 346 ? -4.248 2.211 0.370 1.00 98.69 346 ILE A O 1
ATOM 2579 N N . VAL A 1 347 ? -6.140 2.508 1.535 1.00 98.12 347 VAL A N 1
ATOM 2580 C CA . VAL A 1 347 ? -7.034 2.611 0.381 1.00 98.12 347 VAL A CA 1
ATOM 2581 C C . VAL A 1 347 ? -7.834 3.899 0.492 1.00 98.12 347 VAL A C 1
ATOM 2583 O O . VAL A 1 347 ? -8.646 4.047 1.405 1.00 98.12 347 VAL A O 1
ATOM 2586 N N . ALA A 1 348 ? -7.599 4.829 -0.431 1.00 98.00 348 ALA A N 1
ATOM 2587 C CA . ALA A 1 348 ? -8.197 6.159 -0.394 1.00 98.00 348 ALA A CA 1
ATOM 2588 C C . ALA A 1 348 ? -8.492 6.718 -1.793 1.00 98.00 348 ALA A C 1
ATOM 2590 O O . ALA A 1 348 ? -8.198 6.094 -2.819 1.00 98.00 348 ALA A O 1
ATOM 2591 N N . ASN A 1 349 ? -9.121 7.893 -1.847 1.00 97.31 349 ASN A N 1
ATOM 2592 C CA . ASN A 1 349 ? -9.227 8.652 -3.085 1.00 97.31 349 ASN A CA 1
ATOM 2593 C C . ASN A 1 349 ? -7.860 9.217 -3.458 1.00 97.31 349 ASN A C 1
ATOM 2595 O O . ASN A 1 349 ? -7.181 8.636 -4.306 1.00 97.31 349 ASN A O 1
ATOM 2599 N N . ASP A 1 350 ? -7.411 10.251 -2.759 1.00 97.44 350 ASP A N 1
ATOM 2600 C CA . ASP A 1 350 ? -6.023 10.682 -2.783 1.00 97.44 350 ASP A CA 1
ATOM 2601 C C . ASP A 1 350 ? -5.293 10.256 -1.505 1.00 97.44 350 ASP A C 1
ATOM 2603 O O . ASP A 1 350 ? -5.851 10.248 -0.404 1.00 97.44 350 ASP A O 1
ATOM 2607 N N . VAL A 1 351 ? -4.002 9.960 -1.651 1.00 98.25 351 VAL A N 1
ATOM 2608 C CA . VAL A 1 351 ? -3.062 9.919 -0.530 1.00 98.25 351 VAL A CA 1
ATOM 2609 C C . VAL A 1 351 ? -2.054 11.047 -0.707 1.00 98.25 351 VAL A C 1
ATOM 2611 O O . VAL A 1 351 ? -1.332 11.125 -1.703 1.00 98.25 351 VAL A O 1
ATOM 2614 N N . ILE A 1 352 ? -2.025 11.952 0.264 1.00 97.94 352 ILE A N 1
ATOM 2615 C CA . ILE A 1 352 ? -1.263 13.196 0.219 1.00 97.94 352 ILE A CA 1
ATOM 2616 C C . ILE A 1 352 ? -0.127 13.107 1.232 1.00 97.94 352 ILE A C 1
ATOM 2618 O O . ILE A 1 352 ? -0.354 12.899 2.418 1.00 97.94 352 ILE A O 1
ATOM 2622 N N . VAL A 1 353 ? 1.111 13.299 0.793 1.00 97.25 353 VAL A N 1
ATOM 2623 C CA . VAL A 1 353 ? 2.277 13.361 1.681 1.00 97.25 353 VAL A CA 1
ATOM 2624 C C . VAL A 1 353 ? 2.556 14.820 2.024 1.00 97.25 353 VAL A C 1
ATOM 2626 O O . VAL A 1 353 ? 2.867 15.627 1.140 1.00 97.25 353 VAL A O 1
ATOM 2629 N N . SER A 1 354 ? 2.439 15.183 3.302 1.00 95.31 354 SER A N 1
ATOM 2630 C CA . SER A 1 354 ? 2.651 16.566 3.728 1.00 95.31 354 SER A CA 1
ATOM 2631 C C . SER A 1 354 ? 4.100 17.002 3.521 1.00 95.31 354 SER A C 1
ATOM 2633 O O . SER A 1 354 ? 5.062 16.237 3.628 1.00 95.31 354 SER A O 1
ATOM 2635 N N . THR A 1 355 ? 4.281 18.283 3.222 1.00 91.06 355 THR A N 1
ATOM 2636 C CA . THR A 1 355 ? 5.620 18.869 3.061 1.00 91.06 355 THR A CA 1
ATOM 2637 C C . THR A 1 355 ? 6.162 19.464 4.358 1.00 91.06 355 THR A C 1
ATOM 2639 O O . THR A 1 355 ? 7.371 19.692 4.464 1.00 91.06 355 THR A O 1
ATOM 2642 N N . LYS A 1 356 ? 5.298 19.684 5.356 1.00 90.50 356 LYS A N 1
ATOM 2643 C CA . LYS A 1 356 ? 5.618 20.416 6.583 1.00 90.50 356 LYS A CA 1
ATOM 2644 C C . LYS A 1 356 ? 5.297 19.608 7.842 1.00 90.50 356 LYS A C 1
ATOM 2646 O O . LYS A 1 356 ? 4.469 18.705 7.848 1.00 90.50 356 LYS A O 1
ATOM 2651 N N . THR A 1 357 ? 5.975 19.936 8.932 1.00 89.38 357 THR A N 1
ATOM 2652 C CA . THR A 1 357 ? 5.577 19.547 10.287 1.00 89.38 357 THR A CA 1
ATOM 2653 C C . THR A 1 357 ? 4.307 20.307 10.692 1.00 89.38 357 THR A C 1
ATOM 2655 O O . THR A 1 357 ? 3.995 21.341 10.093 1.00 89.38 357 THR A O 1
ATOM 2658 N N . PRO A 1 358 ? 3.618 19.897 11.773 1.00 84.56 358 PRO A N 1
ATOM 2659 C CA . PRO A 1 358 ? 2.521 20.686 12.341 1.00 84.56 358 PRO A CA 1
ATOM 2660 C C . PRO A 1 358 ? 2.915 22.126 12.718 1.00 84.56 358 PRO A C 1
ATOM 2662 O O . PRO A 1 358 ? 2.071 23.015 12.717 1.00 84.56 358 PRO A O 1
ATOM 2665 N N . SER A 1 359 ? 4.199 22.383 13.003 1.00 88.31 359 SER A N 1
ATOM 2666 C CA . SER A 1 359 ? 4.730 23.731 13.263 1.00 88.31 359 SER A CA 1
ATOM 2667 C C . SER A 1 359 ? 5.006 24.553 11.995 1.00 88.31 359 SER A C 1
ATOM 2669 O O . SER A 1 359 ? 5.443 25.697 12.094 1.00 88.31 359 SER A O 1
ATOM 2671 N N . GLY A 1 360 ? 4.793 23.986 10.804 1.00 90.00 360 GLY A N 1
ATOM 2672 C CA . GLY A 1 360 ? 5.006 24.640 9.512 1.00 90.00 360 GLY A CA 1
ATOM 2673 C C . GLY A 1 360 ? 6.431 24.540 8.954 1.00 90.00 360 GLY A C 1
ATOM 2674 O O . GLY A 1 360 ? 6.708 25.116 7.900 1.00 90.00 360 GLY A O 1
ATOM 2675 N N . THR A 1 361 ? 7.334 23.816 9.619 1.00 92.31 361 THR A N 1
ATOM 2676 C CA . THR A 1 361 ? 8.722 23.616 9.169 1.00 92.31 361 THR A CA 1
ATOM 2677 C C . THR A 1 361 ? 8.775 22.554 8.077 1.00 92.31 361 THR A C 1
ATOM 2679 O O . THR A 1 361 ? 8.127 21.522 8.207 1.00 92.31 361 THR A O 1
ATOM 2682 N N . TYR A 1 362 ? 9.551 22.759 7.009 1.00 92.06 362 TYR A N 1
ATOM 2683 C CA . TYR A 1 362 ? 9.701 21.727 5.980 1.00 92.06 362 TYR A CA 1
ATOM 2684 C C . TYR A 1 362 ? 10.396 20.477 6.525 1.00 92.06 362 TYR A C 1
ATOM 2686 O O . TYR A 1 362 ? 11.382 20.573 7.254 1.00 92.06 362 TYR A O 1
ATOM 2694 N N . ARG A 1 363 ? 9.894 19.304 6.137 1.00 90.38 363 ARG A N 1
ATOM 2695 C CA . ARG A 1 363 ? 10.512 18.013 6.471 1.00 90.38 363 ARG A CA 1
ATOM 2696 C C . ARG A 1 363 ? 11.497 17.611 5.381 1.00 90.38 363 ARG A C 1
ATOM 2698 O O . ARG A 1 363 ? 11.111 17.597 4.214 1.00 90.38 363 ARG A O 1
ATOM 2705 N N . SER A 1 364 ? 12.714 17.217 5.738 1.00 89.88 364 SER A N 1
ATOM 2706 C CA . SER A 1 364 ? 13.670 16.664 4.771 1.00 89.88 364 SER A CA 1
ATOM 2707 C C . SER A 1 364 ? 13.259 15.267 4.308 1.00 89.88 364 SER A C 1
ATOM 2709 O O . SER A 1 364 ? 13.336 14.975 3.126 1.00 89.88 364 SER A O 1
ATOM 2711 N N . GLU A 1 365 ? 12.717 14.430 5.190 1.00 93.81 365 GLU A N 1
ATOM 2712 C CA . GLU A 1 365 ? 12.411 13.028 4.880 1.00 93.81 365 GLU A CA 1
ATOM 2713 C C . GLU A 1 365 ? 11.047 12.618 5.441 1.00 93.81 365 GLU A C 1
ATOM 2715 O O . GLU A 1 365 ? 10.636 13.107 6.497 1.00 93.81 365 GLU A O 1
ATOM 2720 N N . ILE A 1 366 ? 10.340 11.757 4.704 1.00 95.94 366 ILE A N 1
ATOM 2721 C CA . ILE A 1 366 ? 9.141 11.040 5.153 1.00 95.94 366 ILE A CA 1
ATOM 2722 C C . ILE A 1 366 ? 9.222 9.616 4.613 1.00 95.94 366 ILE A C 1
ATOM 2724 O O . ILE A 1 366 ? 9.394 9.419 3.407 1.00 95.94 366 ILE A O 1
ATOM 2728 N N . ASP A 1 367 ? 9.033 8.650 5.505 1.00 97.56 367 ASP A N 1
ATOM 2729 C CA . ASP A 1 367 ? 8.930 7.238 5.154 1.00 97.56 367 ASP A CA 1
ATOM 2730 C C . ASP A 1 367 ? 7.464 6.798 5.214 1.00 97.56 367 ASP A C 1
ATOM 2732 O O . ASP A 1 367 ? 6.754 7.097 6.174 1.00 97.56 367 ASP A O 1
ATOM 2736 N N . ALA A 1 368 ? 7.000 6.079 4.198 1.00 97.94 368 ALA A N 1
ATOM 2737 C CA . ALA A 1 368 ? 5.664 5.506 4.119 1.00 97.94 368 ALA A CA 1
ATOM 2738 C C . ALA A 1 368 ? 5.768 3.988 3.939 1.00 97.94 368 ALA A C 1
ATOM 2740 O O . ALA A 1 368 ? 5.895 3.478 2.830 1.00 97.94 368 ALA A O 1
ATOM 2741 N N . HIS A 1 369 ? 5.744 3.252 5.044 1.00 98.38 369 HIS A N 1
ATOM 2742 C CA . HIS A 1 369 ? 5.765 1.794 5.062 1.00 98.38 369 HIS A CA 1
ATOM 2743 C C . HIS A 1 369 ? 4.328 1.268 4.972 1.00 98.38 369 HIS A C 1
ATOM 2745 O O . HIS A 1 369 ? 3.676 1.034 5.993 1.00 98.38 369 HIS A O 1
ATOM 2751 N N . ALA A 1 370 ? 3.813 1.162 3.749 1.00 98.25 370 ALA A N 1
ATOM 2752 C CA . ALA A 1 370 ? 2.472 0.671 3.458 1.00 98.25 370 ALA A CA 1
ATOM 2753 C C . ALA A 1 370 ? 2.332 0.287 1.980 1.00 98.25 370 ALA A C 1
ATOM 2755 O O . ALA A 1 370 ? 2.994 0.865 1.117 1.00 98.25 370 ALA A O 1
ATOM 2756 N N . ASP A 1 371 ? 1.403 -0.624 1.702 1.00 98.12 371 ASP A N 1
ATOM 2757 C CA . ASP A 1 371 ? 0.780 -0.766 0.389 1.00 98.12 371 ASP A CA 1
ATOM 2758 C C . ASP A 1 371 ? -0.288 0.320 0.226 1.00 98.12 371 ASP A C 1
ATOM 2760 O O . ASP A 1 371 ? -1.185 0.443 1.059 1.00 98.12 371 ASP A O 1
ATOM 2764 N N . ILE 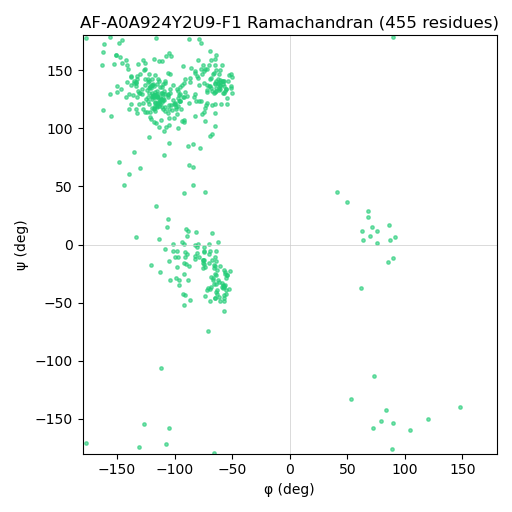A 1 372 ? -0.195 1.143 -0.807 1.00 98.50 372 ILE A N 1
ATOM 2765 C CA . ILE A 1 372 ? -1.051 2.310 -1.013 1.00 98.50 372 ILE A CA 1
ATOM 2766 C C . ILE A 1 372 ? -1.850 2.098 -2.289 1.00 98.50 372 ILE A C 1
ATOM 2768 O O . ILE A 1 372 ? -1.279 1.943 -3.361 1.00 98.50 372 ILE A O 1
ATOM 2772 N N . PHE A 1 373 ? -3.173 2.144 -2.186 1.00 98.00 373 PHE A N 1
ATOM 2773 C CA . PHE A 1 373 ? -4.088 2.132 -3.316 1.00 98.00 373 PHE A CA 1
ATOM 2774 C C . PHE A 1 373 ? -4.887 3.439 -3.358 1.00 98.00 373 PHE A C 1
ATOM 2776 O O . PHE A 1 373 ? -5.716 3.705 -2.485 1.00 98.00 373 PHE A O 1
ATOM 2783 N N . CYS A 1 374 ? -4.677 4.237 -4.401 1.00 97.06 374 CYS A N 1
ATOM 2784 C CA . CYS A 1 374 ? -5.399 5.478 -4.646 1.00 97.06 374 CYS A CA 1
ATOM 2785 C C . CYS A 1 374 ? -6.318 5.334 -5.853 1.00 97.06 374 CYS A C 1
ATOM 2787 O O . CYS A 1 374 ? -5.892 4.984 -6.957 1.00 97.06 374 CYS A O 1
ATOM 2789 N N . THR A 1 375 ? -7.577 5.705 -5.670 1.00 96.31 375 THR A N 1
ATOM 2790 C CA . THR A 1 375 ? -8.551 5.782 -6.773 1.00 96.31 375 THR A CA 1
ATOM 2791 C C . THR A 1 375 ? -8.435 7.100 -7.544 1.00 96.31 375 THR A C 1
ATOM 2793 O O . THR A 1 375 ? -8.919 7.199 -8.671 1.00 96.31 375 THR A O 1
ATOM 2796 N N . GLY A 1 376 ? -7.699 8.058 -6.975 1.00 95.31 376 GLY A N 1
ATOM 2797 C CA . GLY A 1 376 ? -7.137 9.251 -7.591 1.00 95.31 376 GLY A CA 1
ATOM 2798 C C . GLY A 1 376 ? -5.606 9.178 -7.648 1.00 95.31 376 GLY A C 1
ATOM 2799 O O . GLY A 1 376 ? -5.041 8.466 -8.482 1.00 95.31 376 GLY A O 1
ATOM 2800 N N . THR A 1 377 ? -4.931 9.941 -6.788 1.00 95.81 377 THR A N 1
ATOM 2801 C CA . THR A 1 377 ? -3.490 10.239 -6.860 1.00 95.81 377 THR A CA 1
ATOM 2802 C C . THR A 1 377 ? -2.732 9.931 -5.568 1.00 95.81 377 THR A C 1
ATOM 2804 O O . THR A 1 377 ? -3.259 10.049 -4.465 1.00 95.81 377 THR A O 1
ATOM 2807 N N . TYR A 1 378 ? -1.450 9.588 -5.702 1.00 96.56 378 TYR A N 1
ATOM 2808 C CA . TYR A 1 378 ? -0.470 9.652 -4.614 1.00 96.56 378 TYR A CA 1
ATOM 2809 C C . TYR A 1 378 ? 0.480 10.814 -4.896 1.00 96.56 378 TYR A C 1
ATOM 2811 O O . TYR A 1 378 ? 1.153 10.798 -5.925 1.00 96.56 378 TYR A O 1
ATOM 2819 N N . LYS A 1 379 ? 0.483 11.856 -4.057 1.00 95.81 379 LYS A N 1
ATOM 2820 C CA . LYS A 1 379 ? 1.160 13.134 -4.361 1.00 95.81 379 LYS A CA 1
ATOM 2821 C C . LYS A 1 379 ? 1.728 13.825 -3.128 1.00 95.81 379 LYS A C 1
ATOM 2823 O O . LYS A 1 379 ? 1.274 13.591 -2.010 1.00 95.81 379 LYS A O 1
ATOM 2828 N N . ALA A 1 380 ? 2.654 14.756 -3.338 1.00 95.12 380 ALA A N 1
ATOM 2829 C CA . ALA A 1 380 ? 3.043 15.708 -2.303 1.00 95.12 380 ALA A CA 1
ATOM 2830 C C . ALA A 1 380 ? 2.017 16.852 -2.192 1.00 95.12 380 ALA A C 1
ATOM 2832 O O . ALA A 1 380 ? 1.510 17.343 -3.199 1.00 95.12 380 ALA A O 1
ATOM 2833 N N . GLU A 1 381 ? 1.762 17.334 -0.974 1.00 94.38 381 GLU A N 1
ATOM 2834 C CA . GLU A 1 381 ? 0.856 18.468 -0.700 1.00 94.38 381 GLU A CA 1
ATOM 2835 C C . GLU A 1 381 ? 1.281 19.770 -1.407 1.00 94.38 381 GLU A C 1
ATOM 2837 O O . GLU A 1 381 ? 0.446 20.580 -1.799 1.00 94.38 381 GLU A O 1
ATOM 2842 N N . ASN A 1 382 ? 2.589 19.986 -1.574 1.00 89.38 382 ASN A N 1
ATOM 2843 C CA . ASN A 1 382 ? 3.143 21.184 -2.203 1.00 89.38 382 ASN A CA 1
ATOM 2844 C C . ASN A 1 382 ? 4.443 20.856 -2.949 1.00 89.38 382 ASN A C 1
ATOM 2846 O O . ASN A 1 382 ? 5.538 21.228 -2.522 1.00 89.38 382 ASN A O 1
ATOM 2850 N N . SER A 1 383 ? 4.326 20.143 -4.068 1.00 89.50 383 SER A N 1
ATOM 2851 C CA . SER A 1 383 ? 5.470 19.753 -4.908 1.00 89.50 383 SER A CA 1
ATOM 2852 C C . SER A 1 383 ? 6.264 20.940 -5.471 1.00 89.50 383 SER A C 1
ATOM 2854 O O . SER A 1 383 ? 7.420 20.777 -5.844 1.00 89.50 383 SER A O 1
ATOM 2856 N N . GLY A 1 384 ? 5.679 22.143 -5.495 1.00 91.50 384 GLY A N 1
ATOM 2857 C CA . GLY A 1 384 ? 6.343 23.373 -5.925 1.00 91.50 384 GLY A CA 1
ATOM 2858 C C . GLY A 1 384 ? 7.207 24.051 -4.858 1.00 91.50 384 GLY A C 1
ATOM 2859 O O . GLY A 1 384 ? 7.954 24.973 -5.190 1.00 91.50 384 GLY A O 1
ATOM 2860 N N . ALA A 1 385 ? 7.142 23.624 -3.594 1.00 90.50 385 ALA A N 1
ATOM 2861 C CA . ALA A 1 385 ? 7.925 24.227 -2.521 1.00 90.50 385 ALA A CA 1
ATOM 2862 C C . ALA A 1 385 ? 9.416 23.878 -2.624 1.00 90.50 385 ALA A C 1
ATOM 2864 O O . ALA A 1 385 ? 9.793 22.710 -2.714 1.00 90.50 385 ALA A O 1
ATOM 2865 N N . VAL A 1 386 ? 10.276 24.894 -2.530 1.00 91.12 386 VAL A N 1
ATOM 2866 C CA . VAL A 1 386 ? 11.720 24.692 -2.355 1.00 91.12 386 VAL A CA 1
ATOM 2867 C C . VAL A 1 386 ? 11.963 24.230 -0.921 1.00 91.12 386 VAL A C 1
ATOM 2869 O O . VAL A 1 386 ? 11.835 25.011 0.025 1.00 91.12 386 VAL A O 1
ATOM 2872 N N . ILE A 1 387 ? 12.281 22.949 -0.762 1.00 87.12 387 ILE A N 1
ATOM 2873 C CA . ILE A 1 387 ? 12.593 22.340 0.530 1.00 87.12 387 ILE A CA 1
ATOM 2874 C C . ILE A 1 387 ? 14.124 22.312 0.681 1.00 87.12 387 ILE A C 1
ATOM 2876 O O . ILE A 1 387 ? 14.800 21.808 -0.214 1.00 87.12 387 ILE A O 1
ATOM 2880 N N . PRO A 1 388 ? 14.698 22.851 1.774 1.00 86.44 388 PRO A N 1
ATOM 2881 C CA . PRO A 1 388 ? 16.142 22.808 1.993 1.00 86.44 388 PRO A CA 1
ATOM 2882 C C . PRO A 1 388 ? 16.703 21.377 2.033 1.00 86.44 388 PRO A C 1
ATOM 2884 O O . PRO A 1 388 ? 16.111 20.493 2.651 1.00 86.44 388 PRO A O 1
ATOM 2887 N N . GLY A 1 389 ? 17.888 21.182 1.447 1.00 86.88 389 GLY A N 1
ATOM 2888 C CA . GLY A 1 389 ? 18.589 19.894 1.412 1.00 86.88 389 GLY A CA 1
ATOM 2889 C C . GLY A 1 389 ? 18.218 19.035 0.201 1.00 86.88 389 GLY A C 1
ATOM 2890 O O . GLY A 1 389 ? 17.839 19.564 -0.841 1.00 86.88 389 GLY A O 1
ATOM 2891 N N . THR A 1 390 ? 18.343 17.713 0.348 1.00 84.19 390 THR A N 1
ATOM 2892 C CA . THR A 1 390 ? 17.932 16.715 -0.655 1.00 84.19 390 THR A CA 1
ATOM 2893 C C . THR A 1 390 ? 16.698 15.985 -0.128 1.00 84.19 390 THR A C 1
ATOM 2895 O O . THR A 1 390 ? 16.819 14.901 0.441 1.00 84.19 390 THR A O 1
ATOM 2898 N N . PRO A 1 391 ? 15.516 16.614 -0.198 1.00 89.81 391 PRO A N 1
ATOM 2899 C CA . PRO A 1 391 ? 14.321 16.070 0.413 1.00 89.81 391 PRO A CA 1
ATOM 2900 C C . PRO A 1 391 ? 13.896 14.770 -0.272 1.00 89.81 391 PRO A C 1
ATOM 2902 O O . PRO A 1 391 ? 13.770 14.724 -1.495 1.00 89.81 391 PRO A O 1
ATOM 2905 N N . LYS A 1 392 ? 13.634 13.733 0.520 1.00 92.94 392 LYS A N 1
ATOM 2906 C CA . LYS A 1 392 ? 13.304 12.390 0.034 1.00 92.94 392 LYS A CA 1
ATOM 2907 C C . LYS A 1 392 ? 11.944 11.936 0.561 1.00 92.94 392 LYS A C 1
ATOM 2909 O O . LYS A 1 392 ? 11.533 12.306 1.665 1.00 92.94 392 LYS A O 1
ATOM 2914 N N . MET A 1 393 ? 11.231 11.162 -0.243 1.00 95.25 393 MET A N 1
ATOM 2915 C CA . MET A 1 393 ? 10.131 10.304 0.182 1.00 95.25 393 MET A CA 1
ATOM 2916 C C . MET A 1 393 ? 10.529 8.857 -0.103 1.00 95.25 393 MET A C 1
ATOM 2918 O O . MET A 1 393 ? 10.938 8.528 -1.220 1.00 95.25 393 MET A O 1
ATOM 2922 N N . THR A 1 394 ? 10.438 8.010 0.917 1.00 97.12 394 THR A N 1
ATOM 2923 C CA . THR A 1 394 ? 10.713 6.577 0.801 1.00 97.12 394 THR A CA 1
ATOM 2924 C C . THR A 1 394 ? 9.415 5.820 1.028 1.00 97.12 394 THR A C 1
ATOM 2926 O O . THR A 1 394 ? 8.815 5.940 2.093 1.00 97.12 394 THR A O 1
ATOM 2929 N N . ASN A 1 395 ? 8.979 5.010 0.071 1.00 98.06 395 ASN A N 1
ATOM 2930 C CA . ASN A 1 395 ? 7.884 4.069 0.277 1.00 98.06 395 ASN A CA 1
ATOM 2931 C C . ASN A 1 395 ? 8.448 2.651 0.419 1.00 98.06 395 ASN A C 1
ATOM 2933 O O . ASN A 1 395 ? 9.263 2.235 -0.402 1.00 98.06 395 ASN A O 1
ATOM 2937 N N . VAL A 1 396 ? 8.025 1.922 1.456 1.00 98.19 396 VAL A N 1
ATOM 2938 C CA . VAL A 1 396 ? 8.300 0.484 1.615 1.00 98.19 396 VAL A CA 1
ATOM 2939 C C . VAL A 1 396 ? 6.981 -0.261 1.500 1.00 98.19 396 VAL A C 1
ATOM 2941 O O . VAL A 1 396 ? 6.195 -0.295 2.449 1.00 98.19 396 VAL A O 1
ATOM 2944 N N . GLY A 1 397 ? 6.744 -0.845 0.336 1.00 97.56 397 GLY A N 1
ATOM 2945 C CA . GLY A 1 397 ? 5.478 -1.457 -0.021 1.00 97.56 397 GLY A CA 1
ATOM 2946 C C . GLY A 1 397 ? 5.201 -1.331 -1.511 1.00 97.56 397 GLY A C 1
ATOM 2947 O O . GLY A 1 397 ? 6.104 -1.514 -2.331 1.00 97.56 397 GLY A O 1
ATOM 2948 N N . GLY A 1 398 ? 3.945 -1.055 -1.839 1.00 97.50 398 GLY A N 1
ATOM 2949 C CA . GLY A 1 398 ? 3.498 -0.765 -3.192 1.00 97.50 398 GLY A CA 1
ATOM 2950 C C . GLY A 1 398 ? 2.747 0.555 -3.254 1.00 97.50 398 GLY A C 1
ATOM 2951 O O . GLY A 1 398 ? 2.124 0.981 -2.284 1.00 97.50 398 GLY A O 1
ATOM 2952 N N . VAL A 1 399 ? 2.806 1.219 -4.404 1.00 98.19 399 VAL A N 1
ATOM 2953 C CA . VAL A 1 399 ? 1.997 2.406 -4.699 1.00 98.19 399 VAL A CA 1
ATOM 2954 C C . VAL A 1 399 ? 1.208 2.154 -5.968 1.00 98.19 399 VAL A C 1
ATOM 2956 O O . VAL A 1 399 ? 1.780 2.024 -7.042 1.00 98.19 399 VAL A O 1
ATOM 2959 N N . ILE A 1 400 ? -0.110 2.084 -5.843 1.00 98.12 400 ILE A N 1
ATOM 2960 C CA . ILE A 1 400 ? -1.050 1.746 -6.904 1.00 98.12 400 ILE A CA 1
ATOM 2961 C C . ILE A 1 400 ? -2.022 2.899 -7.062 1.00 98.12 400 ILE A C 1
ATOM 2963 O O . ILE A 1 400 ? -2.796 3.194 -6.158 1.00 98.12 400 ILE A O 1
ATOM 2967 N N . VAL A 1 401 ? -1.988 3.572 -8.205 1.00 97.31 401 VAL A N 1
ATOM 2968 C CA . VAL A 1 401 ? -2.743 4.810 -8.412 1.00 97.31 401 VAL A CA 1
ATOM 2969 C C . VAL A 1 401 ? -3.549 4.776 -9.699 1.00 97.31 401 VAL A C 1
ATOM 2971 O O . VAL A 1 401 ? -3.122 4.225 -10.717 1.00 97.31 401 VAL A O 1
ATOM 2974 N N . LYS A 1 402 ? -4.712 5.433 -9.691 1.00 96.38 402 LYS A N 1
ATOM 2975 C CA . LYS A 1 402 ? -5.425 5.748 -10.931 1.00 96.38 402 LYS A CA 1
ATOM 2976 C C . LYS A 1 402 ? -4.620 6.716 -11.784 1.00 96.38 402 LYS A C 1
ATOM 2978 O O . LYS A 1 402 ? -4.476 6.481 -12.977 1.00 96.38 402 LYS A O 1
ATOM 2983 N N . THR A 1 403 ? -4.081 7.763 -11.172 1.00 95.44 403 THR A N 1
ATOM 2984 C CA . THR A 1 403 ? -3.259 8.765 -11.849 1.00 95.44 403 THR A CA 1
ATOM 2985 C C . THR A 1 403 ? -1.987 9.021 -11.050 1.00 95.44 403 THR A C 1
ATOM 2987 O O . THR A 1 403 ? -2.047 9.256 -9.843 1.00 95.44 403 THR A O 1
ATOM 2990 N N . SER A 1 404 ? -0.833 9.011 -11.716 1.00 94.44 404 SER A N 1
ATOM 2991 C CA . SER A 1 404 ? 0.451 9.410 -11.128 1.00 94.44 404 SER A CA 1
ATOM 2992 C C . SER A 1 404 ? 0.355 10.822 -10.536 1.00 94.44 404 SER A C 1
ATOM 2994 O O . SER A 1 404 ? -0.043 11.758 -11.239 1.00 94.44 404 SER A O 1
ATOM 2996 N N . GLY A 1 405 ? 0.709 10.999 -9.264 1.00 93.88 405 GLY A N 1
ATOM 2997 C CA . GLY A 1 405 ? 0.813 12.329 -8.665 1.00 93.88 405 GLY A CA 1
ATOM 2998 C C . GLY A 1 405 ? 2.192 12.957 -8.864 1.00 93.88 405 GLY A C 1
ATOM 2999 O O . GLY A 1 405 ? 3.094 12.353 -9.433 1.00 93.88 405 GLY A O 1
ATOM 3000 N N . ILE A 1 406 ? 2.346 14.200 -8.401 1.00 92.38 406 ILE A N 1
ATOM 3001 C CA . ILE A 1 406 ? 3.594 14.962 -8.526 1.00 92.38 406 ILE A CA 1
ATOM 3002 C C . ILE A 1 406 ? 4.227 15.091 -7.142 1.00 92.38 406 ILE A C 1
ATOM 3004 O O . ILE A 1 406 ? 3.605 15.630 -6.222 1.00 92.38 406 ILE A O 1
ATOM 3008 N N . PHE A 1 407 ? 5.476 14.649 -7.009 1.00 92.94 407 PHE A N 1
ATOM 3009 C CA . PHE A 1 407 ? 6.277 14.822 -5.793 1.00 92.94 407 PHE A CA 1
ATOM 3010 C C . PHE A 1 407 ? 7.329 15.918 -5.911 1.00 92.94 407 PHE A C 1
ATOM 3012 O O . PHE A 1 407 ? 7.617 16.582 -4.914 1.00 92.94 407 PHE A O 1
ATOM 3019 N N . ALA A 1 408 ? 7.848 16.157 -7.114 1.00 91.19 408 ALA A N 1
ATOM 3020 C CA . ALA A 1 408 ? 8.877 17.150 -7.383 1.00 91.19 408 ALA A CA 1
ATOM 3021 C C . ALA A 1 408 ? 8.668 17.869 -8.713 1.00 91.19 408 ALA A C 1
ATOM 3023 O O . ALA A 1 408 ? 8.019 17.364 -9.628 1.00 91.19 408 ALA A O 1
ATOM 3024 N N . ILE A 1 409 ? 9.271 19.052 -8.819 1.00 88.19 409 ILE A N 1
ATOM 3025 C CA . ILE A 1 409 ? 9.461 19.756 -10.085 1.00 88.19 409 ILE A CA 1
ATOM 3026 C C . ILE A 1 409 ? 10.944 19.682 -10.433 1.00 88.19 409 ILE A C 1
ATOM 3028 O O . ILE A 1 409 ? 11.799 20.184 -9.699 1.00 88.19 409 ILE A O 1
ATOM 3032 N N . GLY A 1 410 ? 11.244 19.050 -11.564 1.00 82.44 410 GLY A N 1
ATOM 3033 C CA . GLY A 1 410 ? 12.592 18.973 -12.113 1.00 82.44 410 GLY A CA 1
ATOM 3034 C C . GLY A 1 410 ? 12.894 20.098 -13.107 1.00 82.44 410 GLY A C 1
ATOM 3035 O O . GLY A 1 410 ? 12.005 20.603 -13.790 1.00 82.44 410 GLY A O 1
ATOM 3036 N N . ASN A 1 411 ? 14.170 20.453 -13.240 1.00 81.69 411 ASN A N 1
ATOM 3037 C CA . ASN A 1 411 ? 14.698 21.263 -14.337 1.00 81.69 411 ASN A CA 1
ATOM 3038 C C . ASN A 1 411 ? 16.031 20.669 -14.802 1.00 81.69 411 ASN A C 1
ATOM 3040 O O . ASN A 1 411 ? 16.964 20.552 -14.009 1.00 81.69 411 ASN A O 1
ATOM 3044 N N . ASN A 1 412 ? 16.123 20.276 -16.076 1.00 77.50 412 ASN A N 1
ATOM 3045 C CA . ASN A 1 412 ? 17.310 19.632 -16.656 1.00 77.50 412 ASN A CA 1
ATOM 3046 C C . ASN A 1 412 ? 17.839 18.449 -15.813 1.00 77.50 412 ASN A C 1
ATOM 3048 O O . ASN A 1 412 ? 19.046 18.244 -15.688 1.00 77.50 412 ASN A O 1
ATOM 3052 N N . GLY A 1 413 ? 16.909 17.687 -15.223 1.00 71.56 413 GLY A N 1
ATOM 3053 C CA . GLY A 1 413 ? 17.180 16.505 -14.401 1.00 71.56 413 GLY A CA 1
ATOM 3054 C C . GLY A 1 413 ? 17.792 16.765 -13.018 1.00 71.56 413 GLY A C 1
ATOM 3055 O O . GLY A 1 413 ? 18.302 15.847 -12.375 1.00 71.56 413 GLY A O 1
ATOM 3056 N N . ALA A 1 414 ? 17.748 18.009 -12.546 1.00 80.56 414 ALA A N 1
ATOM 3057 C CA . ALA A 1 414 ? 17.888 18.319 -11.130 1.00 80.56 414 ALA A CA 1
ATOM 3058 C C . ALA A 1 414 ? 16.504 18.587 -10.529 1.00 80.56 414 ALA A C 1
ATOM 3060 O O . ALA A 1 414 ? 15.698 19.302 -11.132 1.00 80.56 414 ALA A O 1
ATOM 3061 N N . VAL A 1 415 ? 16.242 18.058 -9.335 1.00 83.06 415 VAL A N 1
ATOM 3062 C CA . VAL A 1 415 ? 15.069 18.432 -8.537 1.00 83.06 415 VAL A CA 1
ATOM 3063 C C . VAL A 1 415 ? 15.233 19.890 -8.092 1.00 83.06 415 VAL A C 1
ATOM 3065 O O . VAL A 1 415 ? 16.213 20.231 -7.432 1.00 83.06 415 VAL A O 1
ATOM 3068 N N . VAL A 1 416 ? 14.300 20.764 -8.479 1.00 88.38 416 VAL A N 1
ATOM 3069 C CA . VAL A 1 416 ? 14.290 22.195 -8.108 1.00 88.38 416 VAL A CA 1
ATOM 3070 C C . VAL A 1 416 ? 13.402 22.445 -6.891 1.00 88.38 416 VAL A C 1
ATOM 3072 O O . VAL A 1 416 ? 13.699 23.305 -6.063 1.00 88.38 416 VAL A O 1
ATOM 3075 N N . SER A 1 417 ? 12.310 21.696 -6.778 1.00 91.00 417 SER A N 1
ATOM 3076 C CA . SER A 1 417 ? 11.377 21.750 -5.654 1.00 91.00 417 SER A CA 1
ATOM 3077 C C . SER A 1 417 ? 10.695 20.401 -5.437 1.00 91.00 417 SER A C 1
ATOM 3079 O O . SER A 1 417 ? 10.724 19.533 -6.311 1.00 91.00 417 SER A O 1
ATOM 3081 N N . GLY A 1 418 ? 10.097 20.226 -4.257 1.00 91.31 418 GLY A N 1
ATOM 3082 C CA . GLY A 1 418 ? 9.428 18.990 -3.858 1.00 91.31 418 GLY A CA 1
ATOM 3083 C C . GLY A 1 418 ? 10.389 17.944 -3.291 1.00 91.31 418 GLY A C 1
ATOM 3084 O O . GLY A 1 418 ? 11.284 18.312 -2.537 1.00 91.31 418 GLY A O 1
ATOM 3085 N N . ARG A 1 419 ? 10.173 16.653 -3.578 1.00 89.88 419 ARG A N 1
ATOM 3086 C CA . ARG A 1 419 ? 10.934 15.514 -3.024 1.00 89.88 419 ARG A CA 1
ATOM 3087 C C . ARG A 1 419 ? 11.360 14.524 -4.107 1.00 89.88 419 ARG A C 1
ATOM 3089 O O . ARG A 1 419 ? 10.559 14.230 -4.989 1.00 89.88 419 ARG A O 1
ATOM 3096 N N . SER A 1 420 ? 12.561 13.958 -3.995 1.00 90.94 420 SER A N 1
ATOM 3097 C CA . SER A 1 420 ? 12.899 12.731 -4.726 1.00 90.94 420 SER A CA 1
ATOM 3098 C C . SER A 1 420 ? 12.135 11.538 -4.149 1.00 90.94 420 SER A C 1
ATOM 3100 O O . SER A 1 420 ? 11.744 11.544 -2.978 1.00 90.94 420 SER A O 1
ATOM 3102 N N . GLU A 1 421 ? 11.909 10.516 -4.969 1.00 93.31 421 GLU A N 1
ATOM 3103 C CA . GLU A 1 421 ? 11.069 9.370 -4.611 1.00 93.31 421 GLU A CA 1
ATOM 3104 C C . GLU A 1 421 ? 11.865 8.070 -4.703 1.00 93.31 421 GLU A C 1
ATOM 3106 O O . GLU A 1 421 ? 12.591 7.833 -5.670 1.00 93.31 421 GLU A O 1
ATOM 3111 N N . SER A 1 422 ? 11.700 7.214 -3.701 1.00 95.44 422 SER A N 1
ATOM 3112 C CA . SER A 1 422 ? 12.352 5.910 -3.624 1.00 95.44 422 SER A CA 1
ATOM 3113 C C . SER A 1 422 ? 11.316 4.864 -3.251 1.00 95.44 422 SER A C 1
ATOM 3115 O O . SER A 1 422 ? 10.765 4.890 -2.151 1.00 95.44 422 SER A O 1
ATOM 3117 N N . TYR A 1 423 ? 11.044 3.959 -4.180 1.00 97.44 423 TYR A N 1
ATOM 3118 C CA . TYR A 1 423 ? 10.028 2.925 -4.061 1.00 97.44 423 TYR A CA 1
ATOM 3119 C C . TYR A 1 423 ? 10.700 1.584 -3.812 1.00 97.44 423 TYR A C 1
ATOM 3121 O O . TYR A 1 423 ? 11.398 1.041 -4.669 1.00 97.44 423 TYR A O 1
ATOM 3129 N N . HIS A 1 424 ? 10.482 1.045 -2.624 1.00 97.19 424 HIS A N 1
ATOM 3130 C CA . HIS A 1 424 ? 11.085 -0.187 -2.158 1.00 97.19 424 HIS A CA 1
ATOM 3131 C C . HIS A 1 424 ? 10.009 -1.254 -2.034 1.00 97.19 424 HIS A C 1
ATOM 3133 O O . HIS A 1 424 ? 9.204 -1.230 -1.107 1.00 97.19 424 HIS A O 1
ATOM 3139 N N . TYR A 1 425 ? 10.020 -2.218 -2.949 1.00 95.25 425 TYR A N 1
ATOM 3140 C CA . TYR A 1 425 ? 9.056 -3.311 -2.929 1.00 95.25 425 TYR A CA 1
ATOM 3141 C C . TYR A 1 425 ? 9.154 -4.116 -1.639 1.00 95.25 425 TYR A C 1
ATOM 3143 O O . TYR A 1 425 ? 10.253 -4.421 -1.177 1.00 95.25 425 TYR A O 1
ATOM 3151 N N . ASP A 1 426 ? 8.001 -4.458 -1.073 1.00 96.88 426 ASP A N 1
ATOM 3152 C CA . ASP A 1 426 ? 7.893 -5.400 0.030 1.00 96.88 426 ASP A CA 1
ATOM 3153 C C . ASP A 1 426 ? 7.294 -6.714 -0.479 1.00 96.88 426 ASP A C 1
ATOM 3155 O O . ASP A 1 426 ? 6.079 -6.847 -0.632 1.00 96.88 426 ASP A O 1
ATOM 3159 N N . GLN A 1 427 ? 8.151 -7.713 -0.705 1.00 95.00 427 GLN A N 1
ATOM 3160 C CA . GLN A 1 427 ? 7.752 -8.998 -1.290 1.00 95.00 427 GLN A CA 1
ATOM 3161 C C . GLN A 1 427 ? 6.644 -9.721 -0.519 1.00 95.00 427 GLN A C 1
ATOM 3163 O O . GLN A 1 427 ? 5.908 -10.524 -1.088 1.00 95.00 427 GLN A O 1
ATOM 3168 N N . ARG A 1 428 ? 6.490 -9.422 0.774 1.00 95.25 428 ARG A N 1
ATOM 3169 C CA . ARG A 1 428 ? 5.450 -10.023 1.607 1.00 95.25 428 ARG A CA 1
ATOM 3170 C C . ARG A 1 428 ? 4.056 -9.605 1.173 1.00 95.25 428 ARG A C 1
ATOM 3172 O O . ARG A 1 428 ? 3.131 -10.386 1.345 1.00 95.25 428 ARG A O 1
ATOM 3179 N N . LEU A 1 429 ? 3.893 -8.407 0.615 1.00 95.19 429 LEU A N 1
ATOM 3180 C CA . LEU A 1 429 ? 2.589 -7.873 0.208 1.00 95.19 429 LEU A CA 1
ATOM 3181 C C . LEU A 1 429 ? 2.055 -8.547 -1.066 1.00 95.19 429 LEU A C 1
ATOM 3183 O O . LEU A 1 429 ? 0.849 -8.537 -1.318 1.00 95.19 429 LEU A O 1
ATOM 3187 N N . ALA A 1 430 ? 2.927 -9.194 -1.844 1.00 92.56 430 ALA A N 1
ATOM 3188 C CA . ALA A 1 430 ? 2.520 -10.014 -2.980 1.00 92.56 430 ALA A CA 1
ATOM 3189 C 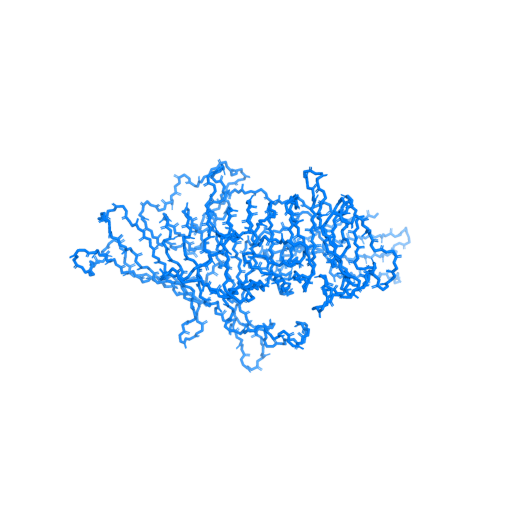C . ALA A 1 430 ? 1.859 -11.331 -2.547 1.00 92.56 430 ALA A C 1
ATOM 3191 O O . ALA A 1 430 ? 0.885 -11.754 -3.173 1.00 92.56 430 ALA A O 1
ATOM 3192 N N . ASP A 1 431 ? 2.377 -11.953 -1.482 1.00 89.31 431 ASP A N 1
ATOM 3193 C CA . ASP A 1 431 ? 1.957 -13.278 -1.001 1.00 89.31 431 ASP A CA 1
ATOM 3194 C C . ASP A 1 431 ? 0.966 -13.221 0.171 1.00 89.31 431 ASP A C 1
ATOM 3196 O O . ASP A 1 431 ? 0.156 -14.131 0.374 1.00 89.31 431 ASP A O 1
ATOM 3200 N N . HIS A 1 432 ? 1.065 -12.160 0.967 1.00 91.44 432 HIS A N 1
ATOM 3201 C CA . HIS A 1 432 ? 0.313 -11.907 2.189 1.00 91.44 432 HIS A CA 1
ATOM 3202 C C . HIS A 1 432 ? -0.088 -10.426 2.269 1.00 91.44 432 HIS A C 1
ATOM 3204 O O . HIS A 1 432 ? 0.310 -9.737 3.216 1.00 91.44 432 HIS A O 1
ATOM 3210 N N . PRO A 1 433 ? -0.869 -9.916 1.296 1.00 94.44 433 PRO A N 1
ATOM 3211 C CA . PRO A 1 433 ? -1.338 -8.541 1.345 1.00 94.44 433 PRO A CA 1
ATOM 3212 C C . PRO A 1 433 ? -2.157 -8.279 2.615 1.00 94.44 433 PRO A C 1
ATOM 3214 O O . PRO A 1 433 ? -2.782 -9.207 3.150 1.00 94.44 433 PRO A O 1
ATOM 3217 N N . PRO A 1 434 ? -2.214 -7.016 3.069 1.00 95.19 434 PRO A N 1
ATOM 3218 C CA . PRO A 1 434 ? -3.114 -6.608 4.133 1.00 95.19 434 PRO A CA 1
ATOM 3219 C C . PRO A 1 434 ? -4.560 -7.074 3.858 1.00 95.19 434 PRO A C 1
ATOM 3221 O O . PRO A 1 434 ? -4.988 -7.114 2.698 1.00 95.19 434 PRO A O 1
ATOM 3224 N N . PRO A 1 435 ? -5.338 -7.461 4.886 1.00 94.19 435 PRO A N 1
ATOM 3225 C CA . PRO A 1 435 ? -6.711 -7.930 4.714 1.00 94.19 435 PRO A CA 1
ATOM 3226 C C . PRO A 1 435 ? -7.554 -6.967 3.880 1.00 94.19 435 PRO A C 1
ATOM 3228 O O . PRO A 1 435 ? -7.505 -5.759 4.086 1.00 94.19 435 PRO A O 1
ATOM 3231 N N . TYR A 1 436 ? -8.348 -7.496 2.948 1.00 93.69 436 TYR A N 1
ATOM 3232 C CA . TYR A 1 436 ? -9.199 -6.714 2.034 1.00 93.69 436 TYR A CA 1
ATOM 3233 C C . TYR A 1 436 ? -8.465 -5.782 1.062 1.00 93.69 436 TYR A C 1
ATOM 3235 O O . TYR A 1 436 ? -9.141 -5.066 0.321 1.00 93.69 436 TYR A O 1
ATOM 3243 N N . PHE A 1 437 ? -7.129 -5.781 1.028 1.00 95.12 437 PHE A N 1
ATOM 3244 C CA . PHE A 1 437 ? -6.397 -4.951 0.081 1.00 95.12 437 PHE A CA 1
ATOM 3245 C C . PHE A 1 437 ? -6.725 -5.363 -1.366 1.00 95.12 437 PHE A C 1
ATOM 3247 O O . PHE A 1 437 ? -6.916 -6.558 -1.636 1.00 95.12 437 PHE A O 1
ATOM 3254 N N . PRO A 1 438 ? -6.826 -4.407 -2.305 1.00 93.88 438 PRO A N 1
ATOM 3255 C CA . PRO A 1 438 ? -7.235 -4.707 -3.667 1.00 93.88 438 PRO A CA 1
ATOM 3256 C C . PRO A 1 438 ? -6.330 -5.724 -4.376 1.00 93.88 438 PRO A C 1
ATOM 3258 O O . PRO A 1 438 ? -5.102 -5.699 -4.284 1.00 93.88 438 PRO A O 1
ATOM 3261 N N . THR A 1 439 ? -6.949 -6.612 -5.150 1.00 93.50 439 THR A N 1
ATOM 3262 C CA . THR A 1 439 ? -6.252 -7.569 -6.016 1.00 93.50 439 THR A CA 1
ATOM 3263 C C . THR A 1 439 ? -6.403 -7.162 -7.473 1.00 93.50 439 THR A C 1
ATOM 3265 O O . THR A 1 439 ? -7.324 -6.432 -7.833 1.00 93.50 439 THR A O 1
ATOM 3268 N N . THR A 1 440 ? -5.543 -7.694 -8.336 1.00 91.75 440 THR A N 1
ATOM 3269 C CA . THR A 1 440 ? -5.562 -7.460 -9.793 1.00 91.75 440 THR A CA 1
ATOM 3270 C C . THR A 1 440 ? -6.784 -8.065 -10.507 1.00 91.75 440 THR A C 1
ATOM 3272 O O . THR A 1 440 ? -6.835 -8.113 -11.731 1.00 91.75 440 THR A O 1
ATOM 3275 N N . GLY A 1 441 ? -7.791 -8.552 -9.774 1.00 86.38 441 GLY A N 1
ATOM 3276 C CA . GLY A 1 441 ? -8.992 -9.154 -10.344 1.00 86.38 441 GLY A CA 1
ATOM 3277 C C . GLY A 1 441 ? -8.713 -10.541 -10.919 1.00 86.38 441 GLY A C 1
ATOM 3278 O O . GLY A 1 441 ? -8.430 -11.474 -10.169 1.00 86.38 441 GLY A O 1
ATOM 3279 N N . ASN A 1 442 ? -8.809 -10.681 -12.242 1.00 84.25 442 ASN A N 1
ATOM 3280 C CA . ASN A 1 442 ? -8.768 -11.973 -12.941 1.00 84.25 442 ASN A CA 1
ATOM 3281 C C . ASN A 1 442 ? -7.352 -12.440 -13.321 1.00 84.25 442 ASN A C 1
ATOM 3283 O O . ASN A 1 442 ? -7.208 -13.375 -14.109 1.00 84.25 442 ASN A O 1
ATOM 3287 N N . HIS A 1 443 ? -6.304 -11.797 -12.803 1.00 88.81 443 HIS A N 1
ATOM 3288 C CA . HIS A 1 443 ? -4.932 -12.231 -13.048 1.00 88.81 443 HIS A CA 1
ATOM 3289 C C . HIS A 1 443 ? -4.503 -13.235 -11.976 1.00 88.81 443 HIS A C 1
ATOM 3291 O O . HIS A 1 443 ? -4.591 -12.988 -10.769 1.00 88.81 443 HIS A O 1
ATOM 3297 N N . TYR A 1 444 ? -4.008 -14.377 -12.444 1.00 90.50 444 TYR A N 1
ATOM 3298 C CA . TYR A 1 444 ? -3.583 -15.487 -11.606 1.00 90.50 444 TYR A CA 1
ATOM 3299 C C . TYR A 1 444 ? -2.151 -15.883 -11.947 1.00 90.50 444 TYR A C 1
ATOM 3301 O O . TYR A 1 444 ? -1.793 -15.991 -13.119 1.00 90.50 444 TYR A O 1
ATOM 3309 N N . ALA A 1 445 ? -1.346 -16.139 -10.921 1.00 89.88 445 ALA A N 1
ATOM 3310 C CA . ALA A 1 445 ? -0.029 -16.739 -11.064 1.00 89.88 445 ALA A CA 1
ATOM 3311 C C . ALA A 1 445 ? -0.130 -18.242 -10.803 1.00 89.88 445 ALA A C 1
ATOM 3313 O O . ALA A 1 445 ? -0.713 -18.657 -9.799 1.00 89.88 445 ALA A O 1
ATOM 3314 N N . VAL A 1 446 ? 0.446 -19.063 -11.684 1.00 90.88 446 VAL A N 1
ATOM 3315 C CA . VAL A 1 446 ? 0.631 -20.491 -11.401 1.00 90.88 446 VAL A CA 1
ATOM 3316 C C . VAL A 1 446 ? 1.770 -20.618 -10.394 1.00 90.88 446 VAL A C 1
ATOM 3318 O O . VAL A 1 446 ? 2.910 -20.287 -10.705 1.00 90.88 446 VAL A O 1
ATOM 3321 N N . THR A 1 447 ? 1.462 -21.078 -9.187 1.00 91.00 447 THR A N 1
ATOM 3322 C CA . THR A 1 447 ? 2.424 -21.194 -8.083 1.00 91.00 447 THR A CA 1
ATOM 3323 C C . THR A 1 447 ? 3.149 -22.533 -8.093 1.00 91.00 447 THR A C 1
ATOM 3325 O O . THR A 1 447 ? 4.297 -22.626 -7.673 1.00 91.00 447 THR A O 1
ATOM 3328 N N . SER A 1 448 ? 2.496 -23.589 -8.579 1.00 93.25 448 SER A N 1
ATOM 3329 C CA . SER A 1 448 ? 3.099 -24.912 -8.746 1.00 93.25 448 SER A CA 1
ATOM 3330 C C . SER A 1 448 ? 2.275 -25.781 -9.695 1.00 93.25 448 SER A C 1
ATOM 3332 O O . SER A 1 448 ? 1.119 -25.477 -10.001 1.00 93.25 448 SER A O 1
ATOM 3334 N N . TYR A 1 449 ? 2.861 -26.885 -10.157 1.00 95.56 449 TYR A N 1
ATOM 3335 C CA . TYR A 1 449 ? 2.129 -27.923 -10.873 1.00 95.56 449 TYR A CA 1
ATOM 3336 C C . TYR A 1 449 ? 2.619 -29.319 -10.483 1.00 95.56 449 TYR A C 1
ATOM 3338 O O . TYR A 1 449 ? 3.762 -29.509 -10.072 1.00 95.56 449 TYR A O 1
ATOM 3346 N N . GLN A 1 450 ? 1.743 -30.307 -10.634 1.00 96.19 450 GLN A N 1
ATOM 3347 C CA . GLN A 1 450 ? 2.017 -31.715 -10.385 1.00 96.19 450 GLN A CA 1
ATOM 3348 C C . GLN A 1 450 ? 1.455 -32.563 -11.526 1.00 96.19 450 GLN A C 1
ATOM 3350 O O . GLN A 1 450 ? 0.350 -32.320 -12.011 1.00 96.19 450 GLN A O 1
ATOM 3355 N N . ILE A 1 451 ? 2.194 -33.600 -11.922 1.00 95.69 451 ILE A N 1
ATOM 3356 C CA . ILE A 1 451 ? 1.728 -34.619 -12.866 1.00 95.69 451 ILE A CA 1
ATOM 3357 C C . ILE A 1 451 ? 1.601 -35.946 -12.118 1.00 95.69 451 ILE A C 1
ATOM 3359 O O . ILE A 1 451 ? 2.582 -36.459 -11.584 1.00 95.69 451 ILE A O 1
ATOM 3363 N N . VAL A 1 452 ? 0.400 -36.518 -12.105 1.00 93.50 452 VAL A N 1
ATOM 3364 C CA . VAL A 1 452 ? 0.103 -37.834 -11.534 1.00 93.50 452 VAL A CA 1
ATOM 3365 C C . VAL A 1 452 ? -0.220 -38.787 -12.678 1.00 93.50 452 VAL A C 1
ATOM 3367 O O . VAL A 1 452 ? -1.168 -38.574 -13.432 1.00 93.50 452 VAL A O 1
ATOM 3370 N N . LYS A 1 453 ? 0.578 -39.844 -12.827 1.00 91.19 453 LYS A N 1
ATOM 3371 C CA . LYS A 1 453 ? 0.375 -40.878 -13.849 1.00 91.19 453 LYS A CA 1
ATOM 3372 C C . LYS A 1 453 ? -0.155 -42.139 -13.178 1.00 91.19 453 LYS A C 1
ATOM 3374 O O . LYS A 1 453 ? 0.458 -42.606 -12.223 1.00 91.19 453 LYS A O 1
ATOM 3379 N N . SER A 1 454 ? -1.248 -42.706 -13.687 1.00 83.31 454 SER A N 1
ATOM 3380 C CA . SER A 1 454 ? -1.633 -44.079 -13.352 1.00 83.31 454 SER A CA 1
ATOM 3381 C C . SER A 1 454 ? -1.177 -44.999 -14.480 1.00 83.31 454 SER A C 1
ATOM 3383 O O . SER A 1 454 ? -1.604 -44.853 -15.629 1.00 83.31 454 SER A O 1
ATOM 3385 N N . MET A 1 455 ? -0.293 -45.939 -14.160 1.00 74.31 455 MET A N 1
ATOM 3386 C CA . MET A 1 455 ? 0.023 -47.035 -15.075 1.00 74.31 455 MET A CA 1
ATOM 3387 C C . MET A 1 455 ? -1.049 -48.121 -14.936 1.00 74.31 455 MET A C 1
ATOM 3389 O O . MET A 1 455 ? -1.633 -48.275 -13.865 1.00 74.31 455 MET A O 1
ATOM 3393 N N . LEU A 1 456 ? -1.340 -48.818 -16.035 1.00 68.38 456 LEU A N 1
ATOM 3394 C CA . LEU A 1 456 ? -2.163 -50.028 -16.009 1.00 68.38 456 LEU A CA 1
ATOM 3395 C C . LEU A 1 456 ? -1.499 -51.053 -15.076 1.00 68.38 456 LEU A C 1
ATOM 3397 O O . LEU A 1 456 ? -0.290 -51.262 -15.193 1.00 68.38 456 LEU A O 1
ATOM 3401 N N . GLN A 1 457 ? -2.274 -51.621 -14.147 1.00 55.88 457 GLN A N 1
ATOM 3402 C CA . GLN A 1 457 ? -1.886 -52.834 -13.419 1.00 55.88 457 GLN A CA 1
ATOM 3403 C C . GLN A 1 457 ? -2.159 -54.065 -14.272 1.00 55.88 457 GLN A C 1
ATOM 3405 O O . GLN A 1 457 ? -3.196 -54.058 -14.977 1.00 55.88 457 GLN A O 1
#

Solvent-accessible surface area (backbone atoms only — not comparable to full-atom values): 22916 Å² total; per-residue (Å²): 119,50,80,49,80,39,72,44,79,92,45,83,84,48,74,57,54,43,34,40,38,37,39,38,41,67,48,98,88,68,35,34,41,35,40,39,37,34,33,34,39,37,34,50,30,55,22,17,32,33,20,38,27,21,68,69,35,75,44,37,49,71,30,37,28,48,20,25,28,38,32,37,23,71,80,77,38,45,40,34,39,41,36,31,79,77,40,93,83,41,28,27,18,56,21,57,51,84,38,19,38,30,28,29,45,78,63,44,36,17,42,69,35,80,84,41,73,43,68,72,86,47,68,65,38,24,30,21,40,22,55,42,20,63,84,14,49,45,76,38,64,86,67,59,68,68,78,73,81,69,53,42,57,64,57,27,37,14,61,43,41,84,64,61,98,73,70,88,60,71,74,94,63,87,67,72,88,59,64,35,80,48,74,32,82,78,17,15,36,29,30,32,51,46,28,59,33,39,41,36,31,53,48,100,85,49,31,36,30,38,42,37,29,21,64,36,81,72,62,74,73,23,40,39,38,35,41,38,40,38,41,79,55,30,37,35,40,41,55,48,29,35,33,86,88,76,49,78,47,85,40,82,92,43,66,67,48,76,40,90,30,52,70,58,24,37,37,31,25,71,20,34,33,66,23,36,28,35,28,41,19,35,26,45,58,41,89,87,78,69,43,74,79,35,79,39,34,31,18,42,33,30,32,41,47,56,64,99,64,34,15,36,35,24,35,52,50,43,26,36,43,64,45,59,82,64,86,92,49,62,70,92,74,36,58,64,37,72,64,31,26,31,43,39,25,38,35,24,13,33,38,32,38,52,53,36,42,97,88,67,47,71,55,47,69,42,40,40,44,29,28,38,38,18,71,35,26,52,28,36,70,49,21,80,42,74,48,76,79,84,22,38,36,39,36,44,17,13,38,36,21,39,29,48,41,50,38,45,38,68,57,69,83,39,79,66,16,28,33,43,45,35,29,31,40,34,74,58,27,37,82,59,49,22,40,80,55,69,47,42,68,91,44,64,44,77,78,48,73,48,77,50,73,48,75,79,130

Radius of gyration: 23.88 Å; Cα contacts (8 Å, |Δi|>4): 1297; chains: 1; bounding box: 56×78×59 Å

Foldseek 3Di:
DDWDKDWPPVPPQALKTKIWIWDKDADPVRWIKIKIFIKIFWALLQALEEEAAALVAEQELLAAAQGAYEYANNVQHAHEYEFELDRPVFANQAHQDARSDEYQHDHFYHYLFPPNTDDDDDQSSQCRHHVNGPRNHYHHNVPRFDDDDAFCCLVCQQQLHHADPDGPDHDPDSPDPWAQWDGDQNHAIEGEEEWAEWEWEADPVQWIKIWTWHQTVPPHQKIKTWIWTADQFKIWIDIWIAHPPPGTDPPPVGDIDMHRHHHLQEYEYQAAHNEYAYEQTWFDADPPPRHGPGARFHEYYYRQNPPPPKYEYEYQAAYAWPDHDDPVDDSVPVVCCLSITHAYEYETQEYEYEQAHPVRAGDQEYEAEYHYAHAAEYEYPCQPAQHPDARAYEYETHHHHHYYYHQFDDHSSDTRGGHRYYRHRDNCCRVRNGRNRDTSPPDIDRPDMDMDIDDDD